Protein AF-A0A9X4RWB9-F1 (afdb_monomer_lite)

Radius of gyration: 28.03 Å; chains: 1; bounding box: 68×58×90 Å

Foldseek 3Di:
DLPLLLLLLLVVLLQLLLLLCVLVVHALVNLLADPDPDDFDADPVVRDGDDPVPPPRDRPDDSVLSVCSNVVNDDPCCPLSDDPVCQVSSCVVSVPPHSLCSRPNDPVVLLQCLLVSLVSLLVVCCPPPVCPLSVLLLLLQQLLLLLVLVVVLLQVQVVVVVCHPVNVVVLLVCVVPDDQVVSCVVCVVVLVSSLVLVVLCVLLQNPCVSQAPDDSNRSCGVVRSVVSSVVSSSVSSLVLCVLCVVVSSVLVVVLSVPDPGSVCVVVSSVCCSVPPVVVSSNVSCCVVVVNDDSQDDRLSNVLNCCSVPPVSVSSVVLVVVLVVPVVDDDDVVPPPDSPPDNVSNNVSVVVSVVSNVVVCVVVVPDDDDNDDVVNVSVVSSVVVCVVPVVPPD

Secondary structure (DSSP, 8-state):
--HHHHHHHHHHHHHHHHHHHHHTT--HHHHHS----PPPPEETTTTEEPPGGGS----SS-HHHHHHHHTT---GGGTTSS-HHHHHHHHHHTT-SSHHHHHH--HHHHHHHHHHHHHHHHHHHTTSTTTHHHHHHHHTSHHHHHHHHHHHHHHHHHHHTT--HHHHHHHHHHHTTS-HHHHHHHHHHHHHHHHHHHHHHHHTT--GGGT-SS-TT-TTHHHHHHHHHHHHHHHHHHHHHHHHHHHHHHHHHHHHHH---TTTHHHHHHHHIIIIIHHHHHHHHHHHTTT--TTSS-HHHHHHHIIIIIIHHHHHHHHHHHHTTTTS---TT-PPP--S-HHHHHHHHHHHHHHHHHHHHHHTT----PPPHHHHHHHHHHHHHHHHGGG--

pLDDT: mean 80.87, std 15.17, range [33.22, 96.69]

Structure (mmCIF, N/CA/C/O backbone):
data_AF-A0A9X4RWB9-F1
#
_entry.id   AF-A0A9X4RWB9-F1
#
loop_
_atom_site.group_PDB
_atom_site.id
_atom_site.type_symbol
_atom_site.label_atom_id
_atom_site.label_alt_id
_atom_site.label_comp_id
_atom_site.label_asym_id
_atom_site.label_entity_id
_atom_site.label_seq_id
_atom_site.pdbx_PDB_ins_code
_atom_site.Cartn_x
_atom_site.Cartn_y
_atom_site.Cartn_z
_atom_site.occupancy
_atom_site.B_iso_or_equiv
_atom_site.auth_seq_id
_atom_site.auth_comp_id
_atom_site.auth_asym_id
_atom_site.auth_atom_id
_atom_site.pdbx_PDB_model_num
ATOM 1 N N . MET A 1 1 ? -10.137 0.668 -13.184 1.00 70.19 1 MET A N 1
ATOM 2 C CA . MET A 1 1 ? -9.878 -0.508 -12.332 1.00 70.19 1 MET A CA 1
ATOM 3 C C . MET A 1 1 ? -8.380 -0.765 -12.365 1.00 70.19 1 MET A C 1
ATOM 5 O O . MET A 1 1 ? -7.819 -0.680 -13.451 1.00 70.19 1 MET A O 1
ATOM 9 N N . PHE A 1 2 ? -7.741 -0.970 -11.212 1.00 83.81 2 PHE A N 1
ATOM 10 C CA . PHE A 1 2 ? -6.290 -1.184 -11.053 1.00 83.81 2 PHE A CA 1
ATOM 11 C C . PHE A 1 2 ? -5.364 0.023 -11.281 1.00 83.81 2 PHE A C 1
ATOM 13 O O . PHE A 1 2 ? -4.329 -0.077 -11.952 1.00 83.81 2 PHE A O 1
ATOM 20 N N . SER A 1 3 ? -5.738 1.197 -10.761 1.00 83.56 3 SER A N 1
ATOM 21 C CA . SER A 1 3 ? -4.915 2.407 -10.890 1.00 83.56 3 SER A CA 1
ATOM 22 C C . SER A 1 3 ? -3.633 2.332 -10.070 1.00 83.56 3 SER A C 1
ATOM 24 O O . SER A 1 3 ? -2.605 2.789 -10.566 1.00 83.56 3 SER A O 1
ATOM 26 N N . ASN A 1 4 ? -3.665 1.745 -8.868 1.00 87.50 4 ASN A N 1
ATOM 27 C CA . ASN A 1 4 ? -2.493 1.700 -7.993 1.00 87.50 4 ASN A CA 1
ATOM 28 C C . ASN A 1 4 ? -1.420 0.796 -8.600 1.00 87.50 4 ASN A C 1
ATOM 30 O O . ASN A 1 4 ? -0.287 1.222 -8.802 1.00 87.50 4 ASN A O 1
ATOM 34 N N . THR A 1 5 ? -1.812 -0.406 -9.023 1.00 92.75 5 THR A N 1
ATOM 35 C CA . THR A 1 5 ? -0.915 -1.369 -9.669 1.00 92.75 5 THR A CA 1
ATOM 36 C C . THR A 1 5 ? -0.373 -0.837 -10.995 1.00 92.75 5 THR A C 1
ATOM 38 O O . THR A 1 5 ? 0.821 -0.949 -11.272 1.00 92.75 5 THR A O 1
ATOM 41 N N . SER A 1 6 ? -1.218 -0.201 -11.816 1.00 92.19 6 SER A N 1
ATOM 42 C CA . SER A 1 6 ? -0.751 0.428 -13.059 1.00 92.19 6 SER A CA 1
ATOM 43 C C . SER A 1 6 ? 0.281 1.523 -12.782 1.00 92.19 6 SER A C 1
ATOM 45 O O . SER A 1 6 ? 1.308 1.586 -13.456 1.00 92.19 6 SER A O 1
ATOM 47 N N . ASN A 1 7 ? 0.020 2.381 -11.789 1.00 91.62 7 ASN A N 1
ATOM 48 C CA . ASN A 1 7 ? 0.930 3.455 -11.399 1.00 91.62 7 ASN A CA 1
ATOM 49 C C . ASN A 1 7 ? 2.262 2.908 -10.889 1.00 91.62 7 ASN A C 1
ATOM 51 O O . ASN A 1 7 ? 3.296 3.406 -11.321 1.00 91.62 7 ASN A O 1
ATOM 55 N N . LEU A 1 8 ? 2.245 1.838 -10.093 1.00 93.19 8 LEU A N 1
ATOM 56 C CA . LEU A 1 8 ? 3.455 1.179 -9.611 1.00 93.19 8 LEU A CA 1
ATOM 57 C C . LEU A 1 8 ? 4.357 0.708 -10.767 1.00 93.19 8 LEU A C 1
ATOM 59 O O . LEU A 1 8 ? 5.568 0.930 -10.755 1.00 93.19 8 LEU A O 1
ATOM 63 N N . PHE A 1 9 ? 3.787 0.093 -11.810 1.00 94.25 9 PHE A N 1
ATOM 64 C CA . PHE A 1 9 ? 4.571 -0.313 -12.985 1.00 94.25 9 PHE A CA 1
ATOM 65 C C . PHE A 1 9 ? 5.170 0.879 -13.739 1.00 94.25 9 PHE A C 1
ATOM 67 O O . PHE A 1 9 ? 6.308 0.802 -14.223 1.00 94.25 9 PHE A O 1
ATOM 74 N N . TYR A 1 10 ? 4.432 1.989 -13.824 1.00 94.44 10 TYR A N 1
ATOM 75 C CA . TYR A 1 10 ? 4.949 3.229 -14.399 1.00 94.44 10 TYR A CA 1
ATOM 76 C C . TYR A 1 10 ? 6.089 3.810 -13.557 1.00 94.44 10 TYR A C 1
ATOM 78 O O . TYR A 1 10 ? 7.110 4.195 -14.122 1.00 94.44 10 TYR A O 1
ATOM 86 N N . GLU A 1 11 ? 5.963 3.810 -12.231 1.00 93.25 11 GLU A N 1
ATOM 87 C CA . GLU A 1 11 ? 6.986 4.301 -11.301 1.00 93.25 11 GLU A CA 1
ATOM 88 C C . GLU A 1 11 ? 8.294 3.523 -11.433 1.00 93.25 11 GLU A C 1
ATOM 90 O O . GLU A 1 11 ? 9.329 4.128 -11.712 1.00 93.25 11 GLU A O 1
ATOM 95 N N . TYR A 1 12 ? 8.261 2.188 -11.354 1.00 93.31 12 TYR A N 1
ATOM 96 C CA . TYR A 1 12 ? 9.476 1.380 -11.520 1.00 93.31 12 TYR A CA 1
ATOM 97 C C . TYR A 1 12 ? 10.139 1.592 -12.881 1.00 93.31 12 TYR A C 1
ATOM 99 O O . TYR A 1 12 ? 11.364 1.650 -12.983 1.00 93.31 12 TYR A O 1
ATOM 107 N N . THR A 1 13 ? 9.345 1.760 -13.935 1.00 95.31 13 THR A N 1
ATOM 108 C CA . THR A 1 13 ? 9.881 1.998 -15.279 1.00 95.31 13 THR A CA 1
ATOM 109 C C . THR A 1 13 ? 10.516 3.375 -15.402 1.00 95.31 13 THR A C 1
ATOM 111 O O . THR A 1 13 ? 11.632 3.492 -15.912 1.00 95.31 13 THR A O 1
ATOM 114 N N . ALA A 1 14 ? 9.855 4.413 -14.887 1.00 95.88 14 ALA A N 1
ATOM 115 C CA . ALA A 1 14 ? 10.421 5.752 -14.800 1.00 95.88 14 ALA A CA 1
ATOM 116 C C . ALA A 1 14 ? 11.726 5.741 -13.990 1.00 95.88 14 ALA A C 1
ATOM 118 O O . ALA A 1 14 ? 12.724 6.306 -14.434 1.00 95.88 14 ALA A O 1
ATOM 119 N N . HIS A 1 15 ? 11.765 5.015 -12.868 1.00 94.31 15 HIS A N 1
ATOM 120 C CA . HIS A 1 15 ? 12.952 4.874 -12.024 1.00 94.31 15 HIS A CA 1
ATOM 121 C C . HIS A 1 15 ? 14.110 4.194 -12.761 1.00 94.31 15 HIS A C 1
ATOM 123 O O . HIS A 1 15 ? 15.229 4.708 -12.722 1.00 94.31 15 HIS A O 1
ATOM 129 N N . ARG A 1 16 ? 13.870 3.099 -13.497 1.00 94.94 16 ARG A N 1
ATOM 130 C CA . ARG A 1 16 ? 14.906 2.455 -14.332 1.00 94.94 16 ARG A CA 1
ATOM 131 C C . ARG A 1 16 ? 15.493 3.418 -15.353 1.00 94.94 16 ARG A C 1
ATOM 133 O O . ARG A 1 16 ? 16.715 3.500 -15.489 1.00 94.94 16 ARG A O 1
ATOM 140 N N . ILE A 1 17 ? 14.631 4.150 -16.057 1.00 96.69 17 ILE A N 1
ATOM 141 C CA . ILE A 1 17 ? 15.027 5.134 -17.072 1.00 96.69 17 ILE A CA 1
ATOM 142 C C . ILE A 1 17 ? 15.827 6.266 -16.417 1.00 96.69 17 ILE A C 1
ATOM 144 O O . ILE A 1 17 ? 16.906 6.617 -16.895 1.00 96.69 17 ILE A O 1
ATOM 148 N N . ALA A 1 18 ? 15.351 6.794 -15.287 1.00 95.81 18 ALA A N 1
ATOM 149 C CA . ALA A 1 18 ? 16.015 7.841 -14.519 1.00 95.81 18 ALA A CA 1
ATOM 150 C C . ALA A 1 18 ? 17.403 7.410 -14.027 1.00 95.81 18 ALA A C 1
ATOM 152 O O . ALA A 1 18 ? 18.357 8.186 -14.105 1.00 95.81 18 ALA A O 1
ATOM 153 N N . HIS A 1 19 ? 17.531 6.179 -13.530 1.00 94.50 19 HIS A N 1
ATOM 154 C CA . HIS A 1 19 ? 18.802 5.616 -13.078 1.00 94.50 19 HIS A CA 1
ATOM 155 C C . HIS A 1 19 ? 19.791 5.429 -14.211 1.00 94.50 19 HIS A C 1
ATOM 157 O O . HIS A 1 19 ? 20.914 5.905 -14.097 1.00 94.50 19 HIS A O 1
ATOM 163 N N . ARG A 1 20 ? 19.387 4.813 -15.327 1.00 96.00 20 ARG A N 1
ATOM 164 C CA . ARG A 1 20 ? 20.297 4.647 -16.469 1.00 96.00 20 ARG A CA 1
ATOM 165 C C . ARG A 1 20 ? 20.721 5.985 -17.059 1.00 96.00 20 ARG A C 1
ATOM 167 O O . ARG A 1 20 ? 21.899 6.168 -17.341 1.00 96.00 20 ARG A O 1
ATOM 174 N N . ARG A 1 21 ? 19.801 6.950 -17.157 1.00 95.56 21 ARG A N 1
ATOM 175 C CA . ARG A 1 21 ? 20.126 8.324 -17.566 1.00 95.56 21 ARG A CA 1
ATOM 176 C C . ARG A 1 21 ? 21.211 8.934 -16.674 1.00 95.56 21 ARG A C 1
ATOM 178 O O . ARG A 1 21 ? 22.184 9.472 -17.192 1.00 95.56 21 ARG A O 1
ATOM 185 N N . ARG A 1 22 ? 21.053 8.837 -15.346 1.00 94.56 22 ARG A N 1
ATOM 186 C CA . ARG A 1 22 ? 22.040 9.335 -14.370 1.00 94.56 22 ARG A CA 1
ATOM 187 C C . ARG A 1 22 ? 23.372 8.594 -14.474 1.00 94.56 22 ARG A C 1
ATOM 189 O O . ARG A 1 22 ? 24.413 9.239 -14.483 1.00 94.56 22 ARG A O 1
ATOM 196 N N . TYR A 1 23 ? 23.332 7.269 -14.591 1.00 94.38 23 TYR A N 1
ATOM 197 C CA . TYR A 1 23 ? 24.514 6.415 -14.696 1.00 94.38 23 TYR A CA 1
ATOM 198 C C . TYR A 1 23 ? 25.367 6.758 -15.925 1.00 94.38 23 TYR A C 1
ATOM 200 O O . TYR A 1 23 ? 26.573 6.943 -15.799 1.00 94.38 23 TYR A O 1
ATOM 208 N N . PHE A 1 24 ? 24.736 6.938 -17.089 1.00 93.25 24 PHE A N 1
ATOM 209 C CA . PHE A 1 24 ? 25.416 7.348 -18.324 1.00 93.25 24 PHE A CA 1
ATOM 210 C C . PHE A 1 24 ? 25.662 8.859 -18.429 1.00 93.25 24 PHE A C 1
ATOM 212 O O . PHE A 1 24 ? 26.210 9.312 -19.427 1.00 93.25 24 PHE A O 1
ATOM 219 N N . LYS A 1 25 ? 25.262 9.645 -17.418 1.00 94.38 25 LYS A N 1
ATOM 220 C CA . LYS A 1 25 ? 25.388 11.112 -17.383 1.00 94.38 25 LYS A CA 1
ATOM 221 C C . LYS A 1 25 ? 24.769 11.815 -18.601 1.00 94.38 25 LYS A C 1
ATOM 223 O O . LYS A 1 25 ? 25.246 12.863 -19.015 1.00 94.38 25 LYS A O 1
ATOM 228 N N . LEU A 1 26 ? 23.686 11.258 -19.144 1.00 93.31 26 LEU A N 1
ATOM 229 C CA . LEU A 1 26 ? 23.006 11.805 -20.317 1.00 93.31 26 LEU A CA 1
ATOM 230 C C . LEU A 1 26 ? 21.972 12.862 -19.914 1.00 93.31 26 LEU A C 1
ATOM 232 O O . LEU A 1 26 ? 21.117 12.642 -19.051 1.00 93.31 26 LEU A O 1
ATOM 236 N N . SER A 1 27 ? 21.995 14.002 -20.589 1.00 93.00 27 SER A N 1
ATOM 237 C CA . SER A 1 27 ? 20.930 14.996 -20.553 1.00 93.00 27 SER A CA 1
ATOM 238 C C . SER A 1 27 ? 19.731 14.550 -21.394 1.00 93.00 27 SER A C 1
ATOM 240 O O . SER A 1 27 ? 19.817 13.710 -22.290 1.00 93.00 27 SER A O 1
ATOM 242 N N . ASN A 1 28 ? 18.569 15.155 -21.138 1.00 92.31 28 ASN A N 1
ATOM 243 C CA . ASN A 1 28 ? 17.372 14.866 -21.931 1.00 92.31 28 ASN A CA 1
ATOM 244 C C . ASN A 1 28 ? 17.536 15.289 -23.403 1.00 92.31 28 ASN A C 1
ATOM 246 O O . ASN A 1 28 ? 16.880 14.708 -24.262 1.00 92.31 28 ASN A O 1
ATOM 250 N N . LYS A 1 29 ? 18.395 16.283 -23.685 1.00 89.25 29 LYS A N 1
ATOM 251 C CA . LYS A 1 29 ? 18.726 16.708 -25.051 1.00 89.25 29 LYS A CA 1
ATOM 252 C C . LYS A 1 29 ? 19.552 15.637 -25.759 1.00 89.25 29 LYS A C 1
ATOM 254 O O . LYS A 1 29 ? 19.128 15.150 -26.791 1.00 89.25 29 LYS A O 1
ATOM 259 N N . GLU A 1 30 ? 20.614 15.143 -25.125 1.00 89.56 30 GLU A N 1
ATOM 260 C CA . GLU A 1 30 ? 21.468 14.086 -25.698 1.00 89.56 30 GLU A CA 1
ATOM 261 C C . GLU A 1 30 ? 20.721 12.764 -25.949 1.00 89.56 30 GLU A C 1
ATOM 263 O O . GLU A 1 30 ? 21.047 12.020 -26.877 1.00 89.56 30 GLU A O 1
ATOM 268 N N . ILE A 1 31 ? 19.694 12.467 -25.143 1.00 89.62 31 ILE A N 1
ATOM 269 C CA . ILE A 1 31 ? 18.796 11.331 -25.395 1.00 89.62 31 ILE A CA 1
ATOM 270 C C . ILE A 1 31 ? 17.871 11.614 -26.586 1.00 89.62 31 ILE A C 1
ATOM 272 O O . ILE A 1 31 ? 17.621 10.704 -27.370 1.00 89.62 31 ILE A O 1
ATOM 276 N N . ALA A 1 32 ? 17.341 12.834 -26.718 1.00 87.88 32 ALA A N 1
ATOM 277 C CA . ALA A 1 32 ? 16.476 13.234 -27.832 1.00 87.88 32 ALA A CA 1
ATOM 278 C C . ALA A 1 32 ? 17.223 13.373 -29.169 1.00 87.88 32 ALA A C 1
ATOM 280 O O . ALA A 1 32 ? 16.612 13.211 -30.230 1.00 87.88 32 ALA A O 1
ATOM 281 N N . ASP A 1 33 ? 18.519 13.666 -29.109 1.00 82.06 33 ASP A N 1
ATOM 282 C CA . ASP A 1 33 ? 19.370 13.903 -30.264 1.00 82.06 33 ASP A CA 1
ATOM 283 C C . ASP A 1 33 ? 19.785 12.592 -30.939 1.00 82.06 33 ASP A C 1
ATOM 285 O O . ASP A 1 33 ? 20.107 11.573 -30.312 1.00 82.06 33 ASP A O 1
ATOM 289 N N . ARG A 1 34 ? 19.799 12.613 -32.270 1.00 62.66 34 ARG A N 1
ATOM 290 C CA . ARG A 1 34 ? 20.325 11.512 -33.075 1.00 62.66 34 ARG A CA 1
ATOM 291 C C . ARG A 1 34 ? 21.857 11.574 -33.058 1.00 62.66 34 ARG A C 1
ATOM 293 O O . ARG A 1 34 ? 22.432 12.655 -33.073 1.00 62.66 34 ARG A O 1
ATOM 300 N N . GLU A 1 35 ? 22.517 10.420 -33.084 1.00 53.81 35 GLU A N 1
ATOM 301 C CA . GLU A 1 35 ? 23.838 10.354 -33.720 1.00 53.81 35 GLU A CA 1
ATOM 302 C C . GLU A 1 35 ? 23.584 10.406 -35.231 1.00 53.81 35 GLU A C 1
ATOM 304 O O . GLU A 1 35 ? 23.130 9.424 -35.824 1.00 53.81 35 GLU A O 1
ATOM 309 N N . GLU A 1 36 ? 23.733 11.573 -35.855 1.00 51.38 36 GLU A N 1
ATOM 310 C CA . GLU A 1 36 ? 23.675 11.661 -37.313 1.00 51.38 36 GLU A CA 1
ATOM 311 C C . GLU A 1 36 ? 25.005 11.205 -37.910 1.00 51.38 36 GLU A C 1
ATOM 313 O O . GLU A 1 36 ? 26.053 11.774 -37.628 1.00 51.38 36 GLU A O 1
ATOM 318 N N . LYS A 1 37 ? 24.946 10.203 -38.796 1.00 48.12 37 LYS A N 1
ATOM 319 C CA . LYS A 1 37 ? 25.769 10.265 -40.004 1.00 48.12 37 LYS A CA 1
ATOM 320 C C . LYS A 1 37 ? 25.190 11.415 -40.827 1.00 48.12 37 LYS A C 1
ATOM 322 O O . LYS A 1 37 ? 24.061 11.292 -41.302 1.00 48.12 37 LYS A O 1
ATOM 327 N N . THR A 1 38 ? 25.901 12.531 -40.889 1.00 49.62 38 THR A N 1
ATOM 328 C CA . THR A 1 38 ? 25.527 13.721 -41.652 1.00 49.62 38 THR A CA 1
ATOM 329 C C . THR A 1 38 ? 25.739 13.450 -43.143 1.00 49.62 38 THR A C 1
ATOM 331 O O . THR A 1 38 ? 26.842 13.135 -43.581 1.00 49.62 38 THR A O 1
ATOM 334 N N . GLU A 1 39 ? 24.674 13.546 -43.939 1.00 51.38 39 GLU A N 1
ATOM 335 C CA . GLU A 1 39 ? 24.825 13.937 -45.342 1.00 51.38 39 GLU A CA 1
ATOM 336 C C . GLU A 1 39 ? 24.806 15.474 -45.390 1.00 51.38 39 GLU A C 1
ATOM 338 O O . GLU A 1 39 ? 24.079 16.095 -44.606 1.00 51.38 39 GLU A O 1
ATOM 343 N N . PRO A 1 40 ? 25.618 16.109 -46.249 1.00 54.81 40 PRO A N 1
ATOM 344 C CA . PRO A 1 40 ? 25.738 17.561 -46.283 1.00 54.81 40 PRO A CA 1
ATOM 345 C C . PRO A 1 40 ? 24.407 18.213 -46.696 1.00 54.81 40 PRO A C 1
ATOM 347 O O . PRO A 1 40 ? 23.801 17.850 -47.704 1.00 54.81 40 PRO A O 1
ATOM 350 N N . TYR A 1 41 ? 23.949 19.185 -45.904 1.00 57.25 41 TYR A N 1
ATOM 351 C CA . TYR A 1 41 ? 22.693 19.909 -46.118 1.00 57.25 41 TYR A CA 1
ATOM 352 C C . TYR A 1 41 ? 22.897 21.078 -47.092 1.00 57.25 41 TYR A C 1
ATOM 354 O O . TYR A 1 41 ? 23.733 21.951 -46.846 1.00 57.25 41 TYR A O 1
ATOM 362 N N . TYR A 1 42 ? 22.131 21.095 -48.186 1.00 57.88 42 TYR A N 1
ATOM 363 C CA . TYR A 1 42 ? 22.176 22.144 -49.208 1.00 57.88 42 TYR A CA 1
ATOM 364 C C . TYR A 1 42 ? 21.134 23.231 -48.919 1.00 57.88 42 TYR A C 1
ATOM 366 O O . TYR A 1 42 ? 19.935 22.952 -48.871 1.00 57.88 42 TYR A O 1
ATOM 374 N N . ASP A 1 43 ? 21.580 24.473 -48.732 1.00 62.34 43 ASP A N 1
ATOM 375 C CA . ASP A 1 43 ? 20.700 25.619 -48.526 1.00 62.34 43 ASP A CA 1
ATOM 376 C C . ASP A 1 43 ? 20.244 26.189 -49.875 1.00 62.34 43 ASP A C 1
ATOM 378 O O . ASP A 1 43 ? 21.013 26.803 -50.612 1.00 62.34 43 ASP A O 1
ATOM 382 N N . HIS A 1 44 ? 18.963 26.011 -50.197 1.00 62.19 44 HIS A N 1
ATOM 383 C CA . HIS A 1 44 ? 18.367 26.495 -51.444 1.00 62.19 44 HIS A CA 1
ATOM 384 C C . HIS A 1 44 ? 18.197 28.023 -51.517 1.00 62.19 44 HIS A C 1
ATOM 386 O O . HIS A 1 44 ? 17.912 28.539 -52.596 1.00 62.19 44 HIS A O 1
ATOM 392 N N . VAL A 1 45 ? 18.347 28.747 -50.403 1.00 67.75 45 VAL A N 1
ATOM 393 C CA . VAL A 1 45 ? 18.237 30.214 -50.350 1.00 67.75 45 VAL A CA 1
ATOM 394 C C . VAL A 1 45 ? 19.564 30.870 -50.724 1.00 67.75 45 VAL A C 1
ATOM 396 O O . VAL A 1 45 ? 19.571 31.871 -51.437 1.00 67.75 45 VAL A O 1
ATOM 399 N N . PHE A 1 46 ? 20.679 30.290 -50.275 1.00 67.00 46 PHE A N 1
ATOM 400 C CA . PHE A 1 46 ? 22.026 30.818 -50.524 1.00 67.00 46 PHE A CA 1
ATOM 401 C C . PHE A 1 46 ? 22.835 30.003 -51.542 1.00 67.00 46 PHE A C 1
ATOM 403 O O . PHE A 1 46 ? 23.891 30.452 -51.971 1.00 67.00 46 PHE A O 1
ATOM 410 N N . GLY A 1 47 ? 22.333 28.846 -51.983 1.00 68.56 47 GLY A N 1
ATOM 411 C CA . GLY A 1 47 ? 22.961 28.019 -53.016 1.00 68.56 47 GLY A CA 1
ATOM 412 C C . GLY A 1 47 ? 24.229 27.291 -52.562 1.00 68.56 47 GLY A C 1
ATOM 413 O O . GLY A 1 47 ? 25.032 26.891 -53.407 1.00 68.56 47 GLY A O 1
ATOM 414 N N . GLU A 1 48 ? 24.419 27.102 -51.255 1.00 73.81 48 GLU A N 1
ATOM 415 C CA . GLU A 1 48 ? 25.646 26.563 -50.662 1.00 73.81 48 GLU A CA 1
ATOM 416 C C . GLU A 1 48 ? 25.358 25.412 -49.688 1.00 73.81 48 GLU A C 1
ATOM 418 O O . GLU A 1 48 ? 24.305 25.348 -49.051 1.00 73.81 48 GLU A O 1
ATOM 423 N N . PHE A 1 49 ? 26.318 24.495 -49.547 1.00 67.25 49 PHE A N 1
ATOM 424 C CA . PHE A 1 49 ? 26.301 23.514 -48.464 1.00 67.25 49 PHE A CA 1
ATOM 425 C C . PHE A 1 49 ? 26.730 24.194 -47.165 1.00 67.25 49 PHE A C 1
ATOM 427 O O . PHE A 1 49 ? 27.832 24.739 -47.080 1.00 67.25 49 PHE A O 1
ATOM 434 N N . LEU A 1 50 ? 25.868 24.167 -46.148 1.00 59.53 50 LEU A N 1
ATOM 435 C CA . LEU A 1 50 ? 26.182 24.796 -44.868 1.00 59.53 50 LEU A CA 1
ATOM 436 C C . LEU A 1 50 ? 27.228 23.969 -44.098 1.00 59.53 50 LEU A C 1
ATOM 438 O O . LEU A 1 50 ? 27.103 22.743 -44.038 1.00 59.53 50 LEU A O 1
ATOM 442 N N . PRO A 1 51 ? 28.228 24.610 -43.457 1.00 59.31 51 PRO A N 1
ATOM 443 C CA . PRO A 1 51 ? 29.104 23.921 -42.513 1.00 59.31 51 PRO A CA 1
ATOM 444 C C . PRO A 1 51 ? 28.274 23.354 -41.351 1.00 59.31 51 PRO A C 1
ATOM 446 O O . PRO A 1 51 ? 27.318 23.995 -40.905 1.00 59.31 51 PRO A O 1
ATOM 449 N N . GLU A 1 52 ? 28.646 22.169 -40.849 1.00 55.72 52 GLU A N 1
ATOM 450 C CA . GLU A 1 52 ? 27.874 21.385 -39.862 1.00 55.72 52 GLU A CA 1
ATOM 451 C C . GLU A 1 52 ? 27.427 22.192 -38.628 1.00 55.72 52 GLU A C 1
ATOM 453 O O . GLU A 1 52 ? 26.376 21.929 -38.046 1.00 55.72 52 GLU A O 1
ATOM 458 N N . GLU A 1 53 ? 28.197 23.212 -38.249 1.00 54.53 53 GLU A N 1
ATOM 459 C CA . GLU A 1 53 ? 27.948 24.088 -37.101 1.00 54.53 53 GLU A CA 1
ATOM 460 C C . GLU A 1 53 ? 26.736 25.021 -37.270 1.00 54.53 53 GLU A C 1
ATOM 462 O O . GLU A 1 53 ? 26.188 25.499 -36.277 1.00 54.53 53 GLU A O 1
ATOM 467 N N . LYS A 1 54 ? 26.307 25.289 -38.512 1.00 51.72 54 LYS A N 1
ATOM 468 C CA . LYS A 1 54 ? 25.208 26.217 -38.832 1.00 51.72 54 LYS A CA 1
ATOM 469 C C . LYS A 1 54 ? 23.882 25.523 -39.152 1.00 51.72 54 LYS A C 1
ATOM 471 O O . LYS A 1 54 ? 22.874 26.210 -39.310 1.00 51.72 54 LYS A O 1
ATOM 476 N N . ILE A 1 55 ? 23.857 24.191 -39.229 1.00 55.66 55 ILE A N 1
ATOM 477 C CA . ILE A 1 55 ? 22.625 23.427 -39.458 1.00 55.66 55 ILE A CA 1
ATOM 478 C C . ILE A 1 55 ? 21.819 23.419 -38.147 1.00 55.66 55 ILE A C 1
ATOM 480 O O . ILE A 1 55 ? 22.330 22.950 -37.124 1.00 55.66 55 ILE A O 1
ATOM 484 N N . PRO A 1 56 ? 20.564 23.912 -38.120 1.00 48.91 56 PRO A N 1
ATOM 485 C CA . PRO A 1 56 ? 19.724 23.808 -36.936 1.00 48.91 56 PRO A CA 1
ATOM 486 C C . PRO A 1 56 ? 19.509 22.329 -36.601 1.00 48.91 56 PRO A C 1
ATOM 488 O O . PRO A 1 56 ? 18.762 21.635 -37.289 1.00 48.91 56 PRO A O 1
ATOM 491 N N . LYS A 1 57 ? 20.152 21.838 -35.536 1.00 53.81 57 LYS A N 1
ATOM 492 C CA . LYS A 1 57 ? 19.923 20.490 -35.001 1.00 53.81 57 LYS A CA 1
ATOM 493 C C . LYS A 1 57 ? 18.518 20.431 -34.405 1.00 53.81 57 LYS A C 1
ATOM 495 O O . LYS A 1 57 ? 18.331 20.625 -33.206 1.00 53.81 57 LYS A O 1
ATOM 500 N N . GLN A 1 58 ? 17.499 20.241 -35.236 1.00 51.59 58 GLN A N 1
ATOM 501 C CA . GLN A 1 58 ? 16.159 19.966 -34.735 1.00 51.59 58 GLN A CA 1
ATOM 502 C C . GLN A 1 58 ? 16.108 18.504 -34.304 1.00 51.59 58 GLN A C 1
ATOM 504 O O . GLN A 1 58 ? 16.130 17.591 -35.130 1.00 51.59 58 GLN A O 1
ATOM 509 N N . SER A 1 59 ? 16.054 18.270 -32.992 1.00 59.31 59 SER A N 1
ATOM 510 C CA . SER A 1 59 ? 15.854 16.926 -32.466 1.00 59.31 59 SER A CA 1
ATOM 511 C C . SER A 1 59 ? 14.498 16.399 -32.948 1.00 59.31 59 SER A C 1
ATOM 513 O O . SER A 1 59 ? 13.460 17.039 -32.784 1.00 59.31 59 SER A O 1
ATOM 515 N N . LYS A 1 60 ? 14.480 15.195 -33.536 1.00 70.75 60 LYS A N 1
ATOM 516 C CA . LYS A 1 60 ? 13.225 14.522 -33.931 1.00 70.75 60 LYS A CA 1
ATOM 517 C C . LYS A 1 60 ? 12.300 14.284 -32.728 1.00 70.75 60 LYS A C 1
ATOM 519 O O . LYS A 1 60 ? 11.088 14.144 -32.888 1.00 70.75 60 LYS A O 1
ATOM 524 N N . TYR A 1 61 ? 12.876 14.192 -31.532 1.00 84.69 61 TYR A N 1
ATOM 525 C CA . TYR A 1 61 ? 12.168 13.924 -30.289 1.00 84.69 61 TYR A CA 1
ATOM 526 C C . TYR A 1 61 ? 12.198 15.134 -29.367 1.00 84.69 61 TYR A C 1
ATOM 528 O O . TYR A 1 61 ? 13.216 15.799 -29.240 1.00 84.69 61 TYR A O 1
ATOM 536 N N . ASP A 1 62 ? 11.096 15.376 -28.668 1.00 88.12 62 ASP A N 1
ATOM 537 C CA . ASP A 1 62 ? 10.994 16.441 -27.674 1.00 88.12 62 ASP A CA 1
ATOM 538 C C . ASP A 1 62 ? 11.709 16.048 -26.355 1.00 88.12 62 ASP A C 1
ATOM 540 O O . ASP A 1 62 ? 11.281 15.084 -25.701 1.00 88.12 62 ASP A O 1
ATOM 544 N N . PRO A 1 63 ? 12.756 16.783 -25.917 1.00 90.88 63 PRO A N 1
ATOM 545 C CA . PRO A 1 63 ? 13.431 16.558 -24.634 1.00 90.88 63 PRO A CA 1
ATOM 546 C C . PRO A 1 63 ? 12.509 16.697 -23.415 1.00 90.88 63 PRO A C 1
ATOM 548 O O . PRO A 1 63 ? 12.745 16.073 -22.374 1.00 90.88 63 PRO A O 1
ATOM 551 N N . THR A 1 64 ? 11.445 17.501 -23.513 1.00 91.88 64 THR A N 1
ATOM 552 C CA . THR A 1 64 ? 10.476 17.665 -22.423 1.00 91.88 64 THR A CA 1
ATOM 553 C C . THR A 1 64 ? 9.655 16.394 -22.214 1.00 91.88 64 THR A C 1
ATOM 555 O O . THR A 1 64 ? 9.345 16.051 -21.072 1.00 91.88 64 THR A O 1
ATOM 558 N N . MET A 1 65 ? 9.394 15.623 -23.276 1.00 93.06 65 MET A N 1
ATOM 559 C CA . MET A 1 65 ? 8.746 14.315 -23.174 1.00 93.06 65 MET A CA 1
ATOM 560 C C . MET A 1 65 ? 9.624 13.310 -22.420 1.00 93.06 65 MET A C 1
ATOM 562 O O . MET A 1 65 ? 9.127 12.577 -21.569 1.00 93.06 65 MET A O 1
ATOM 566 N N . ILE A 1 66 ? 10.939 13.312 -22.661 1.00 93.50 66 ILE A N 1
ATOM 567 C CA . ILE A 1 66 ? 11.887 12.472 -21.908 1.00 93.50 66 ILE A CA 1
ATOM 568 C C . ILE A 1 66 ? 11.885 12.873 -20.433 1.00 93.50 66 ILE A C 1
ATOM 570 O O . ILE A 1 66 ? 11.807 12.007 -19.564 1.00 93.50 66 ILE A O 1
ATOM 574 N N . SER A 1 67 ? 11.887 14.179 -20.144 1.00 94.56 67 SER A N 1
ATOM 575 C CA . SER A 1 67 ? 11.744 14.677 -18.772 1.00 94.56 67 SER A CA 1
ATOM 576 C C . SER A 1 67 ? 10.469 14.151 -18.112 1.00 94.56 67 SER A C 1
ATOM 578 O O . SER A 1 67 ? 10.512 13.647 -16.993 1.00 94.56 67 SER A O 1
ATOM 580 N N . ARG A 1 68 ? 9.333 14.209 -18.814 1.00 94.62 68 ARG A N 1
ATOM 581 C CA . ARG A 1 68 ? 8.052 13.696 -18.315 1.00 94.62 68 ARG A CA 1
ATOM 582 C C . ARG A 1 68 ? 8.105 12.199 -18.012 1.00 94.62 68 ARG A C 1
ATOM 584 O O . ARG A 1 68 ? 7.635 11.792 -16.957 1.00 94.62 68 ARG A O 1
ATOM 591 N N . ILE A 1 69 ? 8.711 11.397 -18.888 1.00 95.06 69 ILE A N 1
ATOM 592 C CA . ILE A 1 69 ? 8.884 9.950 -18.683 1.00 95.06 69 ILE A CA 1
ATOM 593 C C . ILE A 1 69 ? 9.732 9.672 -17.436 1.00 95.06 69 ILE A C 1
ATOM 595 O O . ILE A 1 69 ? 9.324 8.893 -16.580 1.00 95.06 69 ILE A O 1
ATOM 599 N N . VAL A 1 70 ? 10.885 10.335 -17.312 1.00 94.25 70 VAL A N 1
ATOM 600 C CA . VAL A 1 70 ? 11.832 10.167 -16.194 1.00 94.25 70 VAL A CA 1
ATOM 601 C C . VAL A 1 70 ? 11.189 10.479 -14.841 1.00 94.25 70 VAL A C 1
ATOM 603 O O . VAL A 1 70 ? 11.495 9.814 -13.857 1.00 94.25 70 VAL A O 1
ATOM 606 N N . HIS A 1 71 ? 10.293 11.465 -14.791 1.00 92.69 71 HIS A N 1
ATOM 607 C CA . HIS A 1 71 ? 9.633 11.901 -13.557 1.00 92.69 71 HIS A CA 1
ATOM 608 C C . HIS A 1 71 ? 8.217 11.327 -13.385 1.00 92.69 71 HIS A C 1
ATOM 610 O O . HIS A 1 71 ? 7.457 11.839 -12.568 1.00 92.69 71 HIS A O 1
ATOM 616 N N . ASN A 1 72 ? 7.826 10.316 -14.174 1.00 93.25 72 ASN A N 1
ATOM 617 C CA . ASN A 1 72 ? 6.470 9.747 -14.177 1.00 93.25 72 ASN A CA 1
ATOM 618 C C . ASN A 1 72 ? 5.340 10.801 -14.311 1.00 93.25 72 ASN A C 1
ATOM 620 O O . ASN A 1 72 ? 4.223 10.632 -13.820 1.00 93.25 72 ASN A O 1
ATOM 624 N N . ASN A 1 73 ? 5.613 11.912 -14.998 1.00 92.25 73 ASN A N 1
ATOM 625 C CA . ASN A 1 73 ? 4.660 12.997 -15.190 1.00 92.25 73 ASN A CA 1
ATOM 626 C C . ASN A 1 73 ? 3.816 12.737 -16.450 1.00 92.25 73 ASN A C 1
ATOM 628 O O . ASN A 1 73 ? 4.232 13.011 -17.582 1.00 92.25 73 ASN A O 1
ATOM 632 N N . ARG A 1 74 ? 2.636 12.140 -16.260 1.00 88.88 74 ARG A N 1
ATOM 633 C CA . ARG A 1 74 ? 1.737 11.724 -17.346 1.00 88.88 74 ARG A CA 1
ATOM 634 C C . ARG A 1 74 ? 0.743 12.825 -17.707 1.00 88.88 74 ARG A C 1
ATOM 636 O O . ARG A 1 74 ? 0.089 13.412 -16.857 1.00 88.88 74 ARG A O 1
ATOM 643 N N . THR A 1 75 ? 0.577 13.033 -19.005 1.00 85.38 75 THR A N 1
ATOM 644 C CA . THR A 1 75 ? -0.392 13.935 -19.635 1.00 85.38 75 THR A CA 1
ATOM 645 C C . THR A 1 75 ? -1.231 13.151 -20.644 1.00 85.38 75 THR A C 1
ATOM 647 O O . THR A 1 75 ? -0.987 11.966 -20.888 1.00 85.38 75 THR A O 1
ATOM 650 N N . ASN A 1 76 ? -2.179 13.806 -21.318 1.00 77.25 76 ASN A N 1
ATOM 651 C CA . ASN A 1 76 ? -2.919 13.177 -22.417 1.00 77.25 76 ASN A CA 1
ATOM 652 C C . ASN A 1 76 ? -2.006 12.654 -23.544 1.00 77.25 76 ASN A C 1
ATOM 654 O O . ASN A 1 76 ? -2.330 11.644 -24.164 1.00 77.25 76 ASN A O 1
ATOM 658 N N . GLN A 1 77 ? -0.847 13.281 -23.770 1.00 72.50 77 GLN A N 1
ATOM 659 C CA . GLN A 1 77 ? 0.118 12.886 -24.806 1.00 72.50 77 GLN A CA 1
ATOM 660 C C . GLN A 1 77 ? 0.966 11.661 -24.414 1.00 72.50 77 GLN A C 1
ATOM 662 O O . GLN A 1 77 ? 1.542 11.004 -25.277 1.00 72.50 77 GLN A O 1
ATOM 667 N N . ASN A 1 78 ? 1.027 11.319 -23.123 1.00 82.56 78 ASN A N 1
ATOM 668 C CA . ASN A 1 78 ? 1.781 10.183 -22.587 1.00 82.56 78 ASN A CA 1
ATOM 669 C C . ASN A 1 78 ? 0.994 9.451 -21.487 1.00 82.56 78 ASN A C 1
ATOM 671 O O . ASN A 1 78 ? 1.525 9.117 -20.429 1.00 82.56 78 ASN A O 1
ATOM 675 N N . ARG A 1 79 ? -0.290 9.178 -21.759 1.00 84.62 79 ARG A N 1
ATOM 676 C CA . ARG A 1 79 ? -1.219 8.528 -20.816 1.00 84.62 79 ARG A CA 1
ATOM 677 C C . ARG A 1 79 ? -0.662 7.230 -20.217 1.00 84.62 79 ARG A C 1
ATOM 679 O O . ARG A 1 79 ? -0.888 6.946 -19.047 1.00 84.62 79 ARG A O 1
ATOM 686 N N . TYR A 1 80 ? 0.081 6.470 -21.016 1.00 86.50 80 TYR A N 1
ATOM 687 C CA . TYR A 1 80 ? 0.688 5.187 -20.650 1.00 86.50 80 TYR A CA 1
ATOM 688 C C . TYR A 1 80 ? 2.196 5.312 -20.385 1.00 86.50 80 TYR A C 1
ATOM 690 O O . TYR A 1 80 ? 2.961 4.432 -20.765 1.00 86.50 80 TYR A O 1
ATOM 698 N N . LEU A 1 81 ? 2.624 6.437 -19.802 1.00 92.06 81 LEU A N 1
ATOM 699 C CA . LEU A 1 81 ? 4.009 6.840 -19.532 1.00 92.06 81 LEU A CA 1
ATOM 700 C C . LEU A 1 81 ? 4.879 7.076 -20.775 1.00 92.06 81 LEU A C 1
ATOM 702 O O . LEU A 1 81 ? 5.364 8.189 -20.949 1.00 92.06 81 LEU A O 1
ATOM 706 N N . ILE A 1 82 ? 5.068 6.069 -21.633 1.00 91.25 82 ILE A N 1
ATOM 707 C CA . ILE A 1 82 ? 6.010 6.098 -22.763 1.00 91.25 82 ILE A CA 1
ATOM 708 C C . ILE A 1 82 ? 5.240 6.058 -24.091 1.00 91.25 82 ILE A C 1
ATOM 710 O O . ILE A 1 82 ? 4.619 5.039 -24.411 1.00 91.25 82 ILE A O 1
ATOM 714 N N . PRO A 1 83 ? 5.268 7.130 -24.905 1.00 89.62 83 PRO A N 1
ATOM 715 C CA . PRO A 1 83 ? 4.710 7.085 -26.252 1.00 89.62 83 PRO A CA 1
ATOM 716 C C . PRO A 1 83 ? 5.487 6.099 -27.135 1.00 89.62 83 PRO A C 1
ATOM 718 O O . PRO A 1 83 ? 6.712 6.019 -27.057 1.00 89.62 83 PRO A O 1
ATOM 721 N N . ARG A 1 84 ? 4.794 5.392 -28.040 1.00 86.69 84 ARG A N 1
ATOM 722 C CA . ARG A 1 84 ? 5.390 4.328 -28.877 1.00 86.69 84 ARG A CA 1
ATOM 723 C C . ARG A 1 84 ? 6.641 4.777 -29.644 1.00 86.69 84 ARG A C 1
ATOM 725 O O . ARG A 1 84 ? 7.584 4.006 -29.764 1.00 86.69 84 ARG A O 1
ATOM 732 N N . ALA A 1 85 ? 6.662 6.022 -30.122 1.00 86.94 85 ALA A N 1
ATOM 733 C CA . ALA A 1 85 ? 7.795 6.584 -30.859 1.00 86.94 85 ALA A CA 1
ATOM 734 C C . ALA A 1 85 ? 9.092 6.668 -30.028 1.00 86.94 85 ALA A C 1
ATOM 736 O O . ALA A 1 85 ? 10.176 6.610 -30.595 1.00 86.94 85 ALA A O 1
ATOM 737 N N . TYR A 1 86 ? 8.994 6.766 -28.698 1.00 91.19 86 TYR A N 1
ATOM 738 C CA . TYR A 1 86 ? 10.143 6.924 -27.801 1.00 91.19 86 TYR A CA 1
ATOM 739 C C . TYR A 1 86 ? 10.729 5.588 -27.329 1.00 91.19 86 TYR A C 1
ATOM 741 O O . TYR A 1 86 ? 11.802 5.582 -26.735 1.00 91.19 86 TYR A O 1
ATOM 749 N N . ILE A 1 87 ? 10.064 4.455 -27.585 1.00 90.88 87 ILE A N 1
ATOM 750 C CA . ILE A 1 87 ? 10.491 3.150 -27.059 1.00 90.88 87 ILE A CA 1
ATOM 751 C C . ILE A 1 87 ? 11.880 2.776 -27.587 1.00 90.88 87 ILE A C 1
ATOM 753 O O . ILE A 1 87 ? 12.801 2.592 -26.798 1.00 90.88 87 ILE A O 1
ATOM 757 N N . ASN A 1 88 ? 12.062 2.734 -28.912 1.00 90.88 88 ASN A N 1
ATOM 758 C CA . ASN A 1 88 ? 13.349 2.352 -29.501 1.00 90.88 88 ASN A CA 1
ATOM 759 C C . ASN A 1 88 ? 14.464 3.363 -29.168 1.00 90.88 88 ASN A C 1
ATOM 761 O O . ASN A 1 88 ? 15.612 2.980 -28.940 1.00 90.88 88 ASN A O 1
ATOM 765 N N . LEU A 1 89 ? 14.110 4.653 -29.077 1.00 92.50 89 LEU A N 1
ATOM 766 C CA . LEU A 1 89 ? 15.030 5.708 -28.651 1.00 92.50 89 LEU A CA 1
ATOM 767 C C . LEU A 1 89 ? 15.592 5.414 -27.257 1.00 92.50 89 LEU A C 1
ATOM 769 O O . LEU A 1 89 ? 16.806 5.371 -27.081 1.00 92.50 89 LEU A O 1
ATOM 773 N N . LEU A 1 90 ? 14.707 5.189 -26.281 1.00 94.69 90 LEU A N 1
ATOM 774 C CA . LEU A 1 90 ? 15.085 4.945 -24.892 1.00 94.69 90 LEU A CA 1
ATOM 775 C C . LEU A 1 90 ? 15.826 3.620 -24.734 1.00 94.69 90 LEU A C 1
ATOM 777 O O . LEU A 1 90 ? 16.836 3.584 -24.038 1.00 94.69 90 LEU A O 1
ATOM 781 N N . VAL A 1 91 ? 15.371 2.558 -25.408 1.00 94.25 91 VAL A N 1
ATOM 782 C CA . VAL A 1 91 ? 16.047 1.253 -25.391 1.00 94.25 91 VAL A CA 1
ATOM 783 C C . VAL A 1 91 ? 17.494 1.395 -25.857 1.00 94.25 91 VAL A C 1
ATOM 785 O O . VAL A 1 91 ? 18.402 0.956 -25.156 1.00 94.25 91 VAL A O 1
ATOM 788 N N . THR A 1 92 ? 17.714 2.080 -26.979 1.00 92.25 92 THR A N 1
ATOM 789 C CA . THR A 1 92 ? 19.049 2.242 -27.566 1.00 92.25 92 THR A CA 1
ATOM 790 C C . THR A 1 92 ? 19.922 3.189 -26.741 1.00 92.25 92 THR A C 1
ATOM 792 O O . THR A 1 92 ? 20.992 2.799 -26.279 1.00 92.25 92 THR A O 1
ATOM 795 N N . LYS A 1 93 ? 19.462 4.424 -26.492 1.00 93.06 93 LYS A N 1
ATOM 796 C CA . LYS A 1 93 ? 20.256 5.469 -25.814 1.00 93.06 93 LYS A CA 1
ATOM 797 C C . LYS A 1 93 ? 20.579 5.135 -24.359 1.00 93.06 93 LYS A C 1
ATOM 799 O O . LYS A 1 93 ? 21.596 5.581 -23.845 1.00 93.06 93 LYS A O 1
ATOM 804 N N . LEU A 1 94 ? 19.735 4.348 -23.691 1.00 95.12 94 LEU A N 1
ATOM 805 C CA . LEU A 1 94 ? 19.951 3.910 -22.307 1.00 95.12 94 LEU A CA 1
ATOM 806 C C . LEU A 1 94 ? 20.429 2.452 -22.222 1.00 95.12 94 LEU A C 1
ATOM 808 O O . LEU A 1 94 ? 20.404 1.850 -21.145 1.00 95.12 94 LEU A O 1
ATOM 812 N N . SER A 1 95 ? 20.883 1.884 -23.345 1.00 94.06 95 SER A N 1
ATOM 813 C CA . SER A 1 95 ? 21.510 0.560 -23.431 1.00 94.06 95 SER A CA 1
ATOM 814 C C . SER A 1 95 ? 20.687 -0.579 -22.812 1.00 94.06 95 SER A C 1
ATOM 816 O O . SER A 1 95 ? 21.246 -1.503 -22.213 1.00 94.06 95 SER A O 1
ATOM 818 N N . PHE A 1 96 ? 19.354 -0.516 -22.884 1.00 94.88 96 PHE A N 1
ATOM 819 C CA . PHE A 1 96 ? 18.506 -1.651 -22.516 1.00 94.88 96 PHE A CA 1
ATOM 820 C C . PHE A 1 96 ? 18.669 -2.758 -23.562 1.00 94.88 96 PHE A C 1
ATOM 822 O O . PHE A 1 96 ? 18.739 -2.498 -24.759 1.00 94.88 96 PHE A O 1
ATOM 829 N N . LYS A 1 97 ? 18.701 -4.014 -23.120 1.00 93.19 97 LYS A N 1
ATOM 830 C CA . LYS A 1 97 ? 18.778 -5.205 -23.968 1.00 93.19 97 LYS A CA 1
ATOM 831 C C . LYS A 1 97 ? 17.607 -5.271 -24.944 1.00 93.19 97 LYS A C 1
ATOM 833 O O . LYS A 1 97 ? 17.772 -5.731 -26.069 1.00 93.19 97 LYS A O 1
ATOM 838 N N . ASN A 1 98 ? 16.417 -4.883 -24.489 1.00 92.19 98 ASN A N 1
ATOM 839 C CA . ASN A 1 98 ? 15.190 -4.828 -25.276 1.00 92.19 98 ASN A CA 1
ATOM 840 C C . ASN A 1 98 ? 14.100 -4.033 -24.531 1.00 92.19 98 ASN A C 1
ATOM 842 O O . ASN A 1 98 ? 14.280 -3.608 -23.389 1.00 92.19 98 ASN A O 1
ATOM 846 N N . GLU A 1 99 ? 12.942 -3.873 -25.177 1.00 92.88 99 GLU A N 1
ATOM 847 C CA . GLU A 1 99 ? 11.767 -3.204 -24.601 1.00 92.88 99 GLU A CA 1
ATOM 848 C C . GLU A 1 99 ? 11.273 -3.879 -23.311 1.00 92.88 99 GLU A C 1
ATOM 850 O O . GLU A 1 99 ? 10.855 -3.196 -22.379 1.00 92.88 99 GLU A O 1
ATOM 855 N N . SER A 1 100 ? 11.349 -5.213 -23.235 1.00 92.00 100 SER A N 1
ATOM 856 C CA . SER A 1 100 ? 10.898 -5.977 -22.066 1.00 92.00 100 SER A CA 1
ATOM 857 C C . SER A 1 100 ? 11.735 -5.668 -20.827 1.00 92.00 100 SER A C 1
ATOM 859 O O . SER A 1 100 ? 11.165 -5.485 -19.759 1.00 92.00 100 SER A O 1
ATOM 861 N N . GLU A 1 101 ? 13.063 -5.575 -20.948 1.00 93.12 101 GLU A N 1
ATOM 862 C CA . GLU A 1 101 ? 13.923 -5.163 -19.829 1.00 93.12 101 GLU A CA 1
ATOM 863 C C . GLU A 1 101 ? 13.586 -3.733 -19.387 1.00 93.12 101 GLU A C 1
ATOM 865 O O . GLU A 1 101 ? 13.543 -3.447 -18.194 1.00 93.12 101 GLU A O 1
ATOM 870 N N . MET A 1 102 ? 13.305 -2.827 -20.327 1.00 94.56 102 MET A N 1
ATOM 871 C CA . MET A 1 102 ? 12.933 -1.453 -19.986 1.00 94.56 102 MET A CA 1
ATOM 872 C C . MET A 1 102 ? 11.618 -1.403 -19.186 1.00 94.56 102 MET A C 1
ATOM 874 O O . MET A 1 102 ? 11.566 -0.774 -18.126 1.00 94.56 102 MET A O 1
ATOM 878 N N . PHE A 1 103 ? 10.567 -2.075 -19.669 1.00 93.00 103 PHE A N 1
ATOM 879 C CA . PHE A 1 103 ? 9.241 -2.055 -19.039 1.00 93.00 103 PHE A CA 1
ATOM 880 C C . PHE A 1 103 ? 9.165 -2.876 -17.746 1.00 93.00 103 PHE A C 1
ATOM 882 O O . PHE A 1 103 ? 8.552 -2.440 -16.771 1.00 93.00 103 PHE A O 1
ATOM 889 N N . TRP A 1 104 ? 9.793 -4.049 -17.705 1.00 92.44 104 TRP A N 1
ATOM 890 C CA . TRP A 1 104 ? 9.567 -5.034 -16.640 1.00 92.44 104 TRP A CA 1
ATOM 891 C C . TRP A 1 104 ? 10.795 -5.293 -15.765 1.00 92.44 104 TRP A C 1
ATOM 893 O O . TRP A 1 104 ? 10.654 -5.833 -14.669 1.00 92.44 104 TRP A O 1
ATOM 903 N N . GLY A 1 105 ? 11.977 -4.852 -16.197 1.00 91.94 105 GLY A N 1
ATOM 904 C CA . GLY A 1 105 ? 13.238 -5.142 -15.522 1.00 91.94 105 GLY A CA 1
ATOM 905 C C . GLY A 1 105 ? 13.698 -6.582 -15.743 1.00 91.94 105 GLY A C 1
ATOM 906 O O . GLY A 1 105 ? 13.191 -7.300 -16.609 1.00 91.94 105 GLY A O 1
ATOM 907 N N . ASN A 1 106 ? 14.674 -7.002 -14.940 1.00 89.75 106 ASN A N 1
ATOM 908 C CA . ASN A 1 106 ? 15.247 -8.349 -14.998 1.00 89.75 106 ASN A CA 1
ATOM 909 C C . ASN A 1 106 ? 14.853 -9.234 -13.811 1.00 89.75 106 ASN A C 1
ATOM 911 O O . ASN A 1 106 ? 14.197 -8.803 -12.866 1.00 89.75 106 ASN A O 1
ATOM 915 N N . SER A 1 107 ? 15.280 -10.500 -13.844 1.00 87.88 107 SER A N 1
ATOM 916 C CA . SER A 1 107 ? 14.914 -11.514 -12.843 1.00 87.88 107 SER A CA 1
ATOM 917 C C . SER A 1 107 ? 15.235 -11.117 -11.400 1.00 87.88 107 SER A C 1
ATOM 919 O O . SER A 1 107 ? 14.459 -11.443 -10.507 1.00 87.88 107 SER A O 1
ATOM 921 N N . TRP A 1 108 ? 16.340 -10.403 -11.165 1.00 88.44 108 TRP A N 1
ATOM 922 C CA . TRP A 1 108 ? 16.706 -9.924 -9.829 1.00 88.44 108 TRP A CA 1
ATOM 923 C C . TRP A 1 108 ? 15.785 -8.794 -9.345 1.00 88.44 108 TRP A C 1
ATOM 925 O O . TRP A 1 108 ? 15.506 -8.693 -8.152 1.00 88.44 108 TRP A O 1
ATOM 935 N N . GLU A 1 109 ? 15.295 -7.948 -10.259 1.00 90.62 109 GLU A N 1
ATOM 936 C CA . GLU A 1 109 ? 14.342 -6.885 -9.930 1.00 90.62 109 GLU A CA 1
ATOM 937 C C . GLU A 1 109 ? 12.976 -7.467 -9.600 1.00 90.62 109 GLU A C 1
ATOM 939 O O . GLU A 1 109 ? 12.267 -6.919 -8.766 1.00 90.62 109 GLU A O 1
ATOM 944 N N . LEU A 1 110 ? 12.605 -8.590 -10.217 1.00 89.56 110 LEU A N 1
ATOM 945 C CA . LEU A 1 110 ? 11.337 -9.250 -9.934 1.00 89.56 110 LEU A CA 1
ATOM 946 C C . LEU A 1 110 ? 11.211 -9.631 -8.453 1.00 89.56 110 LEU A C 1
ATOM 948 O O . LEU A 1 110 ? 10.154 -9.417 -7.869 1.00 89.56 110 LEU A O 1
ATOM 952 N N . ASP A 1 111 ? 12.285 -10.123 -7.827 1.00 85.62 111 ASP A N 1
ATOM 953 C CA . ASP A 1 111 ? 12.289 -10.455 -6.392 1.00 85.62 111 ASP A CA 1
ATOM 954 C C . ASP A 1 111 ? 12.038 -9.231 -5.507 1.00 85.62 111 ASP A C 1
ATOM 956 O O . ASP A 1 111 ? 11.512 -9.349 -4.399 1.00 85.62 111 ASP A O 1
ATOM 960 N N . TYR A 1 112 ? 12.409 -8.058 -6.015 1.00 87.00 112 TYR A N 1
ATOM 961 C CA . TYR A 1 112 ? 12.195 -6.780 -5.369 1.00 87.00 112 TYR A CA 1
ATOM 962 C C . TYR A 1 112 ? 10.774 -6.259 -5.594 1.00 87.00 112 TYR A C 1
ATOM 964 O O . TYR A 1 112 ? 10.123 -5.810 -4.661 1.00 87.00 112 TYR A O 1
ATOM 972 N N . ILE A 1 113 ? 10.297 -6.298 -6.838 1.00 89.56 113 ILE A N 1
ATOM 973 C CA . ILE A 1 113 ? 9.052 -5.665 -7.286 1.00 89.56 113 ILE A CA 1
ATOM 974 C C . ILE A 1 113 ? 7.826 -6.499 -6.903 1.00 89.56 113 ILE A C 1
ATOM 976 O O . ILE A 1 113 ? 6.783 -5.935 -6.574 1.00 89.56 113 ILE A O 1
ATOM 980 N N . ALA A 1 114 ? 7.943 -7.830 -6.910 1.00 92.31 114 ALA A N 1
ATOM 981 C CA . ALA A 1 114 ? 6.854 -8.752 -6.598 1.00 92.31 114 ALA A CA 1
ATOM 982 C C . ALA A 1 114 ? 6.063 -8.402 -5.320 1.00 92.31 114 ALA A C 1
ATOM 984 O O . ALA A 1 114 ? 4.842 -8.297 -5.426 1.00 92.31 114 ALA A O 1
ATOM 985 N N . PRO A 1 115 ? 6.670 -8.153 -4.145 1.00 90.56 115 PRO A N 1
ATOM 986 C CA . PRO A 1 115 ? 5.893 -7.795 -2.957 1.00 90.56 115 PRO A CA 1
ATOM 987 C C . PRO A 1 115 ? 5.092 -6.497 -3.115 1.00 90.56 115 PRO A C 1
ATOM 989 O O . PRO A 1 115 ? 3.945 -6.419 -2.681 1.00 90.56 115 PRO A O 1
ATOM 992 N N . HIS A 1 116 ? 5.654 -5.491 -3.788 1.00 91.06 116 HIS A N 1
ATOM 993 C CA . HIS A 1 116 ? 4.967 -4.219 -4.021 1.00 91.06 116 HIS A CA 1
ATOM 994 C C . HIS A 1 116 ? 3.797 -4.375 -4.999 1.00 91.06 116 HIS A C 1
ATOM 996 O O . HIS A 1 116 ? 2.739 -3.774 -4.799 1.00 91.06 116 HIS A O 1
ATOM 1002 N N . VAL A 1 117 ? 3.963 -5.213 -6.029 1.00 93.94 117 VAL A N 1
ATOM 1003 C CA . VAL A 1 117 ? 2.881 -5.556 -6.963 1.00 93.94 117 VAL A CA 1
ATOM 1004 C C . VAL A 1 117 ? 1.793 -6.339 -6.242 1.00 93.94 117 VAL A C 1
ATOM 1006 O O . VAL A 1 117 ? 0.629 -5.983 -6.373 1.00 93.94 117 VAL A O 1
ATOM 1009 N N . PHE A 1 118 ? 2.154 -7.350 -5.447 1.00 93.75 118 PHE A N 1
ATOM 1010 C CA . PHE A 1 118 ? 1.203 -8.126 -4.649 1.00 93.75 118 PHE A CA 1
ATOM 1011 C C . PHE A 1 118 ? 0.352 -7.202 -3.774 1.00 93.75 118 PHE A C 1
ATOM 1013 O O . PHE A 1 118 ? -0.875 -7.244 -3.833 1.00 93.75 118 PHE A O 1
ATOM 1020 N N . ARG A 1 119 ? 1.001 -6.294 -3.037 1.00 90.81 119 ARG A N 1
ATOM 1021 C CA . ARG A 1 119 ? 0.316 -5.306 -2.202 1.00 90.81 119 ARG A CA 1
ATOM 1022 C C . ARG A 1 119 ? -0.602 -4.394 -3.005 1.00 90.81 119 ARG A C 1
ATOM 1024 O O . ARG A 1 119 ? -1.754 -4.209 -2.626 1.00 90.81 119 ARG A O 1
ATOM 1031 N N . SER A 1 120 ? -0.122 -3.854 -4.121 1.00 91.81 120 SER A N 1
ATOM 1032 C CA . SER A 1 120 ? -0.925 -2.958 -4.963 1.00 91.81 120 SER A CA 1
ATOM 1033 C C . SER A 1 120 ? -2.152 -3.656 -5.544 1.00 91.81 120 SER A C 1
ATOM 1035 O O . SER A 1 120 ? -3.221 -3.051 -5.589 1.00 91.81 120 SER A O 1
ATOM 1037 N N . LEU A 1 121 ? -2.023 -4.935 -5.915 1.00 92.75 121 LEU A N 1
ATOM 1038 C CA . LEU A 1 121 ? -3.139 -5.746 -6.390 1.00 92.75 121 LEU A CA 1
ATOM 1039 C C . LEU A 1 121 ? -4.174 -5.966 -5.284 1.00 92.75 121 LEU A C 1
ATOM 1041 O O . LEU A 1 121 ? -5.352 -5.734 -5.539 1.00 92.75 121 LEU A O 1
ATOM 1045 N N . ILE A 1 122 ? -3.758 -6.333 -4.062 1.00 90.06 122 ILE A N 1
ATOM 1046 C CA . ILE A 1 122 ? -4.675 -6.469 -2.912 1.00 90.06 122 ILE A CA 1
ATOM 1047 C C . ILE A 1 122 ? -5.432 -5.156 -2.654 1.00 90.06 122 ILE A C 1
ATOM 1049 O O . ILE A 1 122 ? -6.652 -5.155 -2.493 1.00 90.06 122 ILE A O 1
ATOM 1053 N N . LEU A 1 123 ? -4.727 -4.023 -2.665 1.00 87.38 123 LEU A N 1
ATOM 1054 C CA . LEU A 1 123 ? -5.344 -2.712 -2.449 1.00 87.38 123 LEU A CA 1
ATOM 1055 C C . LEU A 1 123 ? -6.301 -2.314 -3.587 1.00 87.38 123 LEU A C 1
ATOM 1057 O O . LEU A 1 123 ? -7.321 -1.683 -3.328 1.00 87.38 123 LEU A O 1
ATOM 1061 N N . ASP A 1 124 ? -6.012 -2.690 -4.835 1.00 87.88 124 ASP A N 1
ATOM 1062 C CA . ASP A 1 124 ? -6.901 -2.435 -5.975 1.00 87.88 124 ASP A CA 1
ATOM 1063 C C . ASP A 1 124 ? -8.145 -3.353 -5.997 1.00 87.88 124 ASP A C 1
ATOM 1065 O O . ASP A 1 124 ? -9.197 -2.935 -6.496 1.00 87.88 124 ASP A O 1
ATOM 1069 N N . ILE A 1 125 ? -8.053 -4.592 -5.489 1.00 85.62 125 ILE A N 1
ATOM 1070 C CA . ILE A 1 125 ? -9.201 -5.518 -5.412 1.00 85.62 125 ILE A CA 1
ATOM 1071 C C . ILE A 1 125 ? -10.084 -5.284 -4.187 1.00 85.62 125 ILE A C 1
ATOM 1073 O O . ILE A 1 125 ? -11.272 -5.581 -4.272 1.00 85.62 125 ILE A O 1
ATOM 1077 N N . LYS A 1 126 ? -9.569 -4.669 -3.106 1.00 73.88 126 LYS A N 1
ATOM 1078 C CA . LYS A 1 126 ? -10.337 -4.307 -1.891 1.00 73.88 126 LYS A CA 1
ATOM 1079 C C . LYS A 1 126 ? -11.565 -3.406 -2.166 1.00 73.88 126 LYS A C 1
ATOM 1081 O O . LYS A 1 126 ? -12.347 -3.123 -1.268 1.00 73.88 126 LYS A O 1
ATOM 1086 N N . HIS A 1 127 ? -11.768 -2.951 -3.405 1.00 62.53 127 HIS A N 1
ATOM 1087 C CA . HIS A 1 127 ? -12.889 -2.106 -3.826 1.00 62.53 127 HIS A CA 1
ATOM 1088 C C . HIS A 1 127 ? -13.871 -2.767 -4.832 1.00 62.53 127 HIS A C 1
ATOM 1090 O O . HIS A 1 127 ? -14.696 -2.060 -5.406 1.00 62.53 127 HIS A O 1
ATOM 1096 N N . GLN A 1 128 ? -13.798 -4.086 -5.081 1.00 66.06 128 GLN A N 1
ATOM 1097 C CA . GLN A 1 128 ? -14.624 -4.823 -6.063 1.00 66.06 128 GLN A CA 1
ATOM 1098 C C . GLN A 1 128 ? -15.642 -5.792 -5.419 1.00 66.06 128 GLN A C 1
ATOM 1100 O O . GLN A 1 128 ? -15.360 -6.401 -4.416 1.00 66.06 128 GLN A O 1
ATOM 1105 N N . THR A 1 129 ? -16.825 -6.021 -5.984 1.00 49.91 129 THR A N 1
ATOM 1106 C CA . THR A 1 129 ? -17.945 -6.733 -5.311 1.00 49.91 129 THR A CA 1
ATOM 1107 C C . THR A 1 129 ? -17.731 -8.195 -4.853 1.00 49.91 129 THR A C 1
ATOM 1109 O O . THR A 1 129 ? -18.583 -8.687 -4.127 1.00 49.91 129 THR A O 1
ATOM 1112 N N . ASP A 1 130 ? -16.614 -8.860 -5.178 1.00 55.12 130 ASP A N 1
ATOM 1113 C CA . ASP A 1 130 ? -16.258 -10.220 -4.704 1.00 55.12 130 ASP A CA 1
ATOM 1114 C C . ASP A 1 130 ? -15.191 -10.217 -3.566 1.00 55.12 130 ASP A C 1
ATOM 1116 O O . ASP A 1 130 ? -14.435 -11.178 -3.394 1.00 55.12 130 ASP A O 1
ATOM 1120 N N . ILE A 1 131 ? -15.088 -9.110 -2.807 1.00 56.28 131 ILE A N 1
ATOM 1121 C CA . ILE A 1 131 ? -14.061 -8.830 -1.771 1.00 56.28 131 ILE A CA 1
ATOM 1122 C C . ILE A 1 131 ? -14.104 -9.747 -0.556 1.00 56.28 131 ILE A C 1
ATOM 1124 O O . ILE A 1 131 ? -13.044 -9.934 0.042 1.00 56.28 131 ILE A O 1
ATOM 1128 N N . ASP A 1 132 ? -15.267 -10.266 -0.149 1.00 60.97 132 ASP A N 1
ATOM 1129 C CA . ASP A 1 132 ? -15.432 -10.857 1.191 1.00 60.97 132 ASP A CA 1
ATOM 1130 C C . ASP A 1 132 ? -14.354 -11.916 1.482 1.00 60.97 132 ASP A C 1
ATOM 1132 O O . ASP A 1 132 ? -13.776 -11.965 2.565 1.00 60.97 132 ASP A O 1
ATOM 1136 N N . ASN A 1 133 ? -13.954 -12.675 0.462 1.00 63.59 133 ASN A N 1
ATOM 1137 C CA . ASN A 1 133 ? -12.903 -13.681 0.577 1.00 63.59 133 ASN A CA 1
ATOM 1138 C C . ASN A 1 133 ? -11.479 -13.111 0.755 1.00 63.59 133 ASN A C 1
ATOM 1140 O O . ASN A 1 133 ? -10.649 -13.727 1.421 1.00 63.59 133 ASN A O 1
ATOM 1144 N N . VAL A 1 134 ? -11.175 -11.947 0.175 1.00 70.19 134 VAL A N 1
ATOM 1145 C CA . VAL A 1 134 ? -9.873 -11.268 0.308 1.00 70.19 134 VAL A CA 1
ATOM 1146 C C . VAL A 1 134 ? -9.753 -10.585 1.666 1.00 70.19 134 VAL A C 1
ATOM 1148 O O . VAL A 1 134 ? -8.690 -10.630 2.279 1.00 70.19 134 VAL A O 1
ATOM 1151 N N . GLU A 1 135 ? -10.826 -9.969 2.164 1.00 75.94 135 GLU A N 1
ATOM 1152 C CA . GLU A 1 135 ? -10.823 -9.405 3.517 1.00 75.94 135 GLU A CA 1
ATOM 1153 C C . GLU A 1 135 ? -10.677 -10.512 4.567 1.00 75.94 135 GLU A C 1
ATOM 1155 O O . GLU A 1 135 ? -9.853 -10.376 5.470 1.00 75.94 135 GLU A O 1
ATOM 1160 N N . ASN A 1 136 ? -11.350 -11.655 4.384 1.00 74.75 136 ASN A N 1
ATOM 1161 C CA . ASN A 1 136 ? -11.206 -12.822 5.262 1.00 74.75 136 ASN A CA 1
ATOM 1162 C C . ASN A 1 136 ? -9.775 -13.395 5.282 1.00 74.75 136 ASN A C 1
ATOM 1164 O O . ASN A 1 136 ? -9.289 -13.800 6.339 1.00 74.75 136 ASN A O 1
ATOM 1168 N N . LEU A 1 137 ? -9.067 -13.369 4.147 1.00 77.44 137 LEU A N 1
ATOM 1169 C CA . LEU A 1 137 ? -7.642 -13.722 4.064 1.00 77.44 137 LEU A CA 1
ATOM 1170 C C . LEU A 1 137 ? -6.751 -12.814 4.922 1.00 77.44 137 LEU A C 1
ATOM 1172 O O . LEU A 1 137 ? -5.761 -13.267 5.496 1.00 77.44 137 LEU A O 1
ATOM 1176 N N . LEU A 1 138 ? -7.070 -11.521 4.988 1.00 85.94 138 LEU A N 1
ATOM 1177 C CA . LEU A 1 138 ? -6.302 -10.556 5.776 1.00 85.94 138 LEU A CA 1
ATOM 1178 C C . LEU A 1 138 ? -6.696 -10.592 7.253 1.00 85.94 138 LEU A C 1
ATOM 1180 O O . LEU A 1 138 ? -5.826 -10.450 8.112 1.00 85.94 138 LEU A O 1
ATOM 1184 N N . ILE A 1 139 ? -7.981 -10.823 7.545 1.00 87.19 139 ILE A N 1
ATOM 1185 C CA . ILE A 1 139 ? -8.528 -10.952 8.901 1.00 87.19 139 ILE A CA 1
ATOM 1186 C C . ILE A 1 139 ? -7.869 -12.096 9.674 1.00 87.19 139 ILE A C 1
ATOM 1188 O O . ILE A 1 139 ? -7.861 -12.022 10.891 1.00 87.19 139 ILE A O 1
ATOM 1192 N N . ASP A 1 140 ? -7.241 -13.093 9.035 1.00 84.31 140 ASP A N 1
ATOM 1193 C CA . ASP A 1 140 ? -6.469 -14.111 9.776 1.00 84.31 140 ASP A CA 1
ATOM 1194 C C . ASP A 1 140 ? -5.322 -13.543 10.608 1.00 84.31 140 ASP A C 1
ATOM 1196 O O . ASP A 1 140 ? -4.968 -14.082 11.658 1.00 84.31 140 ASP A O 1
ATOM 1200 N N . TYR A 1 141 ? -4.787 -12.390 10.212 1.00 87.94 141 TYR A N 1
ATOM 1201 C CA . TYR A 1 141 ? -3.796 -11.703 11.016 1.00 87.94 141 TYR A CA 1
ATOM 1202 C C . TYR A 1 141 ? -4.458 -10.998 12.211 1.00 87.94 141 TYR A C 1
ATOM 1204 O O . TYR A 1 141 ? -5.160 -9.998 12.053 1.00 87.94 141 TYR A O 1
ATOM 1212 N N . VAL A 1 142 ? -4.211 -11.501 13.426 1.00 89.69 142 VAL A N 1
ATOM 1213 C CA . VAL A 1 142 ? -4.903 -11.072 14.652 1.00 89.69 142 VAL A CA 1
ATOM 1214 C C . VAL A 1 142 ? -4.744 -9.571 14.928 1.00 89.69 142 VAL A C 1
ATOM 1216 O O . VAL A 1 142 ? -5.757 -8.911 15.177 1.00 89.69 142 VAL A O 1
ATOM 1219 N N . PRO A 1 143 ? -3.535 -8.978 14.847 1.00 89.94 143 PRO A N 1
ATOM 1220 C CA . PRO A 1 143 ? -3.371 -7.534 14.970 1.00 89.94 143 PRO A CA 1
ATOM 1221 C C . PRO A 1 143 ? -4.203 -6.743 13.956 1.00 89.94 143 PRO A C 1
ATOM 1223 O O . PRO A 1 143 ? -4.796 -5.734 14.340 1.00 89.94 143 PRO A O 1
ATOM 1226 N N . TYR A 1 144 ? -4.308 -7.204 12.701 1.00 92.00 144 TYR A N 1
ATOM 1227 C CA . TYR A 1 144 ? -5.144 -6.548 11.688 1.00 92.00 144 TYR A CA 1
ATOM 1228 C C . TYR A 1 144 ? -6.624 -6.660 12.019 1.00 92.00 144 TYR A C 1
ATOM 1230 O O . TYR A 1 144 ? -7.304 -5.638 12.025 1.00 92.00 144 TYR A O 1
ATOM 1238 N N . ALA A 1 145 ? -7.115 -7.850 12.363 1.00 92.06 145 ALA A N 1
ATOM 1239 C CA . ALA A 1 145 ? -8.510 -8.043 12.746 1.00 92.06 145 ALA A CA 1
ATOM 1240 C C . 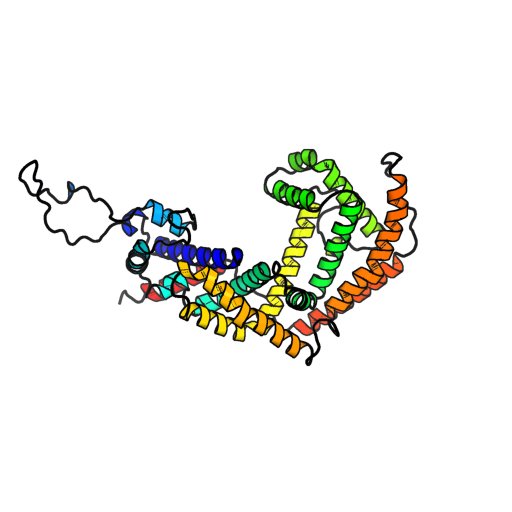ALA A 1 145 ? -8.922 -7.172 13.941 1.00 92.06 145 ALA A C 1
ATOM 1242 O O . ALA A 1 145 ? -9.965 -6.517 13.901 1.00 92.06 145 ALA A O 1
ATOM 1243 N N . ARG A 1 146 ? -8.073 -7.102 14.977 1.00 92.38 146 ARG A N 1
ATOM 1244 C CA . ARG A 1 146 ? -8.279 -6.228 16.141 1.00 92.38 146 ARG A CA 1
ATOM 1245 C C . ARG A 1 146 ? -8.369 -4.759 15.727 1.00 92.38 146 ARG A C 1
ATOM 1247 O O . ARG A 1 146 ? -9.275 -4.049 16.158 1.00 92.38 146 ARG A O 1
ATOM 1254 N N . PHE A 1 147 ? -7.422 -4.290 14.915 1.00 93.88 147 PHE A N 1
ATOM 1255 C CA . PHE A 1 147 ? -7.368 -2.888 14.498 1.00 93.88 147 PHE A CA 1
ATOM 1256 C C . PHE A 1 147 ? -8.537 -2.531 13.567 1.00 93.88 147 PHE A C 1
ATOM 1258 O O . PHE A 1 147 ? -9.139 -1.469 13.715 1.00 93.88 147 PHE A O 1
ATOM 1265 N N . LEU A 1 148 ? -8.906 -3.435 12.656 1.00 92.69 148 LEU A N 1
ATOM 1266 C CA . LEU A 1 148 ? -10.067 -3.287 11.781 1.00 92.69 148 LEU A CA 1
ATOM 1267 C C . LEU A 1 148 ? -11.345 -3.096 12.603 1.00 92.69 148 LEU A C 1
ATOM 1269 O O . LEU A 1 148 ? -12.040 -2.100 12.414 1.00 92.69 148 LEU A O 1
ATOM 1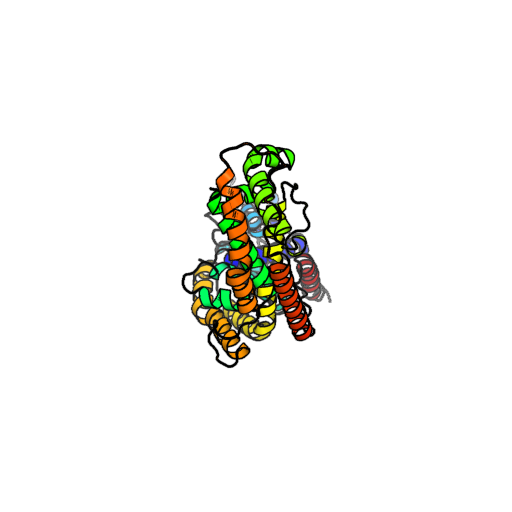273 N N . ALA A 1 149 ? -11.603 -3.981 13.570 1.00 91.94 149 ALA A N 1
ATOM 1274 C CA . ALA A 1 149 ? -12.787 -3.878 14.417 1.00 91.94 149 ALA A CA 1
ATOM 1275 C C . ALA A 1 149 ? -12.806 -2.589 15.258 1.00 91.94 149 ALA A C 1
ATOM 1277 O O . ALA A 1 149 ? -13.850 -1.944 15.388 1.00 91.94 149 ALA A O 1
ATOM 1278 N N . PHE A 1 150 ? -11.649 -2.160 15.777 1.00 92.94 150 PHE A N 1
ATOM 1279 C CA . PHE A 1 150 ? -11.517 -0.878 16.475 1.00 92.94 150 PHE A CA 1
ATOM 1280 C C . PHE A 1 150 ? -11.875 0.314 15.574 1.00 92.94 150 PHE A C 1
ATOM 1282 O O . PHE A 1 150 ? -12.661 1.173 15.976 1.00 92.94 150 PHE A O 1
ATOM 1289 N N . ILE A 1 151 ? -11.333 0.368 14.351 1.00 92.56 151 ILE A N 1
ATOM 1290 C CA . ILE A 1 151 ? -11.606 1.443 13.383 1.00 92.56 151 ILE A CA 1
ATOM 1291 C C . ILE A 1 151 ? -13.084 1.488 13.008 1.00 92.56 151 ILE A C 1
ATOM 1293 O O . ILE A 1 151 ? -13.669 2.571 12.976 1.00 92.56 151 ILE A O 1
ATOM 1297 N N . GLU A 1 152 ? -13.694 0.334 12.743 1.00 90.94 152 GLU A N 1
ATOM 1298 C CA . GLU A 1 152 ? -15.115 0.244 12.406 1.00 90.94 152 GLU A CA 1
ATOM 1299 C C . GLU A 1 152 ? -15.997 0.715 13.563 1.00 90.94 152 GLU A C 1
ATOM 1301 O O . GLU A 1 152 ? -16.920 1.505 13.353 1.00 90.94 152 GLU A O 1
ATOM 1306 N N . THR A 1 153 ? -15.657 0.326 14.794 1.00 89.69 153 THR A N 1
ATOM 1307 C CA . THR A 1 153 ? -16.357 0.774 16.006 1.00 89.69 153 THR A CA 1
ATOM 1308 C C . THR A 1 153 ? -16.209 2.284 16.210 1.00 89.69 153 THR A C 1
ATOM 1310 O O . THR A 1 153 ? -17.189 2.980 16.493 1.00 89.69 153 THR A O 1
ATOM 1313 N N . LEU A 1 154 ? -14.999 2.825 16.020 1.00 90.62 154 LEU A N 1
ATOM 1314 C CA . LEU A 1 154 ? -14.724 4.260 16.096 1.00 90.62 154 LEU A CA 1
ATOM 1315 C C . LEU A 1 154 ? -15.532 5.033 15.048 1.00 90.62 154 LEU A C 1
ATOM 1317 O O . LEU A 1 154 ? -16.194 6.012 15.387 1.00 90.62 154 LEU A O 1
ATOM 1321 N N . HIS A 1 155 ? -15.508 4.599 13.784 1.00 90.00 155 HIS A N 1
ATOM 1322 C CA . HIS A 1 155 ? -16.244 5.257 12.699 1.00 90.00 155 HIS A CA 1
ATOM 1323 C C . HIS A 1 155 ? -17.753 5.175 12.926 1.00 90.00 155 HIS A C 1
ATOM 1325 O O . HIS A 1 155 ? -18.414 6.204 12.835 1.00 90.00 155 HIS A O 1
ATOM 1331 N N . SER A 1 156 ? -18.287 4.011 13.309 1.00 86.12 156 SER A N 1
ATOM 1332 C CA . SER A 1 156 ? -19.711 3.852 13.639 1.00 86.12 156 SER A CA 1
ATOM 1333 C C . SER A 1 156 ? -20.138 4.774 14.784 1.00 86.12 156 SER A C 1
ATOM 1335 O O . SER A 1 156 ? -21.200 5.397 14.734 1.00 86.12 156 SER A O 1
ATOM 1337 N N . THR A 1 157 ? -19.294 4.915 15.809 1.00 85.00 157 THR A N 1
ATOM 1338 C CA . THR A 1 157 ? -19.566 5.816 16.934 1.00 85.00 157 THR A CA 1
ATOM 1339 C C . THR A 1 157 ? -19.546 7.275 16.481 1.00 85.00 157 THR A C 1
ATOM 1341 O O . THR A 1 157 ? -20.485 8.006 16.773 1.00 85.00 157 THR A O 1
ATOM 1344 N N . LEU A 1 158 ? -18.547 7.697 15.702 1.00 86.75 158 LEU A N 1
ATOM 1345 C CA . LEU A 1 158 ? -18.462 9.059 15.158 1.00 86.75 158 LEU A CA 1
ATOM 1346 C C . LEU A 1 158 ? -19.624 9.397 14.208 1.00 86.75 158 LEU A C 1
ATOM 1348 O O . LEU A 1 158 ? -20.121 10.524 14.220 1.00 86.75 158 LEU A O 1
ATOM 1352 N N . GLU A 1 159 ? -20.103 8.430 13.425 1.00 86.31 159 GLU A N 1
ATOM 1353 C CA . GLU A 1 159 ? -21.281 8.604 12.570 1.00 86.31 159 GLU A CA 1
ATOM 1354 C C . GLU A 1 159 ? -22.549 8.860 13.393 1.00 86.31 159 GLU A C 1
ATOM 1356 O O . GLU A 1 159 ? -23.319 9.759 13.050 1.00 86.31 159 GLU A O 1
ATOM 1361 N N . LYS A 1 160 ? -22.723 8.171 14.532 1.00 82.75 160 LYS A N 1
ATOM 1362 C CA . LYS A 1 160 ? -23.804 8.457 15.499 1.00 82.75 160 LYS A CA 1
ATOM 1363 C C . LYS A 1 160 ? -23.699 9.866 16.101 1.00 82.75 160 LYS A C 1
ATOM 1365 O O . LYS A 1 160 ? -24.706 10.413 16.538 1.00 82.75 160 LYS A O 1
ATOM 1370 N N . LEU A 1 161 ? -22.511 10.477 16.072 1.00 79.88 161 LEU A N 1
ATOM 1371 C CA . LEU A 1 161 ? -22.255 11.873 16.465 1.00 79.88 161 LEU A CA 1
ATOM 1372 C C . LEU A 1 161 ? -22.346 12.862 15.296 1.00 79.88 161 LEU A C 1
ATOM 1374 O O . LEU A 1 161 ? -21.898 14.005 15.405 1.00 79.88 161 LEU A O 1
ATOM 1378 N N . TYR A 1 162 ? -22.933 12.446 14.172 1.00 83.31 162 TYR A N 1
ATOM 1379 C CA . TYR A 1 162 ? -23.104 13.264 12.970 1.00 83.31 162 TYR A CA 1
ATOM 1380 C C . TYR A 1 162 ? -21.777 13.725 12.339 1.00 83.31 162 TYR A C 1
ATOM 1382 O O . TYR A 1 162 ? -21.711 14.768 11.669 1.00 83.31 162 TYR A O 1
ATOM 1390 N N . ILE A 1 163 ? -20.710 12.937 12.514 1.00 85.94 163 ILE A N 1
ATOM 1391 C CA . ILE A 1 163 ? -19.454 13.076 11.775 1.00 85.94 163 ILE A CA 1
ATOM 1392 C C . ILE A 1 163 ? -19.416 11.995 10.687 1.00 85.94 163 ILE A C 1
ATOM 1394 O O . ILE A 1 163 ? -18.951 10.885 10.935 1.00 85.94 163 ILE A O 1
ATOM 1398 N N . PRO A 1 164 ? -19.897 12.291 9.466 1.00 86.06 164 PRO A N 1
ATOM 1399 C CA . PRO A 1 164 ? -19.872 11.322 8.381 1.00 86.06 164 PRO A CA 1
ATOM 1400 C C . PRO A 1 164 ? -18.444 11.058 7.898 1.00 86.06 164 PRO A C 1
ATOM 1402 O O . PRO A 1 164 ? -17.579 11.942 7.922 1.00 86.06 164 PRO A O 1
ATOM 1405 N N . LYS A 1 165 ? -18.233 9.868 7.331 1.00 84.56 165 LYS A N 1
ATOM 1406 C CA . LYS A 1 165 ? -16.964 9.428 6.728 1.00 84.56 165 LYS A CA 1
ATOM 1407 C C . LYS A 1 165 ? -16.340 10.439 5.755 1.00 84.56 165 LYS A C 1
ATOM 1409 O O . LYS A 1 165 ? -15.121 10.587 5.729 1.00 84.56 165 LYS A O 1
ATOM 1414 N N . SER A 1 166 ? -17.146 11.180 4.991 1.00 87.12 166 SER A N 1
ATOM 1415 C CA . SER A 1 166 ? -16.658 12.215 4.064 1.00 87.12 166 SER A CA 1
ATOM 1416 C C . SER A 1 166 ? -15.928 13.365 4.771 1.00 87.12 166 SER A C 1
ATOM 1418 O O . SER A 1 166 ? -14.910 13.846 4.273 1.00 87.12 166 SER A O 1
ATOM 1420 N N . LYS A 1 167 ? -16.385 13.776 5.963 1.00 88.06 167 LYS A N 1
ATOM 1421 C CA . LYS A 1 167 ? -15.688 14.789 6.772 1.00 88.06 167 LYS A CA 1
ATOM 1422 C C . LYS A 1 167 ? -14.362 14.261 7.311 1.00 88.06 167 LYS A C 1
ATOM 1424 O O . LYS A 1 167 ? -13.381 14.997 7.304 1.00 88.06 167 LYS A O 1
ATOM 1429 N N . LEU A 1 168 ? -14.314 12.991 7.717 1.00 86.62 168 LEU A N 1
ATOM 1430 C CA . LEU A 1 168 ? -13.078 12.343 8.169 1.00 86.62 168 LEU A CA 1
ATOM 1431 C C . LEU A 1 168 ? -12.049 12.205 7.035 1.00 86.62 168 LEU A C 1
ATOM 1433 O O . LEU A 1 168 ? -10.856 12.396 7.256 1.00 86.62 168 LEU A O 1
ATOM 1437 N N . GLN A 1 169 ? -12.500 11.943 5.805 1.00 86.38 169 GLN A N 1
ATOM 1438 C CA . GLN A 1 169 ? -11.630 11.927 4.625 1.00 86.38 169 GLN A CA 1
ATOM 1439 C C . GLN A 1 169 ? -11.037 13.308 4.331 1.00 86.38 169 GLN A C 1
ATOM 1441 O O . GLN A 1 169 ? -9.832 13.418 4.113 1.00 86.38 169 GLN A O 1
ATOM 1446 N N . GLN A 1 170 ? -11.853 14.367 4.380 1.00 87.44 170 GLN A N 1
ATOM 1447 C CA . GLN A 1 170 ? -11.349 15.733 4.219 1.00 87.44 170 GLN A CA 1
ATOM 1448 C C . GLN A 1 170 ? -10.373 16.111 5.338 1.00 87.44 170 GLN A C 1
ATOM 1450 O O . GLN A 1 170 ? -9.340 16.720 5.073 1.00 87.44 170 GLN A O 1
ATOM 1455 N N . PHE A 1 171 ? -10.675 15.715 6.576 1.00 87.31 171 PHE A N 1
ATOM 1456 C CA 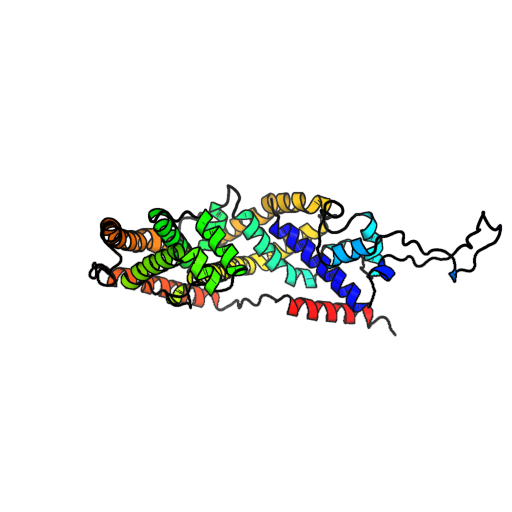. PHE A 1 171 ? -9.785 15.911 7.713 1.00 87.31 171 PHE A CA 1
ATOM 1457 C C . PHE A 1 171 ? -8.421 15.243 7.483 1.00 87.31 171 PHE A C 1
ATOM 1459 O O . PHE A 1 171 ? -7.397 15.902 7.634 1.00 87.31 171 PHE A O 1
ATOM 1466 N N . LYS A 1 172 ? -8.391 13.983 7.021 1.00 84.69 172 LYS A N 1
ATOM 1467 C CA . LYS A 1 172 ? -7.146 13.271 6.672 1.00 84.69 172 LYS A CA 1
ATOM 1468 C C . LYS A 1 172 ? -6.311 14.041 5.643 1.00 84.69 172 LYS A C 1
ATOM 1470 O O . LYS A 1 172 ? -5.100 14.162 5.805 1.00 84.69 172 LYS A O 1
ATOM 1475 N N . LEU A 1 173 ? -6.947 14.565 4.594 1.00 85.75 173 LEU A N 1
ATOM 1476 C CA . LEU A 1 173 ? -6.258 15.364 3.575 1.00 85.75 173 LEU A CA 1
ATOM 1477 C C . LEU A 1 173 ? -5.670 16.645 4.177 1.00 85.75 173 LEU A C 1
ATOM 1479 O O . LEU A 1 173 ? -4.506 16.958 3.941 1.00 85.75 173 LEU A O 1
ATOM 1483 N N . ASP A 1 174 ? -6.448 17.351 4.994 1.00 87.88 174 ASP A N 1
ATOM 1484 C CA . ASP A 1 174 ? -6.020 18.603 5.615 1.00 87.88 174 ASP A CA 1
ATOM 1485 C C . ASP A 1 174 ? -4.844 18.410 6.587 1.00 87.88 174 ASP A C 1
ATOM 1487 O O . ASP A 1 174 ? -3.965 19.267 6.628 1.00 87.88 174 ASP A O 1
ATOM 1491 N N . VAL A 1 175 ? -4.763 17.280 7.304 1.00 86.50 175 VAL A N 1
ATOM 1492 C CA . VAL A 1 175 ? -3.605 16.947 8.163 1.00 86.50 175 VAL A CA 1
ATOM 1493 C C . VAL A 1 175 ? -2.296 16.922 7.366 1.00 86.50 175 VAL A C 1
ATOM 1495 O O . VAL A 1 175 ? -1.262 17.346 7.869 1.00 86.50 175 VAL A O 1
ATOM 1498 N N . SER A 1 176 ? -2.330 16.464 6.111 1.00 83.88 176 SER A N 1
ATOM 1499 C CA . SER A 1 176 ? -1.127 16.371 5.270 1.00 83.88 176 SER A CA 1
ATOM 1500 C C . SER A 1 176 ? -0.655 17.709 4.683 1.00 83.88 176 SER A C 1
ATOM 1502 O O . SER A 1 176 ? 0.448 17.780 4.144 1.00 83.88 176 SER A O 1
ATOM 1504 N N . ILE A 1 177 ? -1.478 18.761 4.767 1.00 89.31 177 ILE A N 1
ATOM 1505 C CA . ILE A 1 177 ? -1.253 20.042 4.075 1.00 89.31 177 ILE A CA 1
ATOM 1506 C C . ILE A 1 177 ? -1.136 21.208 5.065 1.00 89.31 177 ILE A C 1
ATOM 1508 O O . ILE A 1 177 ? -0.336 22.120 4.853 1.00 89.31 177 ILE A O 1
ATOM 1512 N N . LEU A 1 178 ? -1.948 21.208 6.123 1.00 88.44 178 LEU A N 1
ATOM 1513 C CA . LEU A 1 178 ? -2.058 22.322 7.060 1.00 88.44 178 LEU A CA 1
ATOM 1514 C C . LEU A 1 178 ? -1.041 22.222 8.193 1.00 88.44 178 LEU A C 1
ATOM 1516 O O . LEU A 1 178 ? -0.680 21.140 8.653 1.00 88.44 178 LEU A O 1
ATOM 1520 N N . LYS A 1 179 ? -0.643 23.380 8.724 1.00 89.62 179 LYS A N 1
ATOM 1521 C CA . LYS A 1 179 ? 0.094 23.424 9.991 1.00 89.62 179 LYS A CA 1
ATOM 1522 C C . LYS A 1 179 ? -0.832 23.036 11.144 1.00 89.62 179 LYS A C 1
ATOM 1524 O O . LYS A 1 179 ? -2.033 23.295 11.108 1.00 89.62 179 LYS A O 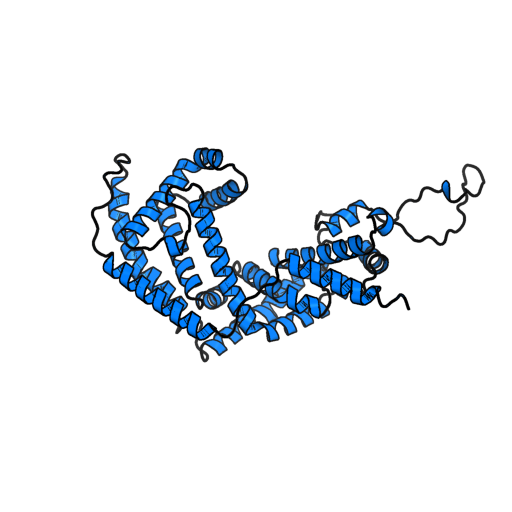1
ATOM 1529 N N . LYS A 1 180 ? -0.264 22.510 12.232 1.00 85.94 180 LYS A N 1
ATOM 1530 C CA . LYS A 1 180 ? -1.019 22.045 13.411 1.00 85.94 180 LYS A CA 1
ATOM 1531 C C . LYS A 1 180 ? -1.992 23.089 13.986 1.00 85.94 180 LYS A C 1
ATOM 1533 O O . LYS A 1 180 ? -3.121 22.751 14.339 1.00 85.94 180 LYS A O 1
ATOM 1538 N N . SER A 1 181 ? -1.590 24.360 14.058 1.00 87.06 181 SER A N 1
ATOM 1539 C CA . SER A 1 181 ? -2.449 25.457 14.537 1.00 87.06 181 SER A CA 1
ATOM 1540 C C . SER A 1 181 ? -3.644 25.725 13.614 1.00 87.06 181 SER A C 1
ATOM 1542 O O . SER A 1 181 ? -4.761 25.912 14.089 1.00 87.06 181 SER A O 1
ATOM 1544 N N . GLU A 1 182 ? -3.426 25.694 12.300 1.00 89.50 182 GLU A N 1
ATOM 1545 C CA . GLU A 1 182 ? -4.457 25.888 11.272 1.00 89.50 182 GLU A CA 1
ATOM 1546 C C . GLU A 1 182 ? -5.431 24.707 11.239 1.00 89.50 182 GLU A C 1
ATOM 1548 O O . GLU A 1 182 ? -6.644 24.903 11.182 1.00 89.50 182 GLU A O 1
ATOM 1553 N N . LEU A 1 183 ? -4.907 23.481 11.348 1.00 88.00 183 LEU A N 1
ATOM 1554 C CA . LEU A 1 183 ? -5.700 22.261 11.469 1.00 88.00 183 LEU A CA 1
ATOM 1555 C C . LEU A 1 183 ? -6.629 22.334 12.686 1.00 88.00 183 LEU A C 1
ATOM 1557 O O . LEU A 1 183 ? -7.828 22.086 12.567 1.00 88.00 183 LEU A O 1
ATOM 1561 N N . THR A 1 184 ? -6.079 22.730 13.838 1.00 86.56 184 THR A N 1
ATOM 1562 C CA . THR A 1 184 ? -6.837 22.869 15.090 1.00 86.56 184 THR A CA 1
ATOM 1563 C C . THR A 1 184 ? -7.947 23.906 14.950 1.00 86.56 184 THR A C 1
ATOM 1565 O O . THR A 1 184 ? -9.077 23.638 15.345 1.00 86.56 184 THR A O 1
ATOM 1568 N N . ALA A 1 185 ? -7.657 25.062 14.345 1.00 88.00 185 ALA A N 1
ATOM 1569 C CA . ALA A 1 185 ? -8.653 26.108 14.125 1.00 88.00 185 ALA A CA 1
ATOM 1570 C C . ALA A 1 185 ? -9.769 25.656 13.166 1.00 88.00 185 ALA A C 1
ATOM 1572 O O . ALA A 1 185 ? -10.947 25.892 13.429 1.00 88.00 185 ALA A O 1
ATOM 1573 N N . LYS A 1 186 ? -9.413 24.972 12.071 1.00 90.94 186 LYS A N 1
ATOM 1574 C CA . LYS A 1 186 ? -10.361 24.525 11.039 1.00 90.94 186 LYS A CA 1
ATOM 1575 C C . LYS A 1 186 ? -11.253 23.374 11.513 1.00 90.94 186 LYS A C 1
ATOM 1577 O O . LYS A 1 186 ? -12.433 23.337 11.176 1.00 90.94 186 LYS A O 1
ATOM 1582 N N . HIS A 1 187 ? -10.696 22.438 12.284 1.00 89.88 187 HIS A N 1
ATOM 1583 C CA . HIS A 1 187 ? -11.334 21.159 12.621 1.00 89.88 187 HIS A CA 1
ATOM 1584 C C . HIS A 1 187 ? -11.551 20.939 14.116 1.00 89.88 187 HIS A C 1
ATOM 1586 O O . HIS A 1 187 ? -11.718 19.801 14.550 1.00 89.88 187 HIS A O 1
ATOM 1592 N N . HIS A 1 188 ? -11.609 22.014 14.904 1.00 84.94 188 HIS A N 1
ATOM 1593 C CA . HIS A 1 188 ? -11.761 21.957 16.360 1.00 84.94 188 HIS A CA 1
ATOM 1594 C C . HIS A 1 188 ? -12.857 20.986 16.825 1.00 84.94 188 HIS A C 1
ATOM 1596 O O . HIS A 1 188 ? -12.596 20.108 17.643 1.00 84.94 188 HIS A O 1
ATOM 1602 N N . LYS A 1 189 ? -14.058 21.079 16.237 1.00 85.00 189 LYS A N 1
ATOM 1603 C CA . LYS A 1 189 ? -15.188 20.201 16.574 1.00 85.00 189 LYS A CA 1
ATOM 1604 C C . LYS A 1 189 ? -14.905 18.727 16.270 1.00 85.00 189 LYS A C 1
ATOM 1606 O O . LYS A 1 189 ? -15.265 17.866 17.057 1.00 85.00 189 LYS A O 1
ATOM 1611 N N . ILE A 1 190 ? -14.269 18.425 15.136 1.00 88.06 190 ILE A N 1
ATOM 1612 C CA . ILE A 1 190 ? -13.941 17.040 14.764 1.00 88.06 190 ILE A CA 1
ATOM 1613 C C . ILE A 1 190 ? -12.912 16.469 15.741 1.00 88.06 190 ILE A C 1
ATOM 1615 O O . ILE A 1 190 ? -13.092 15.356 16.224 1.00 88.06 190 ILE A O 1
ATOM 1619 N N . ILE A 1 191 ? -11.879 17.249 16.071 1.00 87.81 191 ILE A N 1
ATOM 1620 C CA . ILE A 1 191 ? -10.851 16.857 17.041 1.00 87.81 191 ILE A CA 1
ATOM 1621 C C . ILE A 1 191 ? -11.497 16.575 18.401 1.00 87.81 191 ILE A C 1
ATOM 1623 O O . ILE A 1 191 ? -11.283 15.503 18.949 1.00 87.81 191 ILE A O 1
ATOM 1627 N N . GLN A 1 192 ? -12.345 17.479 18.904 1.00 84.81 192 GLN A N 1
ATOM 1628 C CA . GLN A 1 192 ? -13.041 17.300 20.183 1.00 84.81 192 GLN A CA 1
ATOM 1629 C C . GLN A 1 192 ? -13.885 16.026 20.234 1.00 84.81 192 GLN A C 1
ATOM 1631 O O . GLN A 1 192 ? -13.828 15.297 21.218 1.00 84.81 192 GLN A O 1
ATOM 1636 N N . GLU A 1 193 ? -14.654 15.744 19.186 1.00 86.69 193 GLU A N 1
ATOM 1637 C CA . GLU A 1 193 ? -15.527 14.567 19.145 1.00 86.69 193 GLU A CA 1
ATOM 1638 C C . GLU A 1 193 ? -14.715 13.268 19.044 1.00 86.69 193 GLU A C 1
ATOM 1640 O O . GLU A 1 193 ? -15.050 12.281 19.695 1.00 86.69 193 GLU A O 1
ATOM 1645 N N . ILE A 1 194 ? -13.599 13.272 18.306 1.00 89.88 194 ILE A N 1
ATOM 1646 C CA . ILE A 1 194 ? -12.654 12.146 18.286 1.00 89.88 194 ILE A CA 1
ATOM 1647 C C . ILE A 1 194 ? -12.057 11.932 19.679 1.00 89.88 194 ILE A C 1
ATOM 1649 O O . ILE A 1 194 ? -12.101 10.816 20.193 1.00 89.88 194 ILE A O 1
ATOM 1653 N N . SER A 1 195 ? -11.543 12.989 20.313 1.00 88.44 195 SER A N 1
ATOM 1654 C CA . SER A 1 195 ? -10.989 12.925 21.669 1.00 88.44 195 SER A CA 1
ATOM 1655 C C . SER A 1 195 ? -12.015 12.409 22.677 1.00 88.44 195 SER A C 1
ATOM 1657 O O . SER A 1 195 ? -11.672 11.595 23.529 1.00 88.44 195 SER A O 1
ATOM 1659 N N . PHE A 1 196 ? -13.271 12.846 22.561 1.00 84.31 196 PHE A N 1
ATOM 1660 C CA . PHE A 1 196 ? -14.371 12.419 23.421 1.00 84.31 196 PHE A CA 1
ATOM 1661 C C . PHE A 1 196 ? -14.670 10.924 23.271 1.00 84.31 196 PHE A C 1
ATOM 1663 O O . PHE A 1 196 ? -14.690 10.203 24.266 1.00 84.31 196 PHE A O 1
ATOM 1670 N N . VAL A 1 197 ? -14.833 10.433 22.037 1.00 86.62 197 VAL A N 1
ATOM 1671 C CA . VAL A 1 197 ? -15.076 9.002 21.780 1.00 86.62 197 VAL A CA 1
ATOM 1672 C C . VAL A 1 197 ? -13.918 8.148 22.295 1.00 86.62 197 VAL A C 1
ATOM 1674 O O . VAL A 1 197 ? -14.135 7.140 22.967 1.00 86.62 197 VAL A O 1
ATOM 1677 N N . LEU A 1 198 ? -12.678 8.569 22.042 1.00 89.44 198 LEU A N 1
ATOM 1678 C CA . LEU A 1 198 ? -11.497 7.849 22.512 1.00 89.44 198 LEU A CA 1
ATOM 1679 C C . LEU A 1 198 ? -11.376 7.865 24.043 1.00 89.44 198 LEU A C 1
ATOM 1681 O O . LEU A 1 198 ? -11.008 6.848 24.626 1.00 89.44 198 LEU A O 1
ATOM 1685 N N . ALA A 1 199 ? -11.739 8.964 24.709 1.00 85.06 199 ALA A N 1
ATOM 1686 C CA . ALA A 1 199 ? -11.790 9.021 26.170 1.00 85.06 199 ALA A CA 1
ATOM 1687 C C . ALA A 1 199 ? -12.813 8.028 26.742 1.00 85.06 199 ALA A C 1
ATOM 1689 O O . ALA A 1 199 ? -12.542 7.375 27.748 1.00 85.06 199 ALA A O 1
ATOM 1690 N N . ILE A 1 200 ? -13.965 7.858 26.085 1.00 80.38 200 ILE A N 1
ATOM 1691 C CA . ILE A 1 200 ? -14.957 6.855 26.493 1.00 80.38 200 ILE A CA 1
ATOM 1692 C C . ILE A 1 200 ? -14.404 5.442 26.326 1.00 80.38 200 ILE A C 1
ATOM 1694 O O . ILE A 1 200 ? -14.543 4.619 27.234 1.00 80.38 200 ILE A O 1
ATOM 1698 N N . PHE A 1 201 ? -13.736 5.163 25.207 1.00 86.25 201 PHE A N 1
ATOM 1699 C CA . PHE A 1 201 ? -13.099 3.866 24.984 1.00 86.25 201 PHE A CA 1
ATOM 1700 C C . PHE A 1 201 ? -12.052 3.585 26.068 1.00 86.25 201 PHE A C 1
ATOM 1702 O O . PHE A 1 201 ? -12.082 2.521 26.687 1.00 86.25 201 PHE A O 1
ATOM 1709 N N . GLN A 1 202 ? -11.198 4.564 26.375 1.00 85.62 202 GLN A N 1
ATOM 1710 C CA . GLN A 1 202 ? -10.198 4.448 27.434 1.00 85.62 202 GLN A CA 1
ATOM 1711 C C . GLN A 1 202 ? -10.834 4.192 28.809 1.00 85.62 202 GLN A C 1
ATOM 1713 O O . GLN A 1 202 ? -10.416 3.279 29.519 1.00 85.62 202 GLN A O 1
ATOM 1718 N N . ASN A 1 203 ? -11.883 4.939 29.170 1.00 79.19 203 ASN A N 1
ATOM 1719 C CA . ASN A 1 203 ? -12.599 4.765 30.441 1.00 79.19 203 ASN A CA 1
ATOM 1720 C C . ASN A 1 203 ? -13.344 3.428 30.539 1.00 79.19 203 ASN A C 1
ATOM 1722 O O . ASN A 1 203 ? -13.578 2.932 31.641 1.00 79.19 203 ASN A O 1
ATOM 1726 N N . SER A 1 204 ? -13.683 2.831 29.397 1.00 76.50 204 SER A N 1
ATOM 1727 C CA . SER A 1 204 ? -14.285 1.499 29.315 1.00 76.50 204 SER A CA 1
ATOM 1728 C C . SER A 1 204 ? -13.244 0.371 29.396 1.00 76.50 204 SER A C 1
ATOM 1730 O O . SER A 1 204 ? -13.613 -0.796 29.409 1.00 76.50 204 SER A O 1
ATOM 1732 N N . GLY A 1 205 ? -11.947 0.690 29.478 1.00 78.62 205 GLY A N 1
ATOM 1733 C CA . GLY A 1 205 ? -10.867 -0.293 29.598 1.00 78.62 205 GLY A CA 1
ATOM 1734 C C . GLY A 1 205 ? -10.149 -0.629 28.289 1.00 78.62 205 GLY A C 1
ATOM 1735 O O . GLY A 1 205 ? -9.364 -1.574 28.263 1.00 78.62 205 GLY A O 1
ATOM 1736 N N . VAL A 1 206 ? -10.380 0.124 27.206 1.00 84.56 206 VAL A N 1
ATOM 1737 C CA . VAL A 1 206 ? -9.608 -0.020 25.961 1.00 84.56 206 VAL A CA 1
ATOM 1738 C C . VAL A 1 206 ? -8.219 0.595 26.142 1.00 84.56 206 VAL A C 1
ATOM 1740 O O . VAL A 1 206 ? -8.078 1.785 26.430 1.00 84.56 206 VAL A O 1
ATOM 1743 N N . GLU A 1 207 ? -7.174 -0.196 25.915 1.00 87.56 207 GLU A N 1
ATOM 1744 C CA . GLU A 1 207 ? -5.791 0.272 25.989 1.00 87.56 207 GLU A CA 1
ATOM 1745 C C . GLU A 1 207 ? -5.382 0.990 24.686 1.00 87.56 207 GLU A C 1
ATOM 1747 O O . GLU A 1 207 ? -4.944 0.375 23.714 1.00 87.56 207 GLU A O 1
ATOM 1752 N N . LEU A 1 208 ? -5.547 2.317 24.639 1.00 90.31 208 LEU A N 1
ATOM 1753 C CA . LEU A 1 208 ? -5.337 3.103 23.411 1.00 90.31 208 LEU A CA 1
ATOM 1754 C C . LEU A 1 208 ? -3.898 3.089 22.872 1.00 90.31 208 LEU A C 1
ATOM 1756 O O . LEU A 1 208 ? -3.706 3.307 21.677 1.00 90.31 208 LEU A O 1
ATOM 1760 N N . THR A 1 209 ? -2.904 2.791 23.709 1.00 90.62 209 THR A N 1
ATOM 1761 C CA . THR A 1 209 ? -1.492 2.619 23.312 1.00 90.62 209 THR A CA 1
ATOM 1762 C C . THR A 1 209 ? -1.306 1.529 22.255 1.00 90.62 209 THR A C 1
ATOM 1764 O O . THR A 1 209 ? -0.336 1.558 21.505 1.00 90.62 209 THR A O 1
ATOM 1767 N N . GLN A 1 210 ? -2.253 0.591 22.144 1.00 88.56 210 GLN A N 1
ATOM 1768 C CA . GLN A 1 210 ? -2.257 -0.450 21.114 1.00 88.56 210 GLN A CA 1
ATOM 1769 C C . GLN A 1 210 ? -2.671 0.069 19.723 1.00 88.56 210 GLN A C 1
ATOM 1771 O O . GLN A 1 210 ? -2.475 -0.634 18.731 1.00 88.56 210 GLN A O 1
ATOM 1776 N N . PHE A 1 211 ? -3.252 1.272 19.639 1.00 92.75 211 PHE A N 1
ATOM 1777 C CA . PHE A 1 211 ? -3.805 1.851 18.407 1.00 92.75 211 PHE A CA 1
ATOM 1778 C C . PHE A 1 211 ? -3.197 3.212 18.043 1.00 92.75 211 PHE A C 1
ATOM 1780 O O . PHE A 1 211 ? -3.264 3.627 16.888 1.00 92.75 211 PHE A O 1
ATOM 1787 N N . THR A 1 212 ? -2.631 3.930 19.011 1.00 93.94 212 THR A N 1
ATOM 1788 C CA . THR A 1 212 ? -2.071 5.271 18.820 1.00 93.94 212 THR A CA 1
ATOM 1789 C C . THR A 1 212 ? -0.943 5.536 19.805 1.00 93.94 212 THR A C 1
ATOM 1791 O O . THR A 1 212 ? -1.011 5.151 20.970 1.00 93.94 212 THR A O 1
ATOM 1794 N N . ASN A 1 213 ? 0.074 6.261 19.344 1.00 91.62 213 ASN A N 1
ATOM 1795 C CA . ASN A 1 213 ? 1.159 6.785 20.177 1.00 91.62 213 ASN A CA 1
ATOM 1796 C C . ASN A 1 213 ? 0.912 8.244 20.598 1.00 91.62 213 ASN A C 1
ATOM 1798 O O . ASN A 1 213 ? 1.725 8.847 21.301 1.00 91.62 213 ASN A O 1
ATOM 1802 N N . LYS A 1 214 ? -0.184 8.845 20.129 1.00 92.06 214 LYS A N 1
ATOM 1803 C CA . LYS A 1 214 ? -0.552 10.237 20.393 1.00 92.06 214 LYS A 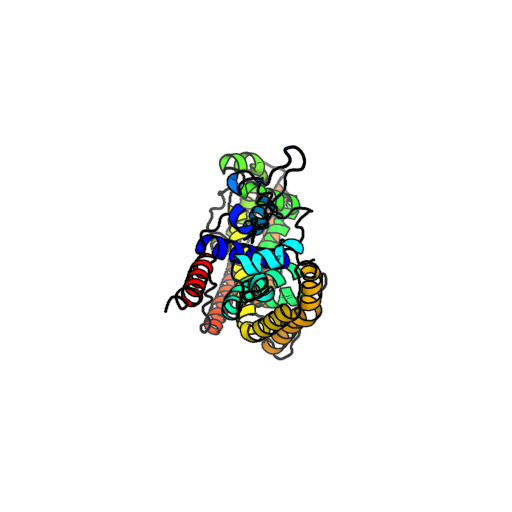CA 1
ATOM 1804 C C . LYS A 1 214 ? -1.477 10.354 21.602 1.00 92.06 214 LYS A C 1
ATOM 1806 O O . LYS A 1 214 ? -2.325 9.494 21.839 1.00 92.06 214 LYS A O 1
ATOM 1811 N N . SER A 1 215 ? -1.349 11.462 22.334 1.00 90.19 215 SER A N 1
ATOM 1812 C CA . SER A 1 215 ? -2.277 11.812 23.412 1.00 90.19 215 SER A CA 1
ATOM 1813 C C . SER A 1 215 ? -3.664 12.136 22.860 1.00 90.19 215 SER A C 1
ATOM 1815 O O . SER A 1 215 ? -3.791 12.642 21.746 1.00 90.19 215 SER A O 1
ATOM 1817 N N . LEU A 1 216 ? -4.703 11.933 23.677 1.00 86.94 216 LEU A N 1
ATOM 1818 C CA . LEU A 1 216 ? -6.099 12.232 23.322 1.00 86.94 216 LEU A CA 1
ATOM 1819 C C . LEU A 1 216 ? -6.326 13.664 22.829 1.00 86.94 216 LEU A C 1
ATOM 1821 O O . LEU A 1 216 ? -7.242 13.911 22.054 1.00 86.94 216 LEU A O 1
ATOM 1825 N N . THR A 1 217 ? -5.509 14.604 23.295 1.00 83.00 217 THR A N 1
ATOM 1826 C CA . THR A 1 217 ? -5.587 16.026 22.954 1.00 83.00 217 THR A CA 1
ATOM 1827 C C . THR A 1 217 ? -4.793 16.402 21.707 1.00 83.00 217 THR A C 1
ATOM 1829 O O . THR A 1 217 ? -4.838 17.566 21.313 1.00 83.00 217 THR A O 1
ATOM 1832 N N . ASP A 1 218 ? -4.047 15.476 21.094 1.00 88.31 218 ASP A N 1
ATOM 1833 C CA . ASP A 1 218 ? -3.260 15.788 19.905 1.00 88.31 218 ASP A CA 1
ATOM 1834 C C . ASP A 1 218 ? -4.179 15.942 18.673 1.00 88.31 218 ASP A C 1
ATOM 1836 O O . ASP A 1 218 ? -4.872 14.990 18.308 1.00 88.31 218 ASP A O 1
ATOM 1840 N N . PRO A 1 219 ? -4.156 17.097 17.979 1.00 86.38 219 PRO A N 1
ATOM 1841 C CA . PRO A 1 219 ? -4.850 17.311 16.708 1.00 86.38 219 PRO A CA 1
ATOM 1842 C C . PRO A 1 219 ? -4.596 16.244 15.635 1.00 86.38 219 PRO A C 1
ATOM 1844 O O . PRO A 1 219 ? -5.410 16.086 14.733 1.00 86.38 219 PRO A O 1
ATOM 1847 N N . GLU A 1 220 ? -3.478 15.523 15.700 1.00 89.62 220 GLU A N 1
ATOM 1848 C CA . GLU A 1 220 ? -3.097 14.500 14.722 1.00 89.62 220 GLU A CA 1
ATOM 1849 C C . GLU A 1 220 ? -3.504 13.076 15.135 1.00 89.62 220 GLU A C 1
ATOM 1851 O O . GLU A 1 220 ? -3.226 12.142 14.384 1.00 89.62 220 GLU A O 1
ATOM 1856 N N . ILE A 1 221 ? -4.164 12.876 16.288 1.00 90.69 221 ILE A N 1
ATOM 1857 C CA . ILE A 1 221 ? -4.447 11.537 16.840 1.00 90.69 221 ILE A CA 1
ATOM 1858 C C . ILE A 1 221 ? -5.136 10.605 15.837 1.00 90.69 221 ILE A C 1
ATOM 1860 O O . ILE A 1 221 ? -4.741 9.456 15.680 1.00 90.69 221 ILE A O 1
ATOM 1864 N N . TYR A 1 222 ? -6.120 11.102 15.090 1.00 90.19 222 TYR A N 1
ATOM 1865 C CA . TYR A 1 222 ? -6.815 10.290 14.093 1.00 90.19 222 TYR A CA 1
ATOM 1866 C C . TYR A 1 222 ? -5.926 9.926 12.901 1.00 90.19 222 TYR A C 1
ATOM 1868 O O . TYR A 1 222 ? -6.033 8.825 12.369 1.00 90.19 222 TYR A O 1
ATOM 1876 N N . SER A 1 223 ? -5.018 10.817 12.497 1.00 88.94 223 SER A N 1
ATOM 1877 C CA . SER A 1 223 ? -4.056 10.502 11.440 1.00 88.94 223 SER A CA 1
ATOM 1878 C C . SER A 1 223 ? -3.031 9.470 11.900 1.00 88.94 223 SER A C 1
ATOM 1880 O O . SER A 1 223 ? -2.656 8.622 11.096 1.00 88.94 223 SER A O 1
ATOM 1882 N N . ASP A 1 224 ? -2.600 9.512 13.166 1.00 91.75 224 ASP A N 1
ATOM 1883 C CA . ASP A 1 224 ? -1.732 8.475 13.737 1.00 91.75 224 ASP A CA 1
ATOM 1884 C C . ASP A 1 224 ? -2.455 7.126 13.782 1.00 91.75 224 ASP A C 1
ATOM 1886 O O . ASP A 1 224 ? -1.934 6.152 13.254 1.00 91.75 224 ASP A O 1
ATOM 1890 N N . ILE A 1 225 ? -3.699 7.081 14.274 1.00 94.06 225 ILE A N 1
ATOM 1891 C CA . ILE A 1 225 ? -4.534 5.868 14.267 1.00 94.06 225 ILE A CA 1
ATOM 1892 C C . ILE A 1 225 ? -4.632 5.264 12.855 1.00 94.06 225 ILE A C 1
ATOM 1894 O O . ILE A 1 225 ? -4.452 4.060 12.677 1.00 94.06 225 ILE A O 1
ATOM 1898 N N . LEU A 1 226 ? -4.898 6.087 11.834 1.00 91.25 226 LEU A N 1
ATOM 1899 C CA . LEU A 1 226 ? -4.962 5.614 10.449 1.00 91.25 226 LEU A CA 1
ATOM 1900 C C . LEU A 1 226 ? -3.603 5.139 9.926 1.00 91.25 226 LEU A C 1
ATOM 1902 O O . LEU A 1 226 ? -3.553 4.153 9.197 1.00 91.25 226 LEU A O 1
ATOM 1906 N N . PHE A 1 227 ? -2.514 5.810 10.295 1.00 90.44 227 PHE A N 1
ATOM 1907 C CA . PHE A 1 227 ? -1.162 5.394 9.932 1.00 90.44 227 PHE A CA 1
ATOM 1908 C C . PHE A 1 227 ? -0.798 4.042 10.564 1.00 90.44 227 PHE A C 1
ATOM 1910 O O . PHE A 1 227 ? -0.296 3.155 9.874 1.00 90.44 227 PHE A O 1
ATOM 1917 N N . GLN A 1 228 ? -1.112 3.838 11.847 1.00 92.50 228 GLN A N 1
ATOM 1918 C CA . GLN A 1 228 ? -0.919 2.548 12.513 1.00 92.50 228 GLN A CA 1
ATOM 1919 C C . GLN A 1 228 ? -1.783 1.452 11.869 1.00 92.50 228 GLN A C 1
ATOM 1921 O O . GLN A 1 228 ? -1.286 0.358 11.604 1.00 92.50 228 GLN A O 1
ATOM 1926 N N . PHE A 1 229 ? -3.039 1.754 11.524 1.00 92.56 229 PHE A N 1
ATOM 1927 C CA . PHE A 1 229 ? -3.899 0.823 10.788 1.00 92.56 229 PHE A CA 1
ATOM 1928 C C . PHE A 1 229 ? -3.303 0.433 9.427 1.00 92.56 229 PHE A C 1
ATOM 1930 O O . PHE A 1 229 ? -3.276 -0.746 9.079 1.00 92.56 229 PHE A O 1
ATOM 1937 N N . GLU A 1 230 ? -2.786 1.402 8.665 1.00 89.94 230 GLU A N 1
ATOM 1938 C CA . GLU A 1 230 ? -2.121 1.152 7.381 1.00 89.94 230 GLU A CA 1
ATOM 1939 C C . GLU A 1 230 ? -0.870 0.272 7.547 1.00 89.94 230 GLU A C 1
ATOM 1941 O O . GLU A 1 230 ? -0.642 -0.617 6.725 1.00 89.94 230 GLU A O 1
ATOM 1946 N N . ASN A 1 231 ? -0.088 0.453 8.616 1.00 89.50 231 ASN A N 1
ATOM 1947 C CA . ASN A 1 231 ? 1.068 -0.400 8.914 1.00 89.50 231 ASN A CA 1
ATOM 1948 C C . ASN A 1 231 ? 0.654 -1.853 9.162 1.00 89.50 231 ASN A C 1
ATOM 1950 O O . ASN A 1 231 ? 1.225 -2.765 8.565 1.00 89.50 231 ASN A O 1
ATOM 1954 N N . VAL A 1 232 ? -0.369 -2.065 9.989 1.00 90.31 232 VAL A N 1
ATOM 1955 C CA . VAL A 1 232 ? -0.859 -3.406 10.327 1.00 90.31 232 VAL A CA 1
ATOM 1956 C C . VAL A 1 232 ? -1.538 -4.076 9.122 1.00 90.31 232 VAL A C 1
ATOM 1958 O O . VAL A 1 232 ? -1.362 -5.274 8.902 1.00 90.31 232 VAL A O 1
ATOM 1961 N N . LEU A 1 233 ? -2.259 -3.314 8.292 1.00 90.38 233 LEU A N 1
ATOM 1962 C CA . LEU A 1 233 ? -2.799 -3.797 7.015 1.00 90.38 233 LEU A CA 1
ATOM 1963 C C . LEU A 1 233 ? -1.678 -4.246 6.074 1.00 90.38 233 LEU A C 1
ATOM 1965 O O . LEU A 1 233 ? -1.759 -5.326 5.490 1.00 90.38 233 LEU A O 1
ATOM 1969 N N . ASN A 1 234 ? -0.636 -3.426 5.920 1.00 88.75 234 ASN A N 1
ATOM 1970 C CA . ASN A 1 234 ? 0.513 -3.787 5.099 1.00 88.75 234 ASN A CA 1
ATOM 1971 C C . ASN A 1 234 ? 1.150 -5.079 5.617 1.00 88.75 234 ASN A C 1
ATOM 1973 O O . ASN A 1 234 ? 1.363 -5.990 4.827 1.00 88.75 234 ASN A O 1
ATOM 1977 N N . GLU A 1 235 ? 1.339 -5.214 6.929 1.00 87.38 235 GLU A N 1
ATOM 1978 C CA . GLU A 1 235 ? 1.876 -6.437 7.521 1.00 87.38 235 GLU A CA 1
ATOM 1979 C C . GLU A 1 235 ? 1.000 -7.675 7.240 1.00 87.38 235 GLU A C 1
ATOM 1981 O O . GLU A 1 235 ? 1.527 -8.735 6.896 1.00 87.38 235 GLU A O 1
ATOM 1986 N N . ALA A 1 236 ? -0.330 -7.548 7.309 1.00 87.88 236 ALA A N 1
ATOM 1987 C CA . ALA A 1 236 ? -1.257 -8.627 6.951 1.00 87.88 236 ALA A CA 1
ATOM 1988 C C . ALA A 1 236 ? -1.055 -9.085 5.496 1.00 87.88 236 ALA A C 1
ATOM 1990 O O . ALA A 1 236 ? -0.902 -10.275 5.213 1.00 87.88 236 ALA A O 1
ATOM 1991 N N . ILE A 1 237 ? -1.005 -8.125 4.568 1.00 89.69 237 ILE A N 1
ATOM 1992 C CA . ILE A 1 237 ? -0.773 -8.370 3.138 1.00 89.69 237 ILE A CA 1
ATOM 1993 C C . ILE A 1 237 ? 0.581 -9.046 2.917 1.00 89.69 237 ILE A C 1
ATOM 1995 O O . ILE A 1 237 ? 0.719 -9.982 2.130 1.00 89.69 237 ILE A O 1
ATOM 1999 N N . ASP A 1 238 ? 1.591 -8.562 3.620 1.00 87.19 238 ASP A N 1
ATOM 2000 C CA . ASP A 1 238 ? 2.967 -8.996 3.498 1.00 87.19 238 ASP A CA 1
ATOM 2001 C C . ASP A 1 238 ? 3.167 -10.436 3.990 1.00 87.19 238 ASP A C 1
ATOM 2003 O O . ASP A 1 238 ? 3.890 -11.220 3.366 1.00 87.19 238 ASP A O 1
ATOM 2007 N N . ARG A 1 239 ? 2.467 -10.821 5.061 1.00 84.00 239 ARG A N 1
ATOM 2008 C CA . ARG A 1 239 ? 2.394 -12.210 5.537 1.00 84.00 239 ARG A CA 1
ATOM 2009 C C . ARG A 1 239 ? 1.783 -13.128 4.481 1.00 84.00 239 ARG A C 1
ATOM 2011 O O . ARG A 1 239 ? 2.351 -14.188 4.202 1.00 84.00 239 ARG A O 1
ATOM 2018 N N . GLN A 1 240 ? 0.706 -12.694 3.824 1.00 85.69 240 GLN A N 1
ATOM 2019 C CA . GLN A 1 240 ? 0.108 -13.449 2.719 1.00 85.69 240 GLN A CA 1
ATOM 2020 C C . GLN A 1 240 ? 1.062 -13.566 1.523 1.00 85.69 240 GLN A C 1
ATOM 2022 O O . GLN A 1 240 ? 1.242 -14.654 0.967 1.00 85.69 240 GLN A O 1
ATOM 2027 N N . TYR A 1 241 ? 1.769 -12.487 1.175 1.00 89.25 241 TYR A N 1
ATOM 2028 C CA . TYR A 1 241 ? 2.804 -12.538 0.145 1.00 89.25 241 TYR A CA 1
ATOM 2029 C C . TYR A 1 241 ? 3.897 -13.555 0.485 1.00 89.25 241 TYR A C 1
ATOM 2031 O O . TYR A 1 241 ? 4.298 -14.324 -0.382 1.00 89.25 241 TYR A O 1
ATOM 2039 N N . LEU A 1 242 ? 4.383 -13.609 1.727 1.00 85.94 242 LEU A N 1
ATOM 2040 C CA . LEU A 1 242 ? 5.420 -14.568 2.119 1.00 85.94 242 LEU A CA 1
ATOM 2041 C C . LEU A 1 242 ? 4.984 -16.026 1.971 1.00 85.94 242 LEU A C 1
ATOM 2043 O O . LEU A 1 242 ? 5.814 -16.882 1.655 1.00 85.94 242 LEU A O 1
ATOM 2047 N N . HIS A 1 243 ? 3.709 -16.318 2.215 1.00 83.00 243 HIS A N 1
ATOM 2048 C CA . HIS A 1 243 ? 3.149 -17.642 1.978 1.00 83.00 243 HIS A CA 1
ATOM 2049 C C . HIS A 1 243 ? 3.102 -17.962 0.476 1.00 83.00 243 HIS A C 1
ATOM 2051 O O . HIS A 1 243 ? 3.517 -19.036 0.045 1.00 83.00 243 HIS A O 1
ATOM 2057 N N . LEU A 1 244 ? 2.701 -16.984 -0.336 1.00 89.06 244 LEU A N 1
ATOM 2058 C CA . LEU A 1 244 ? 2.488 -17.137 -1.775 1.00 89.06 244 LEU A CA 1
ATOM 2059 C C . LEU A 1 244 ? 3.706 -16.803 -2.642 1.00 89.06 244 LEU A C 1
ATOM 2061 O O . LEU A 1 244 ? 3.644 -16.936 -3.864 1.00 89.06 244 LEU A O 1
ATOM 2065 N N . LYS A 1 245 ? 4.828 -16.392 -2.043 1.00 90.06 245 LYS A N 1
ATOM 2066 C CA . LYS A 1 245 ? 5.960 -15.737 -2.719 1.00 90.06 245 LYS A CA 1
ATOM 2067 C C . LYS A 1 245 ? 6.404 -16.467 -3.978 1.00 90.06 245 LYS A C 1
ATOM 2069 O O . LYS A 1 245 ? 6.526 -15.859 -5.038 1.00 90.06 245 LYS A O 1
ATOM 2074 N N . LYS A 1 246 ? 6.655 -17.775 -3.870 1.00 90.50 246 LYS A N 1
ATOM 2075 C CA . LYS A 1 246 ? 7.154 -18.590 -4.988 1.00 90.50 246 LYS A CA 1
ATOM 2076 C C . LYS A 1 246 ? 6.129 -18.674 -6.121 1.00 90.50 246 LYS A C 1
ATOM 2078 O O . LYS A 1 246 ? 6.497 -18.501 -7.283 1.00 90.50 246 LYS A O 1
ATOM 2083 N N . LEU A 1 247 ? 4.866 -18.921 -5.778 1.00 92.62 247 LEU A N 1
ATOM 2084 C CA . LEU A 1 247 ? 3.775 -19.068 -6.738 1.00 92.62 247 LEU A CA 1
ATOM 2085 C C . LEU A 1 247 ? 3.474 -17.735 -7.430 1.00 92.62 247 LEU A C 1
ATOM 2087 O O . LEU A 1 247 ? 3.504 -17.657 -8.660 1.00 92.62 247 LEU A O 1
ATOM 2091 N N . PHE A 1 248 ? 3.299 -16.670 -6.646 1.00 95.06 248 PHE A N 1
ATOM 2092 C CA . PHE A 1 248 ? 3.037 -15.333 -7.160 1.00 95.06 248 PHE A CA 1
ATOM 2093 C C . PHE A 1 248 ? 4.174 -14.826 -8.047 1.00 95.06 248 PHE A C 1
ATOM 2095 O O . PHE A 1 248 ? 3.918 -14.319 -9.135 1.00 95.06 248 PHE A O 1
ATOM 2102 N N . ARG A 1 249 ? 5.437 -15.019 -7.642 1.00 93.81 249 ARG A N 1
ATOM 2103 C CA . ARG A 1 249 ? 6.596 -14.648 -8.466 1.00 93.81 249 ARG A CA 1
ATOM 2104 C C . ARG A 1 249 ? 6.545 -15.320 -9.840 1.00 93.81 249 ARG A C 1
ATOM 2106 O O . ARG A 1 249 ? 6.780 -14.654 -10.843 1.00 93.81 249 ARG A O 1
ATOM 2113 N N . GLY A 1 250 ? 6.231 -16.617 -9.896 1.00 94.62 250 GLY A N 1
ATOM 2114 C CA . GLY A 1 250 ? 6.116 -17.352 -11.159 1.00 94.62 250 GLY A CA 1
ATOM 2115 C C . GLY A 1 250 ? 4.997 -16.816 -12.057 1.00 94.62 250 GLY A C 1
ATOM 2116 O O . GLY A 1 250 ? 5.211 -16.600 -13.250 1.00 94.62 250 GLY A O 1
ATOM 2117 N N . LYS A 1 251 ? 3.827 -16.532 -11.474 1.00 95.75 251 LYS A N 1
ATOM 2118 C CA . LYS A 1 251 ? 2.683 -15.938 -12.181 1.00 95.75 251 LYS A CA 1
ATOM 2119 C C . LYS A 1 251 ? 2.983 -14.524 -12.681 1.00 95.75 251 LYS A C 1
ATOM 2121 O O . LYS A 1 251 ? 2.688 -14.204 -13.831 1.00 95.75 251 LYS A O 1
ATOM 2126 N N . LEU A 1 252 ? 3.648 -13.705 -11.869 1.00 95.69 252 LEU A N 1
ATOM 2127 C CA . LEU A 1 252 ? 4.057 -12.355 -12.250 1.00 95.69 252 LEU A CA 1
ATOM 2128 C C . LEU A 1 252 ? 5.107 -12.368 -13.374 1.00 95.69 252 LEU A C 1
ATOM 2130 O O . LEU A 1 252 ? 5.047 -11.555 -14.295 1.00 95.69 252 LEU A O 1
ATOM 2134 N N . GLU A 1 253 ? 6.036 -13.326 -13.356 1.00 94.62 253 GLU A N 1
ATOM 2135 C CA . GLU A 1 253 ? 7.007 -13.501 -14.440 1.00 94.62 253 GLU A CA 1
ATOM 2136 C C . GLU A 1 253 ? 6.318 -13.845 -15.773 1.00 94.62 253 GLU A C 1
ATOM 2138 O O . GLU A 1 253 ? 6.677 -13.307 -16.823 1.00 94.62 253 GLU A O 1
ATOM 2143 N N . GLN A 1 254 ? 5.305 -14.718 -15.744 1.00 94.25 254 GLN A N 1
ATOM 2144 C CA . GLN A 1 254 ? 4.488 -15.039 -16.921 1.00 94.25 254 GLN A CA 1
ATOM 2145 C C . GLN A 1 254 ? 3.690 -13.821 -17.401 1.00 94.25 254 GLN A C 1
ATOM 2147 O O . GLN A 1 254 ? 3.658 -13.539 -18.600 1.00 94.25 254 GLN A O 1
ATOM 2152 N N . PHE A 1 255 ? 3.114 -13.054 -16.475 1.00 95.38 255 PHE A N 1
ATOM 2153 C CA . PHE A 1 255 ? 2.419 -11.807 -16.778 1.00 95.38 255 PHE A CA 1
ATOM 2154 C C . PHE A 1 255 ? 3.316 -10.805 -17.526 1.00 95.38 255 PHE A C 1
ATOM 2156 O O . PHE A 1 255 ? 2.894 -10.248 -18.544 1.00 95.38 255 PHE A O 1
ATOM 2163 N N . PHE A 1 256 ? 4.570 -10.623 -17.097 1.00 92.94 256 PHE A N 1
ATOM 2164 C CA . PHE A 1 256 ? 5.531 -9.749 -17.787 1.00 92.94 256 PHE A CA 1
ATOM 2165 C C . PHE A 1 256 ? 5.900 -10.254 -19.183 1.00 92.94 256 PHE A C 1
ATOM 2167 O O . PHE A 1 256 ? 5.986 -9.457 -20.116 1.00 92.94 256 PHE A O 1
ATOM 2174 N N . LYS A 1 257 ? 6.053 -11.572 -19.366 1.00 90.19 257 LYS A N 1
ATOM 2175 C CA . LYS A 1 257 ? 6.313 -12.168 -20.691 1.00 90.19 257 LYS A CA 1
ATOM 2176 C C . LYS A 1 257 ? 5.146 -11.952 -21.661 1.00 90.19 257 LYS A C 1
ATOM 2178 O O . LYS A 1 257 ? 5.370 -11.729 -22.850 1.00 90.19 257 LYS A O 1
ATOM 2183 N N . ASN A 1 258 ? 3.914 -11.988 -21.157 1.00 89.88 258 ASN A N 1
ATOM 2184 C CA . ASN A 1 258 ? 2.705 -11.866 -21.972 1.00 89.88 258 ASN A CA 1
ATOM 2185 C C . ASN A 1 258 ? 2.309 -10.405 -22.250 1.00 89.88 258 ASN A C 1
ATOM 2187 O O . ASN A 1 258 ? 1.688 -10.115 -23.277 1.00 89.88 258 ASN A O 1
ATOM 2191 N N . THR A 1 259 ? 2.688 -9.466 -21.378 1.00 89.69 259 THR A N 1
ATOM 2192 C CA . THR A 1 259 ? 2.313 -8.050 -21.502 1.00 89.69 259 THR A CA 1
ATOM 2193 C C . THR A 1 259 ? 3.329 -7.280 -22.344 1.00 89.69 259 THR A C 1
ATOM 2195 O O . THR A 1 259 ? 4.398 -6.889 -21.882 1.00 89.69 259 THR A O 1
ATOM 2198 N N . LYS A 1 260 ? 2.977 -7.011 -23.606 1.00 82.25 260 LYS A N 1
ATOM 2199 C CA . LYS A 1 260 ? 3.899 -6.399 -24.583 1.00 82.25 260 LYS A CA 1
ATOM 2200 C C . LYS A 1 260 ? 3.973 -4.873 -24.530 1.00 82.25 260 LYS A C 1
ATOM 2202 O O . LYS A 1 260 ? 4.871 -4.292 -25.126 1.00 82.25 260 LYS A O 1
ATOM 2207 N N . SER A 1 261 ? 3.005 -4.197 -23.906 1.00 83.38 261 SER A N 1
ATOM 2208 C CA . SER A 1 261 ? 2.990 -2.729 -23.869 1.00 83.38 261 SER A CA 1
ATOM 2209 C C . SER A 1 261 ? 2.136 -2.159 -22.741 1.00 83.38 261 SER A C 1
ATOM 2211 O O . SER A 1 261 ? 1.119 -2.733 -22.352 1.00 83.38 261 SER A O 1
ATOM 2213 N N . PHE A 1 262 ? 2.470 -0.942 -22.314 1.00 88.25 262 PHE A N 1
ATOM 2214 C CA . PHE A 1 262 ? 1.690 -0.183 -21.335 1.00 88.25 262 PHE A CA 1
ATOM 2215 C C . PHE A 1 262 ? 0.296 0.234 -21.801 1.00 88.25 262 PHE A C 1
ATOM 2217 O O . PHE A 1 262 ? -0.593 0.417 -20.976 1.00 88.25 262 PHE A O 1
ATOM 2224 N N . LYS A 1 263 ? 0.046 0.295 -23.114 1.00 86.12 263 LYS A N 1
ATOM 2225 C CA . LYS A 1 263 ? -1.311 0.516 -23.637 1.00 86.12 263 LYS A CA 1
ATOM 2226 C C . LYS A 1 263 ? -2.265 -0.621 -23.248 1.00 86.12 263 LYS A C 1
ATOM 2228 O O . LYS A 1 263 ? -3.449 -0.382 -23.044 1.00 86.12 263 LYS A O 1
ATOM 2233 N N . GLN A 1 264 ? -1.758 -1.852 -23.179 1.00 87.56 264 GLN A N 1
ATOM 2234 C CA . GLN A 1 264 ? -2.540 -3.041 -22.825 1.00 87.56 264 GLN A CA 1
ATOM 2235 C C . GLN A 1 264 ? -2.577 -3.293 -21.315 1.00 87.56 264 GLN A C 1
ATOM 2237 O O . GLN A 1 264 ? -3.406 -4.077 -20.862 1.00 87.56 264 GLN A O 1
ATOM 2242 N N . LEU A 1 265 ? -1.714 -2.620 -20.548 1.00 90.38 265 LEU A N 1
ATOM 2243 C CA . LEU A 1 265 ? -1.483 -2.900 -19.136 1.00 90.38 265 LEU A CA 1
ATOM 2244 C C . LEU A 1 265 ? -2.762 -2.899 -18.284 1.00 90.38 265 LEU A C 1
ATOM 2246 O O . LEU A 1 265 ? -2.966 -3.887 -17.588 1.00 90.38 265 LEU A O 1
ATOM 2250 N N . PRO A 1 266 ? -3.677 -1.909 -18.368 1.00 89.12 266 PRO A N 1
ATOM 2251 C CA . PRO A 1 266 ? -4.882 -1.934 -17.535 1.00 89.12 266 PRO A CA 1
ATOM 2252 C C . PRO A 1 266 ? -5.755 -3.173 -17.775 1.00 89.12 266 PRO A C 1
ATOM 2254 O O . PRO A 1 266 ? -6.247 -3.779 -16.829 1.00 89.12 266 PRO A O 1
ATOM 2257 N N . LYS A 1 267 ? -5.912 -3.583 -19.043 1.00 90.31 267 LYS A N 1
ATOM 2258 C CA . LYS A 1 267 ? -6.673 -4.787 -19.406 1.00 90.31 267 LYS A CA 1
ATOM 2259 C C . LYS A 1 267 ? -5.930 -6.060 -18.997 1.00 90.31 267 LYS A C 1
ATOM 2261 O O . LYS A 1 267 ? -6.557 -7.006 -18.544 1.00 90.31 267 LYS A O 1
ATOM 2266 N N . ALA A 1 268 ? -4.609 -6.082 -19.159 1.00 93.62 268 ALA A N 1
ATOM 2267 C CA . ALA A 1 268 ? -3.789 -7.217 -18.762 1.00 93.62 268 ALA A CA 1
ATOM 2268 C C . ALA A 1 268 ? -3.842 -7.440 -17.244 1.00 93.62 268 ALA A C 1
ATOM 2270 O O . ALA A 1 268 ? -3.962 -8.584 -16.820 1.00 93.62 268 ALA A O 1
ATOM 2271 N N . ILE A 1 269 ? -3.794 -6.369 -16.438 1.00 94.06 269 ILE A N 1
ATOM 2272 C CA . ILE A 1 269 ? -3.933 -6.469 -14.979 1.00 94.06 269 ILE A CA 1
ATOM 2273 C C . ILE A 1 269 ? -5.313 -7.010 -14.619 1.00 94.06 269 ILE A C 1
ATOM 2275 O O . ILE A 1 269 ? -5.384 -7.916 -13.805 1.00 94.06 269 ILE A O 1
ATOM 2279 N N . ASP A 1 270 ? -6.390 -6.512 -15.236 1.00 91.25 270 ASP A N 1
ATOM 2280 C CA . ASP A 1 270 ? -7.751 -7.001 -14.962 1.00 91.25 270 ASP A CA 1
ATOM 2281 C C . ASP A 1 270 ? -7.887 -8.513 -15.204 1.00 91.25 270 ASP A C 1
ATOM 2283 O O . ASP A 1 270 ? -8.371 -9.236 -14.334 1.00 91.25 270 ASP A O 1
ATOM 2287 N N . ILE A 1 271 ? -7.383 -8.995 -16.345 1.00 92.62 271 ILE A N 1
ATOM 2288 C CA . ILE A 1 271 ? -7.363 -10.425 -16.692 1.00 92.62 271 ILE A CA 1
ATOM 2289 C C . ILE A 1 271 ? -6.517 -11.206 -15.684 1.00 92.62 271 ILE A C 1
ATOM 2291 O O . ILE A 1 271 ? -6.999 -12.163 -15.088 1.00 92.62 271 ILE A O 1
ATOM 2295 N N . PHE A 1 272 ? -5.281 -10.766 -15.434 1.00 94.94 272 PHE A N 1
ATOM 2296 C CA . PHE A 1 272 ? -4.393 -11.405 -14.463 1.00 94.94 272 PHE A CA 1
ATOM 2297 C C . PHE A 1 272 ? -5.024 -11.472 -13.070 1.00 94.94 272 PHE A C 1
ATOM 2299 O O . PHE A 1 272 ? -4.911 -12.481 -12.380 1.00 94.94 272 PHE A O 1
ATOM 2306 N N . CYS A 1 273 ? -5.719 -10.417 -12.649 1.00 91.56 273 CYS A N 1
ATOM 2307 C CA . CYS A 1 273 ? -6.330 -10.377 -11.333 1.00 91.56 273 CYS A CA 1
ATOM 2308 C C . CYS A 1 273 ? -7.453 -11.406 -11.196 1.00 91.56 273 CYS A C 1
ATOM 2310 O O . CYS A 1 273 ? -7.489 -12.140 -10.210 1.00 91.56 273 CYS A O 1
ATOM 2312 N N . LYS A 1 274 ? -8.344 -11.467 -12.190 1.00 89.19 274 LYS A N 1
ATOM 2313 C CA . LYS A 1 274 ? -9.517 -12.348 -12.184 1.00 89.19 274 LYS A CA 1
ATOM 2314 C C . LYS A 1 274 ? -9.162 -13.812 -12.414 1.00 89.19 274 LYS A C 1
ATOM 2316 O O . LYS A 1 274 ? -9.720 -14.679 -11.754 1.00 89.19 274 LYS A O 1
ATOM 2321 N N . GLU A 1 275 ? -8.252 -14.083 -13.343 1.00 91.31 275 GLU A N 1
ATOM 2322 C CA . GLU A 1 275 ? -7.962 -15.448 -13.795 1.00 91.31 275 GLU A CA 1
ATOM 2323 C C . GLU A 1 275 ? -6.823 -16.110 -13.012 1.00 91.31 275 GLU A C 1
ATOM 2325 O O . GLU A 1 275 ? -6.779 -17.333 -12.928 1.00 91.31 275 GLU A O 1
ATOM 2330 N N . GLU A 1 276 ? -5.912 -15.330 -12.421 1.00 92.94 276 GLU A N 1
ATOM 2331 C CA . GLU A 1 276 ? -4.703 -15.868 -11.786 1.00 92.94 276 GLU A CA 1
ATOM 2332 C C . GLU A 1 276 ? -4.573 -15.446 -10.318 1.00 92.94 276 GLU A C 1
ATOM 2334 O O . GLU A 1 276 ? -4.418 -16.291 -9.438 1.00 92.94 276 GLU A O 1
ATOM 2339 N N . PHE A 1 277 ? -4.650 -14.144 -10.024 1.00 92.12 277 PHE A N 1
ATOM 2340 C CA . PHE A 1 277 ? -4.347 -13.621 -8.690 1.00 92.12 277 PHE A CA 1
ATOM 2341 C C . PHE A 1 277 ? -5.399 -13.986 -7.637 1.00 92.12 277 PHE A C 1
ATOM 2343 O O . PHE A 1 277 ? -5.051 -14.554 -6.605 1.00 92.12 277 PHE A O 1
ATOM 2350 N N . ILE A 1 278 ? -6.678 -13.684 -7.885 1.00 88.62 278 ILE A N 1
ATOM 2351 C CA . ILE A 1 278 ? -7.769 -13.997 -6.950 1.00 88.62 278 ILE A CA 1
ATOM 2352 C C . ILE A 1 278 ? -7.901 -15.517 -6.753 1.00 88.62 278 ILE A C 1
ATOM 2354 O O . ILE A 1 278 ? -7.905 -15.950 -5.602 1.00 88.62 278 ILE A O 1
ATOM 2358 N N . PRO A 1 279 ? -7.917 -16.360 -7.807 1.00 88.44 279 PRO A N 1
ATOM 2359 C CA . PRO A 1 279 ? -7.939 -17.812 -7.624 1.00 88.44 279 PRO A CA 1
ATOM 2360 C C . PRO A 1 279 ? -6.763 -18.337 -6.792 1.00 88.44 279 PRO A C 1
ATOM 2362 O O . PRO A 1 279 ? -6.962 -19.183 -5.923 1.00 88.44 279 PRO A O 1
ATOM 2365 N N . MET A 1 280 ? -5.552 -17.804 -6.998 1.00 89.81 280 MET A N 1
ATOM 2366 C CA . MET A 1 280 ? -4.375 -18.158 -6.197 1.00 89.81 280 MET A CA 1
ATOM 2367 C C . MET A 1 280 ? -4.577 -17.847 -4.707 1.00 89.81 280 MET A C 1
ATOM 2369 O O . MET A 1 280 ? -4.226 -18.667 -3.861 1.00 89.81 280 MET A O 1
ATOM 2373 N N . LEU A 1 281 ? -5.146 -16.683 -4.386 1.00 86.50 281 LEU A N 1
ATOM 2374 C CA . LEU A 1 281 ? -5.464 -16.291 -3.012 1.00 86.50 281 LEU A CA 1
ATOM 2375 C C . LEU A 1 281 ? -6.478 -17.253 -2.370 1.00 86.50 281 LEU A C 1
ATOM 2377 O O . LEU A 1 281 ? -6.267 -17.713 -1.251 1.00 86.50 281 LEU A O 1
ATOM 2381 N N . LEU A 1 282 ? -7.544 -17.606 -3.094 1.00 81.12 282 LEU A N 1
ATOM 2382 C CA . LEU A 1 282 ? -8.598 -18.501 -2.600 1.00 81.12 282 LEU A CA 1
ATOM 2383 C C . LEU A 1 282 ? -8.107 -19.935 -2.371 1.00 81.12 282 LEU A C 1
ATOM 2385 O O . LEU A 1 282 ? -8.510 -20.577 -1.403 1.00 81.12 282 LEU A O 1
ATOM 2389 N N . ILE A 1 283 ? -7.245 -20.448 -3.252 1.00 81.44 283 ILE A N 1
ATOM 2390 C CA . ILE A 1 283 ? -6.646 -21.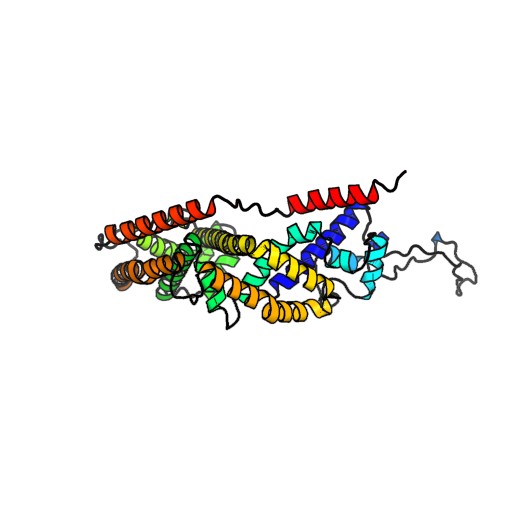779 -3.086 1.00 81.44 283 ILE A CA 1
ATOM 2391 C C . ILE A 1 283 ? -5.758 -21.797 -1.843 1.00 81.44 283 ILE A C 1
ATOM 2393 O O . ILE A 1 283 ? -5.914 -22.681 -1.006 1.00 81.44 283 ILE A O 1
ATOM 2397 N N . ALA A 1 284 ? -4.890 -20.794 -1.683 1.00 78.25 284 ALA A N 1
ATOM 2398 C CA . ALA A 1 284 ? -4.024 -20.695 -0.512 1.00 78.25 284 ALA A CA 1
ATOM 2399 C C . ALA A 1 284 ? -4.820 -20.583 0.790 1.00 78.25 284 ALA A C 1
ATOM 2401 O O . ALA A 1 284 ? -4.458 -21.218 1.776 1.00 78.25 284 ALA A O 1
ATOM 2402 N N . TYR A 1 285 ? -5.936 -19.847 0.775 1.00 74.56 285 TYR A N 1
ATOM 2403 C CA . TYR A 1 285 ? -6.860 -19.819 1.904 1.00 74.56 285 TYR A CA 1
ATOM 2404 C C . TYR A 1 285 ? -7.335 -21.234 2.273 1.00 74.56 285 TYR A C 1
ATOM 2406 O O . TYR A 1 285 ? -7.179 -21.684 3.406 1.00 74.56 285 TYR A O 1
ATOM 2414 N N . LYS A 1 286 ? -7.883 -21.972 1.299 1.00 74.62 286 LYS A N 1
ATOM 2415 C CA . LYS A 1 286 ? -8.412 -23.325 1.529 1.00 74.62 286 LYS A CA 1
ATOM 2416 C C . LYS A 1 286 ? -7.337 -24.289 2.025 1.00 74.62 286 LYS A C 1
ATOM 2418 O O . LYS A 1 286 ? -7.619 -25.114 2.886 1.00 74.62 286 LYS A O 1
ATOM 2423 N N . GLU A 1 287 ? -6.114 -24.190 1.512 1.00 74.25 287 GLU A N 1
ATOM 2424 C CA . GLU A 1 287 ? -4.985 -25.008 1.970 1.00 74.25 287 GLU A CA 1
ATOM 2425 C C . GLU A 1 287 ? -4.592 -24.697 3.422 1.00 74.25 287 GLU A C 1
ATOM 2427 O O . GLU A 1 287 ? -4.350 -25.625 4.195 1.00 74.25 287 GLU A O 1
ATOM 2432 N N . GLN A 1 288 ? -4.572 -23.417 3.812 1.00 71.25 288 GLN A N 1
ATOM 2433 C CA . GLN A 1 288 ? -4.253 -22.985 5.180 1.00 71.25 288 GLN A CA 1
ATOM 2434 C C . GLN A 1 288 ? -5.289 -23.453 6.207 1.00 71.25 288 GLN A C 1
ATOM 2436 O O . GLN A 1 288 ? -4.926 -23.746 7.343 1.00 71.25 288 GLN A O 1
ATOM 2441 N N . HIS A 1 289 ? -6.554 -23.569 5.801 1.00 67.31 289 HIS A N 1
ATOM 2442 C CA . HIS A 1 289 ? -7.668 -23.918 6.684 1.00 67.31 289 HIS A CA 1
ATOM 2443 C C . HIS A 1 289 ? -8.255 -25.310 6.394 1.00 67.31 289 HIS A C 1
ATOM 2445 O O . HIS A 1 289 ? -9.450 -25.528 6.565 1.00 67.31 289 HIS A O 1
ATOM 2451 N N . HIS A 1 290 ? -7.439 -26.271 5.939 1.00 68.06 290 HIS A N 1
ATOM 2452 C CA . HIS A 1 290 ? -7.840 -27.679 5.751 1.00 68.06 290 HIS A CA 1
ATOM 2453 C C . HIS A 1 290 ? -9.126 -27.894 4.920 1.00 68.06 290 HIS A C 1
ATOM 2455 O O . HIS A 1 290 ? -9.893 -28.824 5.159 1.00 68.06 290 HIS A O 1
ATOM 2461 N N . GLY A 1 291 ? -9.358 -27.048 3.915 1.00 60.28 291 GLY A N 1
ATOM 2462 C CA . GLY A 1 291 ? -10.528 -27.107 3.039 1.00 60.28 291 GLY A CA 1
ATOM 2463 C C . GLY A 1 291 ? -11.773 -26.396 3.575 1.00 60.28 291 GLY A C 1
ATOM 2464 O O . GLY A 1 291 ? -12.815 -26.462 2.924 1.00 60.28 291 GLY A O 1
ATOM 2465 N N . LEU A 1 292 ? -11.681 -25.713 4.719 1.00 56.16 292 LEU A N 1
ATOM 2466 C CA . LEU A 1 292 ? -12.772 -24.918 5.273 1.00 56.16 292 LEU A CA 1
ATOM 2467 C C . LEU A 1 292 ? -12.981 -23.615 4.489 1.00 56.16 292 LEU A C 1
ATOM 2469 O O . LEU A 1 292 ? -12.050 -23.015 3.944 1.00 56.16 292 LEU A O 1
ATOM 2473 N N . GLU A 1 293 ? -14.241 -23.189 4.437 1.00 56.66 293 GLU A N 1
ATOM 2474 C CA . GLU A 1 293 ? -14.641 -21.887 3.904 1.00 56.66 293 GLU A CA 1
ATOM 2475 C C . GLU A 1 293 ? -14.124 -20.745 4.804 1.00 56.66 293 GLU A C 1
ATOM 2477 O O . GLU A 1 293 ? -13.962 -20.953 6.013 1.00 56.66 293 GLU A O 1
ATOM 2482 N N . PRO A 1 294 ? -13.931 -19.524 4.261 1.00 53.09 294 PRO A N 1
ATOM 2483 C CA . PRO A 1 294 ? -13.343 -18.388 4.974 1.00 53.09 294 PRO A CA 1
ATOM 2484 C C . PRO A 1 294 ? -13.932 -17.941 6.309 1.00 53.09 294 PRO A C 1
ATOM 2486 O O . PRO A 1 294 ? -13.333 -17.132 7.017 1.00 53.09 294 PRO A O 1
ATOM 2489 N N . SER A 1 295 ? -15.096 -18.464 6.666 1.00 53.00 295 SER A N 1
ATOM 2490 C CA . SER A 1 295 ? -15.882 -18.042 7.814 1.00 53.00 295 SER A CA 1
ATOM 2491 C C . SER A 1 295 ? -15.790 -18.954 9.041 1.00 53.00 295 SER A C 1
ATOM 2493 O O . SER A 1 295 ? -16.313 -18.563 10.081 1.00 53.00 295 SER A O 1
ATOM 2495 N N . ILE A 1 296 ? -15.178 -20.147 8.961 1.00 50.34 296 ILE A N 1
ATOM 2496 C CA . ILE A 1 296 ? -15.456 -21.215 9.947 1.00 50.34 296 ILE A CA 1
ATOM 2497 C C . ILE A 1 296 ? -14.400 -21.331 11.071 1.00 50.34 296 ILE A C 1
ATOM 2499 O O . ILE A 1 296 ? -14.788 -21.537 12.216 1.00 50.34 296 ILE A O 1
ATOM 2503 N N . GLU A 1 297 ? -13.096 -21.135 10.821 1.00 57.72 297 GLU A N 1
ATOM 2504 C CA . GLU A 1 297 ? -12.039 -21.307 11.852 1.00 57.72 297 GLU A CA 1
ATOM 2505 C C . GLU A 1 297 ? -10.823 -20.386 11.638 1.00 57.72 297 GLU A C 1
ATOM 2507 O O . GLU A 1 297 ? -9.700 -20.827 11.394 1.00 57.72 297 GLU A O 1
ATOM 2512 N N . ASN A 1 298 ? -11.035 -19.076 11.718 1.00 74.31 298 ASN A N 1
ATOM 2513 C CA . ASN A 1 298 ? -9.959 -18.093 11.624 1.00 74.31 298 ASN A CA 1
ATOM 2514 C C . ASN A 1 298 ? -9.775 -17.397 12.989 1.00 74.31 298 ASN A C 1
ATOM 2516 O O . ASN A 1 298 ? -10.723 -16.849 13.559 1.00 74.31 298 ASN A O 1
ATOM 2520 N N . ILE A 1 299 ? -8.552 -17.430 13.538 1.00 81.88 299 ILE A N 1
ATOM 2521 C CA . ILE A 1 299 ? -8.251 -16.878 14.873 1.00 81.88 299 ILE A CA 1
ATOM 2522 C C . ILE A 1 299 ? -8.470 -15.364 14.891 1.00 81.88 299 ILE A C 1
ATOM 2524 O O . ILE A 1 299 ? -9.018 -14.827 15.854 1.00 81.88 299 ILE A O 1
ATOM 2528 N N . GLY A 1 300 ? -8.079 -14.661 13.832 1.00 87.50 300 GLY A N 1
ATOM 2529 C CA . GLY A 1 300 ? -8.335 -13.235 13.733 1.00 87.50 300 GLY A CA 1
ATOM 2530 C C . GLY A 1 300 ? -9.815 -12.914 13.497 1.00 87.50 300 GLY A C 1
ATOM 2531 O O . GLY A 1 300 ? -10.313 -11.963 14.092 1.00 87.50 300 GLY A O 1
ATOM 2532 N N . LYS A 1 301 ? -10.582 -13.756 12.792 1.00 85.06 301 LYS A N 1
ATOM 2533 C CA . LYS A 1 301 ? -12.051 -13.631 12.713 1.00 85.06 301 LYS A CA 1
ATOM 2534 C C . LYS A 1 301 ? -12.691 -13.765 14.093 1.00 85.06 301 LYS A C 1
ATOM 2536 O O . LYS A 1 301 ? -13.531 -12.947 14.450 1.00 85.06 301 LYS A O 1
ATOM 2541 N N . ARG A 1 302 ? -12.220 -14.704 14.916 1.00 86.19 302 ARG A N 1
ATOM 2542 C CA . ARG A 1 302 ? -12.637 -14.804 16.321 1.00 86.19 302 ARG A CA 1
ATOM 2543 C C . ARG A 1 302 ? -12.326 -13.527 17.102 1.00 86.19 302 ARG A C 1
ATOM 2545 O O . ARG A 1 302 ? -13.159 -13.084 17.881 1.00 86.19 302 ARG A O 1
ATOM 2552 N N . VAL A 1 303 ? -11.158 -12.917 16.897 1.00 89.38 303 VAL A N 1
ATOM 2553 C CA . VAL A 1 303 ? -10.817 -11.628 17.528 1.00 89.38 303 VAL A CA 1
ATOM 2554 C C . VAL A 1 303 ? -11.717 -10.495 17.043 1.00 89.38 303 VAL A C 1
ATOM 2556 O O . VAL A 1 303 ? -12.182 -9.701 17.858 1.00 89.38 303 VAL A O 1
ATOM 2559 N N . TYR A 1 304 ? -11.997 -10.440 15.743 1.00 89.94 304 TYR A N 1
ATOM 2560 C CA . TYR A 1 304 ? -12.945 -9.494 15.167 1.00 89.94 304 TYR A CA 1
ATOM 2561 C C . TYR A 1 304 ? -14.340 -9.663 15.792 1.00 89.94 304 TYR A C 1
ATOM 2563 O O . TYR A 1 304 ? -14.951 -8.680 16.206 1.00 89.94 304 TYR A O 1
ATOM 2571 N N . ASP A 1 305 ? -14.811 -10.902 15.939 1.00 88.25 305 ASP A N 1
ATOM 2572 C CA . ASP A 1 305 ? -16.118 -11.212 16.523 1.00 88.25 305 ASP A CA 1
ATOM 2573 C C . ASP A 1 305 ? -16.184 -10.888 18.016 1.00 88.25 305 ASP A C 1
ATOM 2575 O O . ASP A 1 305 ? -17.161 -10.285 18.439 1.00 88.25 305 ASP A O 1
ATOM 2579 N N . ILE A 1 306 ? -15.139 -11.172 18.801 1.00 87.81 306 ILE A N 1
ATOM 2580 C CA . ILE A 1 306 ? -15.051 -10.724 20.205 1.00 87.81 306 ILE A CA 1
ATOM 2581 C C . ILE A 1 306 ? -15.193 -9.203 20.276 1.00 87.81 306 ILE A C 1
ATOM 2583 O O . ILE A 1 306 ? -15.930 -8.666 21.097 1.00 87.81 306 ILE A O 1
ATOM 2587 N N . PHE A 1 307 ? -14.522 -8.476 19.385 1.00 86.69 307 PHE A N 1
ATOM 2588 C CA . PHE A 1 307 ? -14.616 -7.024 19.391 1.00 86.69 307 PHE A CA 1
ATOM 2589 C C . PHE A 1 307 ? -16.034 -6.541 19.046 1.00 86.69 307 PHE A C 1
ATOM 2591 O O . PHE A 1 307 ? -16.564 -5.665 19.720 1.00 86.69 307 PHE A O 1
ATOM 2598 N N . ARG A 1 308 ? -16.667 -7.127 18.027 1.00 85.94 308 ARG A N 1
ATOM 2599 C CA . ARG A 1 308 ? -17.996 -6.723 17.533 1.00 85.94 308 ARG A CA 1
ATOM 2600 C C . ARG A 1 308 ? -19.151 -7.168 18.429 1.00 85.94 308 ARG A C 1
ATOM 2602 O O . ARG A 1 308 ? -20.155 -6.468 18.516 1.00 85.94 308 ARG A O 1
ATOM 2609 N N . LEU A 1 309 ? -19.044 -8.342 19.044 1.00 85.56 309 LEU A N 1
ATOM 2610 C CA . LEU A 1 309 ? -20.118 -8.971 19.815 1.00 85.56 309 LEU A CA 1
ATOM 2611 C C . LEU A 1 309 ? -19.959 -8.748 21.318 1.00 85.56 309 LEU A C 1
ATOM 2613 O O . LEU A 1 309 ? -20.968 -8.589 22.001 1.00 85.56 309 LEU A O 1
ATOM 2617 N N . ASP A 1 310 ? -18.723 -8.674 21.817 1.00 82.75 310 ASP A N 1
ATOM 2618 C CA . ASP A 1 310 ? -18.463 -8.558 23.252 1.00 82.75 310 ASP A CA 1
ATOM 2619 C C . ASP A 1 310 ? -18.019 -7.141 23.633 1.00 82.75 310 ASP A C 1
ATOM 2621 O O . ASP A 1 310 ? -18.508 -6.602 24.616 1.00 82.75 310 ASP A O 1
ATOM 2625 N N . ILE A 1 311 ? -17.128 -6.494 22.871 1.00 82.62 311 ILE A N 1
ATOM 2626 C CA . ILE A 1 311 ? -16.570 -5.177 23.250 1.00 82.62 311 ILE A CA 1
ATOM 2627 C C . ILE A 1 311 ? -17.476 -4.022 22.800 1.00 82.62 311 ILE A C 1
ATOM 2629 O O . ILE A 1 311 ? -17.835 -3.160 23.601 1.00 82.62 311 ILE A O 1
ATOM 2633 N N . GLU A 1 312 ? -17.863 -3.979 21.526 1.00 83.50 312 GLU A N 1
ATOM 2634 C CA . GLU A 1 312 ? -18.631 -2.875 20.944 1.00 83.50 312 GLU A CA 1
ATOM 2635 C C . GLU A 1 312 ? -19.981 -2.639 21.637 1.00 83.50 312 GLU A C 1
ATOM 2637 O O . GLU A 1 312 ? -20.274 -1.479 21.936 1.00 83.50 312 GLU A O 1
ATOM 2642 N N . PRO A 1 313 ? -20.804 -3.655 21.965 1.00 80.06 313 PRO A N 1
ATOM 2643 C CA . PRO A 1 313 ? -22.063 -3.413 22.663 1.00 80.06 313 PRO A CA 1
ATOM 2644 C C . PRO A 1 313 ? -21.858 -2.780 24.040 1.00 80.06 313 PRO A C 1
ATOM 2646 O O . PRO A 1 313 ? -22.628 -1.898 24.421 1.00 80.06 313 PRO A O 1
ATOM 2649 N N . LEU A 1 314 ? -20.792 -3.164 24.749 1.00 75.81 314 LEU A N 1
ATOM 2650 C CA . LEU A 1 314 ? -20.428 -2.581 26.040 1.00 75.81 314 LEU A CA 1
ATOM 2651 C C . LEU A 1 314 ? -19.977 -1.123 25.879 1.00 75.81 314 LEU A C 1
ATOM 2653 O O . LEU A 1 314 ? -20.413 -0.265 26.643 1.00 75.81 314 LEU A O 1
ATOM 2657 N N . LEU A 1 315 ? -19.188 -0.820 24.839 1.00 75.12 315 LEU A N 1
ATOM 2658 C CA . LEU A 1 315 ? -18.809 0.553 24.478 1.00 75.12 315 LEU A CA 1
ATOM 2659 C C . LEU A 1 315 ? -20.021 1.404 24.068 1.00 75.12 315 LEU A C 1
ATOM 2661 O O . LEU A 1 315 ? -20.076 2.601 24.334 1.00 75.12 315 LEU A O 1
ATOM 2665 N N . LEU A 1 316 ? -21.010 0.819 23.393 1.00 69.81 316 LEU A N 1
ATOM 2666 C CA . LEU A 1 316 ? -22.194 1.542 22.932 1.00 69.81 316 LEU A CA 1
ATOM 2667 C C . LEU A 1 316 ? -23.235 1.746 24.039 1.00 69.81 316 LEU A C 1
ATOM 2669 O O . LEU A 1 316 ? -23.890 2.787 24.054 1.00 69.81 316 LEU A O 1
ATOM 2673 N N . GLN A 1 317 ? -23.374 0.811 24.981 1.00 64.00 317 GLN A N 1
ATOM 2674 C CA . GLN A 1 317 ? -24.226 0.996 26.161 1.00 64.00 317 GLN A CA 1
ATOM 2675 C C . GLN A 1 317 ? -23.713 2.127 27.062 1.00 64.00 317 GLN A C 1
ATOM 2677 O O . GLN A 1 317 ? -24.515 2.930 27.541 1.00 64.00 317 GLN A O 1
ATOM 2682 N N . THR A 1 318 ? -22.393 2.258 27.239 1.00 57.00 318 THR A N 1
ATOM 2683 C CA . THR A 1 318 ? -21.793 3.399 27.955 1.00 57.00 318 THR A CA 1
ATOM 2684 C C . THR A 1 318 ? -21.958 4.723 27.193 1.00 57.00 318 THR A C 1
ATOM 2686 O O . THR A 1 318 ? -22.128 5.780 27.809 1.00 57.00 318 THR A O 1
ATOM 2689 N N . ASN A 1 319 ? -21.999 4.675 25.857 1.00 56.03 319 ASN A N 1
ATOM 2690 C CA . ASN A 1 319 ? -22.261 5.834 25.001 1.00 56.03 319 ASN A CA 1
ATOM 2691 C C . ASN A 1 319 ? -23.717 6.332 25.068 1.00 56.03 319 ASN A C 1
ATOM 2693 O O . ASN A 1 319 ? -23.929 7.536 25.133 1.00 56.03 319 ASN A O 1
ATOM 2697 N N . ILE A 1 320 ? -24.738 5.466 25.064 1.00 49.03 320 ILE A N 1
ATOM 2698 C CA . ILE A 1 320 ? -26.150 5.914 25.012 1.00 49.03 320 ILE A CA 1
ATOM 2699 C C . ILE A 1 320 ? -26.498 6.841 26.186 1.00 49.03 320 ILE A C 1
ATOM 2701 O O . ILE A 1 320 ? -27.137 7.868 25.969 1.00 49.03 320 ILE A O 1
ATOM 2705 N N . ASN A 1 321 ? -26.000 6.538 27.388 1.00 49.25 321 ASN A N 1
ATOM 2706 C CA . ASN A 1 321 ? -26.251 7.347 28.584 1.00 49.25 321 ASN A CA 1
ATOM 2707 C C . ASN A 1 321 ? -25.472 8.676 28.602 1.00 49.25 321 ASN A C 1
ATOM 2709 O O . ASN A 1 321 ? -25.926 9.634 29.210 1.00 49.25 321 ASN A O 1
ATOM 2713 N N . SER A 1 322 ? -24.309 8.761 27.943 1.00 53.53 322 SER A N 1
ATOM 2714 C CA . SER A 1 322 ? -23.509 10.000 27.866 1.00 53.53 322 SER A CA 1
ATOM 2715 C C . SER A 1 322 ? -23.860 10.875 26.657 1.00 53.53 322 SER A C 1
ATOM 2717 O O . SER A 1 322 ? -23.593 12.076 26.645 1.00 53.53 322 SER A O 1
ATOM 2719 N N . LEU A 1 323 ? -24.485 10.295 25.630 1.00 50.00 323 LEU A N 1
ATOM 2720 C CA . LEU A 1 323 ? -24.939 10.997 24.430 1.00 50.00 323 LEU A CA 1
ATOM 2721 C C . LEU A 1 323 ? -26.347 11.584 24.573 1.00 50.00 323 LEU A C 1
ATOM 2723 O O . LEU A 1 323 ? -26.637 12.588 23.919 1.00 50.00 323 LEU A O 1
ATOM 2727 N N . SER A 1 324 ? -27.195 11.014 25.436 1.00 45.72 324 SER A N 1
ATOM 2728 C CA . SER A 1 324 ? -28.530 11.541 25.757 1.00 45.72 324 SER A CA 1
ATOM 2729 C C . SER A 1 324 ? -28.507 12.883 26.500 1.00 45.72 324 SER A C 1
ATOM 2731 O O . SER A 1 324 ? -29.449 13.660 26.365 1.00 45.72 324 SER A O 1
ATOM 2733 N N . ASP A 1 325 ? -27.421 13.198 27.214 1.00 46.31 325 ASP A N 1
ATOM 2734 C CA . ASP A 1 325 ? -27.302 14.404 28.053 1.00 46.31 325 ASP A CA 1
ATOM 2735 C C . ASP A 1 325 ? -26.788 15.652 27.304 1.00 46.31 325 ASP A C 1
ATOM 2737 O O . ASP A 1 325 ? -26.676 16.736 27.878 1.00 46.31 325 ASP A O 1
ATOM 2741 N N . ARG A 1 326 ? -26.540 15.560 25.987 1.00 49.50 326 ARG A N 1
ATOM 2742 C CA . ARG A 1 326 ? -25.954 16.638 25.154 1.00 49.50 326 ARG A CA 1
ATOM 2743 C C . ARG A 1 326 ? -26.794 17.923 25.006 1.00 49.50 326 ARG A C 1
ATOM 2745 O O . ARG A 1 326 ? -26.385 18.821 24.272 1.00 49.50 326 ARG A O 1
ATOM 2752 N N . ASN A 1 327 ? -27.920 18.058 25.708 1.00 41.12 327 ASN A N 1
ATOM 2753 C CA . ASN A 1 327 ? -28.609 19.346 25.849 1.00 41.12 327 ASN A CA 1
ATOM 2754 C C . ASN A 1 327 ? -27.991 20.270 26.911 1.00 41.12 327 ASN A C 1
ATOM 2756 O O . ASN A 1 327 ? -28.407 21.423 27.010 1.00 41.12 327 ASN A O 1
ATOM 2760 N N . LEU A 1 328 ? -26.994 19.830 27.681 1.00 38.06 328 LEU A N 1
ATOM 2761 C CA . LEU A 1 328 ? -26.354 20.669 28.691 1.00 38.06 328 LEU A CA 1
ATOM 2762 C C . LEU A 1 328 ? -24.832 20.573 28.557 1.00 38.06 328 LEU A C 1
ATOM 2764 O O . LEU A 1 328 ? -24.240 19.548 28.847 1.00 38.06 328 LEU A O 1
ATOM 2768 N N . ILE A 1 329 ? -24.255 21.658 28.029 1.00 37.53 329 ILE A N 1
ATOM 2769 C CA . ILE A 1 329 ? -22.931 22.233 28.319 1.00 37.53 329 ILE A CA 1
ATOM 2770 C C . ILE A 1 329 ? -21.834 21.215 28.681 1.00 37.53 329 ILE A C 1
ATOM 2772 O O . ILE A 1 329 ? -21.873 20.604 29.743 1.00 37.53 329 ILE A O 1
ATOM 2776 N N . LEU A 1 330 ? -20.799 21.138 27.829 1.00 41.59 330 LEU A N 1
ATOM 2777 C CA . LEU A 1 330 ? -19.504 20.527 28.148 1.00 41.59 330 LEU A CA 1
ATOM 2778 C C . LEU A 1 330 ? -18.972 21.092 29.472 1.00 41.59 330 LEU A C 1
ATOM 2780 O O . LEU A 1 330 ? -18.310 22.130 29.498 1.00 41.59 330 LEU A O 1
ATOM 2784 N N . ASP A 1 331 ? -19.249 20.384 30.554 1.00 36.97 331 ASP A N 1
ATOM 2785 C CA . ASP A 1 331 ? -18.523 20.494 31.798 1.00 36.97 331 ASP A CA 1
ATOM 2786 C C . ASP A 1 331 ? -17.726 19.198 31.961 1.00 36.97 331 ASP A C 1
ATOM 2788 O O . ASP A 1 331 ? -18.261 18.090 31.862 1.00 36.97 331 ASP A O 1
ATOM 2792 N N . ASN A 1 332 ? -16.417 19.329 32.179 1.00 39.03 332 ASN A N 1
ATOM 2793 C CA . ASN A 1 332 ? -15.478 18.204 32.308 1.00 39.03 332 ASN A CA 1
ATOM 2794 C C . ASN A 1 332 ? -15.759 17.330 33.554 1.00 39.03 332 ASN A C 1
ATOM 2796 O O . ASN A 1 332 ? -15.030 16.381 33.833 1.00 39.03 332 ASN A O 1
ATOM 2800 N N . THR A 1 333 ? -16.808 17.657 34.305 1.00 42.19 333 THR A N 1
ATOM 2801 C CA . THR A 1 333 ? -17.317 16.974 35.495 1.00 42.19 333 THR A CA 1
ATOM 2802 C C . THR A 1 333 ? -18.336 15.869 35.178 1.00 42.19 333 THR A C 1
ATOM 2804 O O . THR A 1 333 ? -18.641 15.074 36.064 1.00 42.19 333 THR A O 1
ATOM 2807 N N . LEU A 1 334 ? -18.815 15.754 33.930 1.00 44.19 334 LEU A N 1
ATOM 2808 C CA . LEU A 1 334 ? -19.814 14.762 33.490 1.00 44.19 334 LEU A CA 1
ATOM 2809 C C . LEU A 1 334 ? -19.206 13.573 32.724 1.00 44.19 334 LEU A C 1
ATOM 2811 O O . LEU A 1 334 ? -19.794 13.057 31.773 1.00 44.19 334 LEU A O 1
ATOM 2815 N N . LEU A 1 335 ? -18.021 13.102 33.122 1.00 46.38 335 LEU A N 1
ATOM 2816 C CA . LEU A 1 335 ? -17.606 11.758 32.715 1.00 46.38 335 LEU A CA 1
ATOM 2817 C C . LEU A 1 335 ? -18.577 10.755 33.362 1.00 46.38 335 LEU A C 1
ATOM 2819 O O . LEU A 1 335 ? -18.727 10.791 34.587 1.00 46.38 335 LEU A O 1
ATOM 2823 N N . PRO A 1 336 ? -19.253 9.882 32.588 1.00 45.91 336 PRO A N 1
ATOM 2824 C CA . PRO A 1 336 ? -20.211 8.936 33.145 1.00 45.91 336 PRO A CA 1
ATOM 2825 C C . PRO A 1 336 ? -19.539 8.117 34.251 1.00 45.91 336 PRO A C 1
ATOM 2827 O O . PRO A 1 336 ? -18.472 7.531 34.044 1.00 45.91 336 PRO A O 1
ATOM 2830 N N . GLN A 1 337 ? -20.147 8.116 35.443 1.00 47.31 337 GLN A N 1
ATOM 2831 C CA . GLN A 1 337 ? -19.708 7.300 36.574 1.00 47.31 337 GLN A CA 1
ATOM 2832 C C . GLN A 1 337 ? -19.512 5.865 36.096 1.00 47.31 337 GLN A C 1
ATOM 2834 O O . GLN A 1 337 ? -20.458 5.286 35.582 1.00 47.31 337 GLN A O 1
ATOM 2839 N N . LYS A 1 338 ? -18.288 5.341 36.256 1.00 50.03 338 LYS A N 1
ATOM 2840 C CA . LYS A 1 338 ? -17.807 3.979 35.964 1.00 50.03 338 LYS A CA 1
ATOM 2841 C C . LYS A 1 338 ? -18.950 2.964 35.765 1.00 50.03 338 LYS A C 1
ATOM 2843 O O . LYS A 1 338 ? -19.327 2.258 36.697 1.00 50.03 338 LYS A O 1
ATOM 2848 N N . ILE A 1 339 ? -19.521 2.910 34.558 1.00 53.50 339 ILE A N 1
ATOM 2849 C CA . ILE A 1 339 ? -20.576 1.946 34.248 1.00 53.50 339 ILE A CA 1
ATOM 2850 C C . ILE A 1 339 ? -19.863 0.614 34.014 1.00 53.50 339 ILE A C 1
ATOM 2852 O O . ILE A 1 339 ? -19.021 0.464 33.131 1.00 53.50 339 ILE A O 1
ATOM 2856 N N . ILE A 1 340 ? -20.140 -0.290 34.943 1.00 57.47 340 ILE A N 1
ATOM 2857 C CA . ILE A 1 340 ? -19.549 -1.601 35.199 1.00 57.47 340 ILE A CA 1
ATOM 2858 C C . ILE A 1 340 ? -19.504 -2.432 33.918 1.00 57.47 340 ILE A C 1
ATOM 2860 O O . ILE A 1 340 ? -20.538 -2.989 33.622 1.00 57.47 340 ILE A O 1
ATOM 2864 N N . TYR A 1 341 ? -18.371 -2.504 33.203 1.00 67.81 341 TYR A N 1
ATOM 2865 C CA . TYR A 1 341 ? -17.750 -3.702 32.593 1.00 67.81 341 TYR A CA 1
ATOM 2866 C C . TYR A 1 341 ? -16.221 -3.576 32.276 1.00 67.81 341 TYR A C 1
ATOM 2868 O O . TYR A 1 341 ? -15.753 -4.318 31.402 1.00 67.81 341 TYR A O 1
ATOM 2876 N N . PRO A 1 342 ? -15.386 -2.707 32.912 1.00 71.44 342 PRO A N 1
ATOM 2877 C CA . PRO A 1 342 ? -13.957 -2.624 32.556 1.00 71.44 342 PRO A CA 1
ATOM 2878 C C . PRO A 1 342 ? -13.213 -3.955 32.690 1.00 71.44 342 PRO A C 1
ATOM 2880 O O . PRO A 1 342 ? -12.304 -4.232 31.912 1.00 71.44 342 PRO A O 1
ATOM 2883 N N . GLU A 1 343 ? -13.597 -4.793 33.658 1.00 76.88 343 GLU A N 1
ATOM 2884 C CA . GLU A 1 343 ? -12.984 -6.105 33.856 1.00 76.88 343 GLU A CA 1
ATOM 2885 C C . GLU A 1 343 ? -13.273 -7.062 32.687 1.00 76.88 343 GLU A C 1
ATOM 2887 O O . GLU A 1 343 ? -12.377 -7.800 32.286 1.00 76.88 343 GLU A O 1
ATOM 2892 N N . LEU A 1 344 ? -14.478 -7.028 32.098 1.00 80.25 344 LEU A N 1
ATOM 2893 C CA . LEU A 1 344 ? -14.829 -7.873 30.945 1.00 80.25 344 LEU A CA 1
ATOM 2894 C C . LEU A 1 344 ? -14.105 -7.425 29.672 1.00 80.25 344 LEU A C 1
ATOM 2896 O O . LEU A 1 344 ? -13.578 -8.258 28.930 1.00 80.25 344 LEU A O 1
ATOM 2900 N N . ILE A 1 345 ? -14.040 -6.112 29.437 1.00 81.94 345 ILE A N 1
ATOM 2901 C CA . ILE A 1 345 ? -13.301 -5.548 28.302 1.00 81.94 345 ILE A CA 1
ATOM 2902 C C . ILE A 1 345 ? -11.808 -5.863 28.458 1.00 81.94 345 ILE A C 1
ATOM 2904 O O . ILE A 1 345 ? -11.187 -6.383 27.532 1.00 81.94 345 ILE A O 1
ATOM 2908 N N . SER A 1 346 ? -11.246 -5.656 29.651 1.00 81.19 346 SER A N 1
ATOM 2909 C CA . SER A 1 346 ? -9.852 -5.994 29.962 1.00 81.19 346 SER A CA 1
ATOM 2910 C C . SER A 1 346 ? -9.559 -7.492 29.805 1.00 81.19 346 SER A C 1
ATOM 2912 O O . SER A 1 346 ? -8.544 -7.864 29.212 1.00 81.19 346 SER A O 1
ATOM 2914 N N . ALA A 1 347 ? -10.463 -8.376 30.241 1.00 84.00 347 ALA A N 1
ATOM 2915 C CA . ALA A 1 347 ? -10.325 -9.819 30.044 1.00 84.00 347 ALA A CA 1
ATOM 2916 C C . ALA A 1 347 ? -10.335 -10.197 28.552 1.00 84.00 347 ALA A C 1
ATOM 2918 O O . ALA A 1 347 ? -9.521 -11.014 28.115 1.00 84.00 347 ALA A O 1
ATOM 2919 N N . SER A 1 348 ? -11.192 -9.552 27.757 1.00 87.88 348 SER A N 1
ATOM 2920 C CA . SER A 1 348 ? -11.255 -9.742 26.303 1.00 87.88 348 SER A CA 1
ATOM 2921 C C . SER A 1 348 ? -9.956 -9.300 25.622 1.00 87.88 348 SER A C 1
ATOM 2923 O O . SER A 1 348 ? -9.381 -10.060 24.845 1.00 87.88 348 SER A O 1
ATOM 2925 N N . PHE A 1 349 ? -9.419 -8.124 25.969 1.00 85.62 349 PHE A N 1
ATOM 2926 C CA . PHE A 1 349 ? -8.115 -7.667 25.468 1.00 85.62 349 PHE A CA 1
ATOM 2927 C C . PHE A 1 349 ? -6.961 -8.566 25.914 1.00 85.62 349 PHE A C 1
ATOM 2929 O O . PHE A 1 349 ? -6.068 -8.850 25.118 1.00 85.62 349 PHE A O 1
ATOM 2936 N N . THR A 1 350 ? -6.993 -9.063 27.151 1.00 86.75 350 THR A N 1
ATOM 2937 C CA . THR A 1 350 ? -6.011 -10.035 27.655 1.00 86.75 350 THR A CA 1
ATOM 2938 C C . THR A 1 350 ? -6.005 -11.294 26.791 1.00 86.75 350 THR A C 1
ATOM 2940 O O . THR A 1 350 ? -4.951 -11.745 26.344 1.00 86.75 350 THR A O 1
ATOM 2943 N N . TYR A 1 351 ? -7.189 -11.830 26.490 1.00 88.00 351 TYR A N 1
ATOM 2944 C CA . TYR A 1 351 ? -7.332 -12.991 25.620 1.00 88.00 351 TYR A CA 1
ATOM 2945 C C . TYR A 1 351 ? -6.839 -12.714 24.192 1.00 88.00 351 TYR A C 1
ATOM 2947 O O . TYR A 1 351 ? -6.090 -13.517 23.635 1.00 88.00 351 TYR A O 1
ATOM 2955 N N . ILE A 1 352 ? -7.185 -11.556 23.619 1.00 87.06 352 ILE A N 1
ATOM 2956 C CA . ILE A 1 352 ? -6.694 -11.135 22.300 1.00 87.06 352 ILE A CA 1
ATOM 2957 C C . ILE A 1 352 ? -5.160 -11.045 22.291 1.00 87.06 352 ILE A C 1
ATOM 2959 O O . ILE A 1 352 ? -4.529 -11.543 21.361 1.00 87.06 352 ILE A O 1
ATOM 2963 N N . ASN A 1 353 ? -4.542 -10.488 23.335 1.00 87.06 353 ASN A N 1
ATOM 2964 C CA . ASN A 1 353 ? -3.085 -10.415 23.453 1.00 87.06 353 ASN A CA 1
ATOM 2965 C C . ASN A 1 353 ? -2.439 -11.808 23.525 1.00 87.06 353 ASN A C 1
ATOM 2967 O O . ASN A 1 353 ? -1.415 -12.031 22.886 1.00 87.06 353 ASN A O 1
ATOM 2971 N N . HIS A 1 354 ? -3.054 -12.779 24.209 1.00 87.19 354 HIS A N 1
ATOM 2972 C CA . HIS A 1 354 ? -2.583 -14.169 24.163 1.00 87.19 354 HIS A CA 1
ATOM 2973 C C . HIS A 1 354 ? -2.644 -14.766 22.749 1.00 87.19 354 HIS A C 1
ATOM 2975 O O . HIS A 1 354 ? -1.730 -15.493 22.359 1.00 87.19 354 HIS A O 1
ATOM 2981 N N . LEU A 1 355 ? -3.683 -14.452 21.967 1.00 86.94 355 LEU A N 1
ATOM 2982 C CA . LEU A 1 355 ? -3.790 -14.897 20.574 1.00 86.94 355 LEU A CA 1
ATOM 2983 C C . LEU A 1 355 ? -2.735 -14.249 19.667 1.00 86.94 355 LEU A C 1
ATOM 2985 O O . LEU A 1 355 ? -2.213 -14.924 18.781 1.00 86.94 355 LEU A O 1
ATOM 2989 N N . ILE A 1 356 ? -2.381 -12.982 19.911 1.00 85.06 356 ILE A N 1
ATOM 2990 C CA . ILE A 1 356 ? -1.264 -12.312 19.226 1.00 85.06 356 ILE A CA 1
ATOM 2991 C C . ILE A 1 356 ? 0.040 -13.052 19.520 1.00 85.06 356 ILE A C 1
ATOM 2993 O O . ILE A 1 356 ? 0.701 -13.495 18.584 1.00 85.06 356 ILE A O 1
ATOM 2997 N N . THR A 1 357 ? 0.363 -13.276 20.797 1.00 84.75 357 THR A N 1
ATOM 2998 C CA . THR A 1 357 ? 1.574 -14.008 21.197 1.00 84.75 357 THR A CA 1
ATOM 2999 C C . THR A 1 357 ? 1.609 -15.409 20.587 1.00 84.75 357 THR A C 1
ATOM 3001 O O . THR A 1 357 ? 2.638 -15.840 20.072 1.00 84.75 357 THR A O 1
ATOM 3004 N N . TYR A 1 358 ? 0.481 -16.124 20.589 1.00 82.94 358 TYR A N 1
ATOM 3005 C CA . TYR A 1 358 ? 0.371 -17.432 19.943 1.00 82.94 358 TYR A CA 1
ATOM 3006 C C . TYR A 1 358 ? 0.680 -17.355 18.440 1.00 82.94 358 TYR A C 1
ATOM 3008 O O . TYR A 1 358 ? 1.489 -18.131 17.931 1.00 82.94 358 TYR A O 1
ATOM 3016 N N . GLN A 1 359 ? 0.088 -16.395 17.727 1.00 82.06 359 GLN A N 1
ATOM 3017 C CA . GLN A 1 359 ? 0.336 -16.211 16.301 1.00 82.06 359 GLN A CA 1
ATOM 3018 C C . GLN A 1 359 ? 1.790 -15.797 16.025 1.00 82.06 359 GLN A C 1
ATOM 3020 O O . GLN A 1 359 ? 2.377 -16.260 15.049 1.00 82.06 359 GLN A O 1
ATOM 3025 N N . GLU A 1 360 ? 2.408 -14.969 16.865 1.00 79.25 360 GLU A N 1
ATOM 3026 C CA . GLU A 1 360 ? 3.826 -14.608 16.759 1.00 79.25 360 GLU A CA 1
ATOM 3027 C C . GLU A 1 360 ? 4.740 -15.824 16.919 1.00 79.25 360 GLU A C 1
ATOM 3029 O O . GLU A 1 360 ? 5.608 -16.033 16.071 1.00 79.25 360 GLU A O 1
ATOM 3034 N N . LEU A 1 361 ? 4.505 -16.662 17.936 1.00 77.62 361 LEU A N 1
ATOM 3035 C CA . LEU A 1 361 ? 5.239 -17.913 18.163 1.00 77.62 361 LEU A CA 1
ATOM 3036 C C . LEU A 1 361 ? 5.170 -18.839 16.941 1.00 77.62 361 LEU A C 1
ATOM 3038 O O . LEU A 1 361 ? 6.192 -19.362 16.499 1.00 77.62 361 LEU A O 1
ATOM 3042 N N . MET A 1 362 ? 3.987 -18.980 16.339 1.00 71.12 362 MET A N 1
ATOM 3043 C CA . MET A 1 362 ? 3.796 -19.781 15.124 1.00 71.12 362 MET A CA 1
ATOM 3044 C C . MET A 1 362 ? 4.504 -19.186 13.892 1.00 71.12 362 MET A C 1
ATOM 3046 O O . MET A 1 362 ? 4.831 -19.908 12.949 1.00 71.12 362 MET A O 1
ATOM 3050 N N . ASN A 1 363 ? 4.777 -17.877 13.896 1.00 65.88 363 ASN A N 1
ATOM 3051 C CA . ASN A 1 363 ? 5.346 -17.134 12.771 1.00 65.88 363 ASN A CA 1
ATOM 3052 C C . ASN A 1 363 ? 6.852 -16.830 12.888 1.00 65.88 363 ASN A C 1
ATOM 3054 O O . ASN A 1 363 ? 7.405 -16.230 11.963 1.00 65.88 363 ASN A O 1
ATOM 3058 N N . GLN A 1 364 ? 7.544 -17.278 13.946 1.00 53.16 364 GLN A N 1
ATOM 3059 C CA . GLN A 1 364 ? 8.975 -17.006 14.216 1.00 53.16 364 GLN A CA 1
ATOM 3060 C C . GLN A 1 364 ? 9.965 -17.412 13.098 1.00 53.16 364 GLN A C 1
ATOM 3062 O O . GLN A 1 364 ? 11.159 -17.140 13.195 1.00 53.16 364 GLN A O 1
ATOM 3067 N N . SER A 1 365 ? 9.502 -18.021 12.004 1.00 46.56 365 SER A N 1
ATOM 3068 C CA . SER A 1 365 ? 10.332 -18.457 10.875 1.00 46.56 365 SER A CA 1
ATOM 3069 C C . SER A 1 365 ? 10.473 -17.449 9.725 1.00 46.56 365 SER A C 1
ATOM 3071 O O . SER A 1 365 ? 11.202 -17.737 8.774 1.00 46.56 365 SER A O 1
ATOM 3073 N N . LYS A 1 366 ? 9.805 -16.284 9.745 1.00 51.97 366 LYS A N 1
ATOM 3074 C CA . LYS A 1 366 ? 9.832 -15.359 8.594 1.00 51.97 366 LYS A CA 1
ATOM 3075 C C . LYS A 1 366 ? 9.891 -13.891 9.015 1.00 51.97 366 LYS A C 1
ATOM 3077 O O . LYS A 1 366 ? 8.864 -13.226 9.106 1.00 51.97 366 LYS A O 1
ATOM 3082 N N . SER A 1 367 ? 11.096 -13.359 9.227 1.00 44.22 367 SER A N 1
ATOM 3083 C CA . SER A 1 367 ? 11.264 -11.908 9.308 1.00 44.22 367 SER A CA 1
ATOM 3084 C C . SER A 1 367 ? 10.932 -11.272 7.957 1.00 44.22 367 SER A C 1
ATOM 3086 O O . SER A 1 367 ? 11.350 -11.722 6.885 1.00 44.22 367 SER A O 1
ATOM 3088 N N . ILE A 1 368 ? 10.126 -10.224 8.023 1.00 52.19 368 ILE A N 1
ATOM 3089 C CA . ILE A 1 368 ? 9.673 -9.460 6.877 1.00 52.19 368 ILE A CA 1
ATOM 3090 C C . ILE A 1 368 ? 10.660 -8.306 6.671 1.00 52.19 368 ILE A C 1
ATOM 3092 O O . ILE A 1 368 ? 10.515 -7.235 7.251 1.00 52.19 368 ILE A O 1
ATOM 3096 N N . GLU A 1 369 ? 11.692 -8.508 5.853 1.00 52.78 369 GLU A N 1
ATOM 3097 C CA . GLU A 1 369 ? 12.453 -7.382 5.305 1.00 52.78 369 GLU A CA 1
ATOM 3098 C C . GLU A 1 369 ? 11.907 -7.029 3.923 1.00 52.78 369 GLU A C 1
ATOM 3100 O O . GLU A 1 369 ? 12.286 -7.636 2.918 1.00 52.78 369 GLU A O 1
ATOM 3105 N N . PHE A 1 370 ? 11.049 -6.009 3.847 1.00 56.69 370 PHE A N 1
ATOM 3106 C CA . PHE A 1 370 ? 10.833 -5.350 2.563 1.00 56.69 370 PHE A CA 1
ATOM 3107 C C . PHE A 1 370 ? 11.979 -4.421 2.256 1.00 56.69 370 PHE A C 1
ATOM 3109 O O . PHE A 1 370 ? 12.504 -3.690 3.101 1.00 56.69 370 PHE A O 1
ATOM 3116 N N . TYR A 1 371 ? 12.372 -4.457 0.997 1.00 54.31 371 TYR A N 1
ATOM 3117 C CA . TYR A 1 371 ? 13.397 -3.574 0.527 1.00 54.31 371 TYR A CA 1
ATOM 3118 C C . TYR A 1 371 ? 12.812 -2.161 0.355 1.00 54.31 371 TYR A C 1
ATOM 3120 O O . TYR A 1 371 ? 11.806 -1.961 -0.325 1.00 54.31 371 TYR A O 1
ATOM 3128 N N . SER A 1 372 ? 13.436 -1.165 0.984 1.00 64.75 372 SER A N 1
ATOM 3129 C CA . SER A 1 372 ? 13.100 0.251 0.793 1.00 64.75 372 SER A CA 1
ATOM 3130 C C . SER A 1 372 ? 13.642 0.758 -0.540 1.00 64.75 372 SER A C 1
ATOM 3132 O O . SER A 1 372 ? 14.707 0.308 -0.944 1.00 64.75 372 SER A O 1
ATOM 3134 N N . GLN A 1 373 ? 12.992 1.728 -1.200 1.00 64.56 373 GLN A N 1
ATOM 3135 C CA . GLN A 1 373 ? 13.439 2.287 -2.495 1.00 64.56 373 GLN A CA 1
ATOM 3136 C C . GLN A 1 373 ? 14.955 2.570 -2.556 1.00 64.56 373 GLN A C 1
ATOM 3138 O O . GLN A 1 373 ? 15.598 2.318 -3.571 1.00 64.56 373 GLN A O 1
ATOM 3143 N N . PHE A 1 374 ? 15.543 3.011 -1.442 1.00 65.81 374 PHE A N 1
ATOM 3144 C CA . PHE A 1 374 ? 16.986 3.181 -1.277 1.00 65.81 374 PHE A CA 1
ATOM 3145 C C . PHE A 1 374 ? 17.792 1.886 -1.518 1.00 65.81 374 PHE A C 1
ATOM 3147 O O . PHE A 1 374 ? 18.770 1.894 -2.263 1.00 65.81 374 PHE A O 1
ATOM 3154 N N . LYS A 1 375 ? 17.356 0.748 -0.956 1.00 79.88 375 LYS A N 1
ATOM 3155 C CA . LYS A 1 375 ? 17.947 -0.575 -1.215 1.00 79.88 375 LYS A CA 1
ATOM 3156 C C . LYS A 1 375 ? 17.826 -0.973 -2.700 1.00 79.88 375 LYS A C 1
ATOM 3158 O O . LYS A 1 375 ? 18.739 -1.631 -3.201 1.00 79.88 375 LYS A O 1
ATOM 3163 N N . TRP A 1 376 ? 16.752 -0.595 -3.410 1.00 87.31 376 TRP A N 1
ATOM 3164 C CA . TRP A 1 376 ? 16.647 -0.838 -4.863 1.00 87.31 376 TRP A CA 1
ATOM 3165 C C . TRP A 1 376 ? 17.675 -0.026 -5.639 1.00 87.31 376 TRP A C 1
ATOM 3167 O O . TRP A 1 376 ? 18.413 -0.594 -6.436 1.00 87.31 376 TRP A O 1
ATOM 3177 N N . ASP A 1 377 ? 17.744 1.280 -5.371 1.00 86.56 377 ASP A N 1
ATOM 3178 C CA . ASP A 1 377 ? 18.637 2.220 -6.049 1.00 86.56 377 ASP A CA 1
ATOM 3179 C C . ASP A 1 377 ? 20.096 1.744 -5.977 1.00 86.56 377 ASP A C 1
ATOM 3181 O O . ASP A 1 377 ? 20.772 1.647 -7.002 1.00 86.56 377 ASP A O 1
ATOM 3185 N N . THR A 1 378 ? 20.559 1.354 -4.783 1.00 87.69 378 THR A N 1
ATOM 3186 C CA . THR A 1 378 ? 21.915 0.819 -4.587 1.00 87.69 378 THR A CA 1
ATOM 3187 C C . THR A 1 378 ? 22.147 -0.478 -5.367 1.00 87.69 378 THR A C 1
ATOM 3189 O O . THR A 1 378 ? 23.175 -0.624 -6.031 1.00 87.69 378 THR A O 1
ATOM 3192 N N . LYS A 1 379 ? 21.202 -1.429 -5.323 1.00 89.25 379 LYS A N 1
ATOM 3193 C CA . LYS A 1 379 ? 21.319 -2.696 -6.066 1.00 89.25 379 LYS A CA 1
ATOM 3194 C C . LYS A 1 379 ? 21.292 -2.480 -7.579 1.00 89.25 379 LYS A C 1
ATOM 3196 O O . LYS A 1 379 ? 22.040 -3.139 -8.297 1.00 89.25 379 LYS A O 1
ATOM 3201 N N . TYR A 1 380 ? 20.465 -1.556 -8.062 1.00 91.12 380 TYR A N 1
ATOM 3202 C CA . TYR A 1 380 ? 20.365 -1.232 -9.480 1.00 91.12 380 TYR A CA 1
ATOM 3203 C C . TYR A 1 380 ? 21.662 -0.598 -9.989 1.00 91.12 380 TYR A C 1
ATOM 3205 O O . TYR A 1 380 ? 22.165 -0.983 -11.042 1.00 91.12 380 TYR A O 1
ATOM 3213 N N . GLU A 1 381 ? 22.269 0.306 -9.219 1.00 90.62 381 GLU A N 1
ATOM 3214 C CA . GLU A 1 381 ? 23.569 0.882 -9.567 1.00 90.62 381 GLU A CA 1
ATOM 3215 C C . GLU A 1 381 ? 24.683 -0.180 -9.607 1.00 90.62 381 GLU A C 1
ATOM 3217 O O . GLU A 1 381 ? 25.475 -0.214 -10.552 1.00 90.62 381 GLU A O 1
ATOM 3222 N N . GLN A 1 382 ? 24.725 -1.089 -8.625 1.00 90.94 382 GLN A N 1
ATOM 3223 C CA . GLN A 1 382 ? 25.651 -2.231 -8.628 1.00 90.94 382 GLN A CA 1
ATOM 3224 C C . GLN A 1 382 ? 25.436 -3.134 -9.848 1.00 90.94 382 GLN A C 1
ATOM 3226 O O . GLN A 1 382 ? 26.398 -3.569 -10.480 1.00 90.94 382 GLN A O 1
ATOM 3231 N N . TYR A 1 383 ? 24.180 -3.387 -10.212 1.00 91.69 383 TYR A N 1
ATOM 3232 C CA . TYR A 1 383 ? 23.820 -4.132 -11.411 1.00 91.69 383 TYR A CA 1
ATOM 3233 C C . TYR A 1 383 ? 24.351 -3.456 -12.688 1.00 91.69 383 TYR A C 1
ATOM 3235 O O . TYR A 1 383 ? 24.968 -4.129 -13.515 1.00 91.69 383 TYR A O 1
ATOM 3243 N N . LEU A 1 384 ? 24.192 -2.134 -12.826 1.00 92.44 384 LEU A N 1
ATOM 3244 C CA . LEU A 1 384 ? 24.734 -1.387 -13.967 1.00 92.44 384 LEU A CA 1
ATOM 3245 C C . LEU A 1 384 ? 26.267 -1.458 -14.014 1.00 92.44 384 LEU A C 1
ATOM 3247 O O . LEU A 1 384 ? 26.821 -1.779 -15.065 1.00 92.44 384 LEU A O 1
ATOM 3251 N N . LYS A 1 385 ? 26.950 -1.258 -12.877 1.00 92.06 385 LYS A N 1
ATOM 3252 C CA . LYS A 1 385 ? 28.411 -1.433 -12.763 1.00 92.06 385 LYS A CA 1
ATOM 3253 C C . LYS A 1 385 ? 28.841 -2.825 -13.226 1.00 92.06 385 LYS A C 1
ATOM 3255 O O . LYS A 1 385 ? 29.718 -2.954 -14.069 1.00 92.06 385 LYS A O 1
ATOM 3260 N N . ASN A 1 386 ? 28.164 -3.878 -12.781 1.00 90.25 386 ASN A N 1
ATOM 3261 C CA . ASN A 1 386 ? 28.518 -5.246 -13.163 1.00 90.25 386 ASN A CA 1
ATOM 3262 C C . ASN A 1 386 ? 28.388 -5.529 -14.669 1.00 90.25 386 ASN A C 1
ATOM 3264 O O . ASN A 1 386 ? 29.130 -6.361 -15.192 1.00 90.25 386 ASN A O 1
ATOM 3268 N N . ILE A 1 387 ? 27.461 -4.864 -15.364 1.00 89.19 387 ILE A N 1
ATOM 3269 C CA . ILE A 1 387 ? 27.228 -5.070 -16.801 1.00 89.19 387 ILE A CA 1
ATOM 3270 C C . ILE A 1 387 ? 28.124 -4.196 -17.669 1.00 89.19 387 ILE A C 1
ATOM 3272 O O . ILE A 1 387 ? 28.591 -4.657 -18.711 1.00 89.19 387 ILE A O 1
ATOM 3276 N N . PHE A 1 388 ? 28.349 -2.945 -17.270 1.00 86.56 388 PHE A N 1
ATOM 3277 C CA . PHE A 1 388 ? 29.047 -1.968 -18.102 1.00 86.56 388 PHE A CA 1
ATOM 3278 C C . PHE A 1 388 ? 30.524 -1.797 -17.726 1.00 86.56 388 PHE A C 1
ATOM 3280 O O . PHE A 1 388 ? 31.322 -1.527 -18.614 1.00 86.56 388 PHE A O 1
ATOM 3287 N N . SER A 1 389 ? 30.935 -2.069 -16.482 1.00 72.81 389 SER A N 1
ATOM 3288 C CA . SER A 1 389 ? 32.356 -2.055 -16.087 1.00 72.81 389 SER A CA 1
ATOM 3289 C C . SER A 1 389 ? 33.137 -3.281 -16.579 1.00 72.81 389 SER A C 1
ATOM 3291 O O . SER A 1 389 ? 34.359 -3.262 -16.594 1.00 72.81 389 SER A O 1
ATOM 3293 N N . LYS A 1 390 ? 32.457 -4.350 -17.022 1.00 53.94 390 LYS A N 1
ATOM 3294 C CA . LYS A 1 390 ? 33.091 -5.530 -17.646 1.00 53.94 390 LYS A CA 1
ATOM 3295 C C . LYS A 1 390 ? 33.339 -5.385 -19.157 1.00 53.94 390 LYS A C 1
ATOM 3297 O O . LYS A 1 390 ? 33.756 -6.352 -19.784 1.00 53.94 390 LYS A O 1
ATOM 3302 N N . LYS A 1 391 ? 33.051 -4.221 -19.750 1.00 50.12 391 LYS A N 1
ATOM 3303 C CA . LYS A 1 391 ? 33.251 -3.944 -21.186 1.00 50.12 391 LYS A CA 1
ATOM 3304 C C . LYS A 1 391 ? 34.531 -3.152 -21.503 1.00 50.12 391 LYS A C 1
ATOM 3306 O O . LYS A 1 391 ? 34.741 -2.826 -22.664 1.00 50.12 391 LYS A O 1
ATOM 3311 N N . GLU A 1 392 ? 35.376 -2.880 -20.508 1.00 37.25 392 GLU A N 1
ATOM 3312 C CA . GLU A 1 392 ? 36.691 -2.234 -20.668 1.00 37.25 392 GLU A CA 1
ATOM 3313 C C . GLU A 1 392 ? 37.848 -3.227 -20.427 1.00 37.25 392 GLU A C 1
ATOM 3315 O O . GLU A 1 392 ? 38.692 -3.003 -19.561 1.00 37.25 392 GLU A O 1
ATOM 3320 N N . VAL A 1 393 ? 37.872 -4.349 -21.161 1.00 33.22 393 VAL A N 1
ATOM 3321 C CA . VAL A 1 393 ? 39.063 -5.216 -21.299 1.00 33.22 393 VAL A CA 1
ATOM 3322 C C . VAL A 1 393 ? 39.243 -5.603 -22.754 1.00 33.22 393 VAL A C 1
ATOM 3324 O O . VAL A 1 393 ? 38.248 -6.088 -23.343 1.00 33.22 393 VAL A O 1
#

Organism: Streptococcus suis (NCBI:txid1307)

Sequence (393 aa):
MFSNTSNLFYEYTAHRIAHRRRYFKLSNKEIADREEKTEPYYDHVFGEFLPEEKIPKQSKYDPTMISRIVHNNRTNQNRYLIPRAYINLLVTKLSFKNESEMFWGNSWELDYIAPHVFRSLILDIKHQTDIDNVENLLIDYVPYARFLAFIETLHSTLEKLYIPKSKLQQFKLDVSILKKSELTAKHHKIIQEISFVLAIFQNSGVELTQFTNKSLTDPEIYSDILFQFENVLNEAIDRQYLHLKKLFRGKLEQFFKNTKSFKQLPKAIDIFCKEEFIPMLLIAYKEQHHGLEPSIENIGKRVYDIFRLDIEPLLLQTNINSLSDRNLILDNTLLPQKIIYPELISASFTYINHLITYQELMNQSKSIEFYSQFKWDTKYEQYLKNIFSKKEV